Protein AF-A0A966FPV4-F1 (afdb_monomer_lite)

Foldseek 3Di:
DEQAALLPDLQRNLVSLCVPAVVAADPVVNVVCSVRVVLDQWHPDNPFTFDDWAWDDWDDPDPFKIKTKTWRFTWGQDPPRDTDGDDTWIKIFIWGQDPVRDIHTHAMATHNFQVPDLVLVLVLVCVQCVPCPCFQVQHRKGFRYWADQPPDPFTKTWIFRSDDDPFWTKTFIWTDDPNHTHTAWEQDPVRDIGGDIAIAGDDLFKGKDWDWDQDPVSWIKTKIKIFGADPVSATDDIFMWMWTQDPVVRHTYTDPVVRVVVRVVCCVVRHPPPDPPVNDDDDDQDDPFPDWDEWEDEPQKIKTFGFHDAADPPDLPGAARQKIWIARNPPSDTPDMDGDPDRQWHWADWYDYPFKTKIWIAGPDDDHAIWIWMAGPVPRDIDTDPVVDDPPVPDDDPPPQWGFPDWDDDDPDIDTDIDD

Structure (mmCIF, N/CA/C/O backbone):
data_AF-A0A966FPV4-F1
#
_entry.id   AF-A0A966FPV4-F1
#
loop_
_atom_site.group_PDB
_atom_site.id
_atom_site.type_symbol
_atom_site.label_atom_id
_atom_site.label_alt_id
_atom_site.label_comp_id
_atom_site.label_asym_id
_atom_site.label_entity_id
_atom_site.label_seq_id
_atom_site.pdbx_PDB_ins_code
_atom_site.Cartn_x
_atom_site.Cartn_y
_atom_site.Cartn_z
_atom_site.occupancy
_atom_site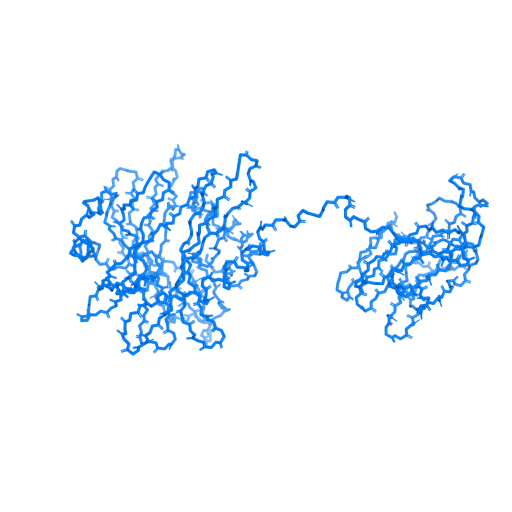.B_iso_or_equiv
_atom_site.auth_seq_id
_atom_site.auth_comp_id
_atom_site.auth_asym_id
_atom_site.auth_atom_id
_atom_site.pdbx_PDB_model_num
ATOM 1 N N . MET A 1 1 ? -4.173 -18.531 -1.109 1.00 90.00 1 MET A N 1
ATOM 2 C CA . MET A 1 1 ? -3.340 -18.076 0.025 1.00 90.00 1 MET A CA 1
ATOM 3 C C . MET A 1 1 ? -1.937 -18.638 -0.040 1.00 90.00 1 MET A C 1
ATOM 5 O O . MET A 1 1 ? -1.022 -17.853 -0.227 1.00 90.00 1 MET A O 1
ATOM 9 N N . LYS A 1 2 ? -1.740 -19.960 0.047 1.00 88.19 2 LYS A N 1
ATOM 10 C CA . LYS A 1 2 ? -0.391 -20.549 0.065 1.00 88.19 2 LYS A CA 1
ATOM 11 C C . LYS A 1 2 ? 0.488 -20.269 -1.167 1.00 88.19 2 LYS A C 1
ATOM 13 O O . LYS A 1 2 ? 1.694 -20.232 -1.007 1.00 88.19 2 LYS A O 1
ATOM 18 N N . GLU A 1 3 ? -0.085 -20.043 -2.347 1.00 90.88 3 GLU A N 1
ATOM 19 C CA . GLU A 1 3 ? 0.691 -19.797 -3.580 1.00 90.88 3 GLU A CA 1
ATOM 20 C C . GLU A 1 3 ? 1.058 -18.315 -3.797 1.00 90.88 3 GLU A C 1
ATOM 22 O O . GLU A 1 3 ? 1.797 -17.978 -4.718 1.00 90.88 3 GLU A O 1
ATOM 27 N N . VAL A 1 4 ? 0.548 -17.408 -2.957 1.00 93.31 4 VAL A N 1
ATOM 28 C CA . VAL A 1 4 ? 0.740 -15.960 -3.116 1.00 93.31 4 VAL A CA 1
ATOM 29 C C . VAL A 1 4 ? 1.746 -15.476 -2.081 1.00 93.31 4 VAL A C 1
ATOM 31 O O . VAL A 1 4 ? 1.403 -15.369 -0.907 1.00 93.31 4 VAL A O 1
ATOM 34 N N . TYR A 1 5 ? 2.974 -15.182 -2.507 1.00 92.50 5 TYR A N 1
ATOM 35 C CA . TYR A 1 5 ? 3.984 -14.532 -1.669 1.00 92.50 5 TYR A CA 1
ATOM 36 C C . TYR A 1 5 ? 3.841 -13.016 -1.783 1.00 92.50 5 TYR A C 1
ATOM 38 O O . TYR A 1 5 ? 4.211 -12.422 -2.791 1.00 92.50 5 TYR A O 1
ATOM 46 N N . VAL A 1 6 ? 3.279 -12.391 -0.751 1.00 91.56 6 VAL A N 1
ATOM 47 C CA . VAL A 1 6 ? 3.026 -10.940 -0.723 1.00 91.56 6 VAL A CA 1
ATOM 48 C C . VAL A 1 6 ? 4.284 -10.127 -0.414 1.00 91.56 6 VAL A C 1
ATOM 50 O O . VAL A 1 6 ? 4.278 -8.912 -0.570 1.00 91.56 6 VAL A O 1
ATOM 53 N N . SER A 1 7 ? 5.359 -10.797 0.010 1.00 88.25 7 SER A N 1
ATOM 54 C CA . SER A 1 7 ? 6.688 -10.220 0.232 1.00 88.25 7 SER A CA 1
ATOM 55 C C . SER A 1 7 ? 7.592 -10.237 -1.007 1.00 88.25 7 SER A C 1
ATOM 57 O O . SER A 1 7 ? 8.691 -9.686 -0.952 1.00 88.25 7 SER A O 1
ATOM 59 N N . ASP A 1 8 ? 7.154 -10.849 -2.114 1.00 89.00 8 ASP A N 1
ATOM 60 C CA . ASP A 1 8 ? 7.870 -10.787 -3.392 1.00 89.00 8 ASP A CA 1
ATOM 61 C C . ASP A 1 8 ? 7.846 -9.361 -3.980 1.00 89.00 8 ASP A C 1
ATOM 63 O O . ASP A 1 8 ? 6.981 -8.556 -3.617 1.00 89.00 8 ASP A O 1
ATOM 67 N N . PRO A 1 9 ? 8.742 -9.041 -4.940 1.00 91.38 9 PRO A N 1
ATOM 68 C CA . PRO A 1 9 ? 8.636 -7.823 -5.738 1.00 91.38 9 PRO A CA 1
ATOM 69 C C . PRO A 1 9 ? 7.212 -7.608 -6.263 1.00 91.38 9 PRO A C 1
ATOM 71 O O . PRO A 1 9 ? 6.557 -8.564 -6.695 1.00 91.38 9 PRO A O 1
ATOM 74 N N . LYS A 1 10 ? 6.741 -6.352 -6.235 1.00 87.50 10 LYS A N 1
ATOM 75 C CA . LYS A 1 10 ? 5.346 -5.978 -6.521 1.00 87.50 10 LYS A CA 1
ATOM 76 C C . LYS A 1 10 ? 4.828 -6.616 -7.807 1.00 87.50 10 LYS A C 1
ATOM 78 O O . LYS A 1 10 ? 3.715 -7.129 -7.816 1.00 87.50 10 LYS A O 1
ATOM 83 N N . GLU A 1 11 ? 5.626 -6.627 -8.868 1.00 88.00 11 GLU A N 1
ATOM 84 C CA . GLU A 1 11 ? 5.252 -7.167 -10.177 1.00 88.00 11 GLU A CA 1
ATOM 85 C C . GLU A 1 11 ? 4.955 -8.674 -10.109 1.00 88.00 11 GLU A C 1
ATOM 87 O O . GLU A 1 11 ? 3.973 -9.146 -10.685 1.00 88.00 11 GLU A O 1
ATOM 92 N N . ILE A 1 12 ? 5.763 -9.423 -9.353 1.00 93.38 12 ILE A N 1
ATOM 93 C CA . ILE A 1 12 ? 5.608 -10.870 -9.161 1.00 93.38 12 ILE A CA 1
ATOM 94 C C . ILE A 1 12 ? 4.401 -11.153 -8.261 1.00 93.38 12 ILE A C 1
ATOM 96 O O . ILE A 1 12 ? 3.543 -11.971 -8.608 1.00 93.38 12 ILE A O 1
ATOM 100 N N . ALA A 1 13 ? 4.303 -10.456 -7.127 1.00 92.62 13 ALA A N 1
ATOM 101 C CA . ALA A 1 13 ? 3.204 -10.625 -6.180 1.00 92.62 13 ALA A CA 1
ATOM 102 C C . ALA A 1 13 ? 1.848 -10.262 -6.814 1.00 92.62 13 ALA A C 1
ATOM 104 O O . ALA A 1 13 ? 0.877 -11.005 -6.671 1.00 92.62 13 ALA A O 1
ATOM 105 N N . SER A 1 14 ? 1.797 -9.173 -7.586 1.00 92.88 14 SER A N 1
ATOM 106 C CA . SER A 1 14 ? 0.619 -8.725 -8.337 1.00 92.88 14 SER A CA 1
ATOM 107 C C . SER A 1 14 ? 0.174 -9.759 -9.378 1.00 92.88 14 SER A C 1
ATOM 109 O O . SER A 1 14 ? -1.013 -10.088 -9.457 1.00 92.88 14 SER A O 1
ATOM 111 N N . GLY A 1 15 ? 1.121 -10.354 -10.116 1.00 94.12 15 GLY A N 1
ATOM 112 C CA . GLY A 1 15 ? 0.844 -11.452 -11.046 1.00 94.12 15 GLY A CA 1
ATOM 113 C C . GLY A 1 15 ? 0.207 -12.664 -10.359 1.00 94.12 15 GLY A C 1
ATOM 114 O O . GLY A 1 15 ? -0.820 -13.164 -10.821 1.00 94.12 15 GLY A O 1
ATOM 115 N N . ARG A 1 16 ? 0.749 -13.077 -9.205 1.00 95.25 16 ARG A N 1
ATOM 116 C CA . ARG A 1 16 ? 0.209 -14.186 -8.396 1.00 95.25 16 ARG A CA 1
ATOM 117 C C . ARG A 1 16 ? -1.170 -13.871 -7.820 1.00 95.25 16 ARG A C 1
ATOM 119 O O . ARG A 1 16 ? -2.059 -14.715 -7.863 1.00 95.25 16 ARG A O 1
ATOM 126 N N . ILE A 1 17 ? -1.384 -12.660 -7.307 1.00 96.31 17 ILE A N 1
ATOM 127 C CA . ILE A 1 17 ? -2.702 -12.211 -6.832 1.00 96.31 17 ILE A CA 1
ATOM 128 C C . ILE A 1 17 ? -3.730 -12.319 -7.958 1.00 96.31 17 ILE A C 1
ATOM 130 O O . ILE A 1 17 ? -4.804 -12.884 -7.758 1.00 96.31 17 ILE A O 1
ATOM 134 N N . LYS A 1 18 ? -3.392 -11.845 -9.160 1.00 96.38 18 LYS A N 1
ATOM 135 C CA . LYS A 1 18 ? -4.278 -11.949 -10.321 1.00 96.38 18 LYS A CA 1
ATOM 136 C C . LYS A 1 18 ? -4.595 -13.398 -10.678 1.00 96.38 18 LYS A C 1
ATOM 138 O O . LYS A 1 18 ? -5.758 -13.721 -10.889 1.00 96.38 18 LYS A O 1
ATOM 143 N N . GLU A 1 19 ? -3.591 -14.263 -10.726 1.00 96.31 19 GLU A N 1
ATOM 144 C CA . GLU A 1 19 ? -3.765 -15.676 -11.071 1.00 96.31 19 GLU A CA 1
ATOM 145 C C . GLU A 1 19 ? -4.637 -16.424 -10.052 1.00 96.31 19 GLU A C 1
ATOM 147 O O . GLU A 1 19 ? -5.589 -17.108 -10.427 1.00 96.31 19 GLU A O 1
ATOM 152 N N . PHE A 1 20 ? -4.345 -16.269 -8.759 1.00 96.12 20 PHE A N 1
ATOM 153 C CA . PHE A 1 20 ? -4.955 -17.088 -7.712 1.00 96.12 20 PHE A CA 1
ATOM 154 C C . PHE A 1 20 ? -6.204 -16.475 -7.077 1.00 96.12 20 PHE A C 1
ATOM 156 O O . PHE A 1 20 ? -7.010 -17.223 -6.521 1.00 96.12 20 PHE A O 1
ATOM 163 N N . TYR A 1 21 ? -6.378 -15.148 -7.113 1.00 95.69 21 TYR A N 1
ATOM 164 C CA . TYR A 1 21 ? -7.492 -14.470 -6.439 1.00 95.69 21 TYR A CA 1
ATOM 165 C C . TYR A 1 21 ? -8.560 -13.909 -7.366 1.00 95.69 21 TYR A C 1
ATOM 167 O O . TYR A 1 21 ? -9.707 -13.835 -6.932 1.00 95.69 21 TYR A O 1
ATOM 175 N N . ALA A 1 22 ? -8.263 -13.594 -8.631 1.00 94.06 22 ALA A N 1
ATOM 176 C CA . ALA A 1 22 ? -9.256 -12.997 -9.534 1.00 94.06 22 ALA A CA 1
ATOM 177 C C . ALA A 1 22 ? -10.616 -13.731 -9.604 1.00 94.06 22 ALA A C 1
ATOM 179 O O . ALA A 1 22 ? -11.630 -13.041 -9.675 1.00 94.06 22 ALA A O 1
ATOM 180 N N . PRO A 1 23 ? -10.702 -15.078 -9.527 1.00 92.94 23 PRO A N 1
ATOM 181 C CA . PRO A 1 23 ? -11.996 -15.769 -9.531 1.00 92.94 23 PRO A CA 1
ATOM 182 C C . PRO A 1 23 ? -12.886 -15.506 -8.306 1.00 92.94 23 PRO A C 1
ATOM 184 O O . PRO A 1 23 ? -14.079 -15.797 -8.356 1.00 92.94 23 PRO A O 1
ATOM 187 N N . PHE A 1 24 ? -12.319 -15.008 -7.204 1.00 93.94 24 PHE A N 1
ATOM 188 C CA . PHE A 1 24 ? -12.999 -14.877 -5.912 1.00 93.94 24 PHE A CA 1
ATOM 189 C C . PHE A 1 24 ? -13.281 -13.431 -5.511 1.00 93.94 24 PHE A C 1
ATOM 191 O O . PHE A 1 24 ? -14.022 -13.217 -4.556 1.00 93.94 24 PHE A O 1
ATOM 198 N N . LEU A 1 25 ? -12.676 -12.451 -6.182 1.00 94.94 25 LEU A N 1
ATOM 199 C CA . LEU A 1 25 ? -12.740 -11.045 -5.792 1.00 94.94 25 LEU A CA 1
ATOM 200 C C . LEU A 1 25 ? -13.586 -10.240 -6.772 1.00 94.94 25 LEU A C 1
ATOM 202 O O . LEU A 1 25 ? -13.627 -10.528 -7.969 1.00 94.94 25 LEU A O 1
ATOM 206 N N . ILE A 1 26 ? -14.193 -9.165 -6.279 1.00 93.06 26 ILE A N 1
ATOM 207 C CA . ILE A 1 26 ? -14.683 -8.111 -7.167 1.00 93.06 26 IL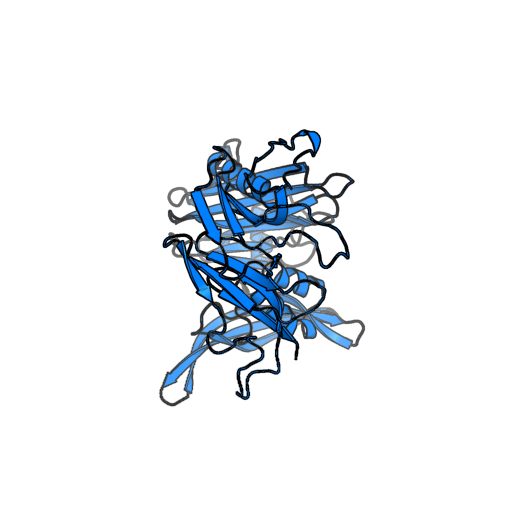E A CA 1
ATOM 208 C C . ILE A 1 26 ? -13.500 -7.384 -7.843 1.00 93.06 26 ILE A C 1
ATOM 210 O O . ILE A 1 26 ? -12.402 -7.332 -7.274 1.00 93.06 26 ILE A O 1
ATOM 214 N N . PRO A 1 27 ? -13.703 -6.756 -9.019 1.00 91.19 27 PRO A N 1
ATOM 215 C CA . PRO A 1 27 ? -12.628 -6.071 -9.740 1.00 91.19 27 PRO A CA 1
ATOM 216 C C . PRO A 1 27 ? -11.895 -5.007 -8.913 1.00 91.19 27 PRO A C 1
ATOM 218 O O . PRO A 1 27 ? -10.672 -4.924 -8.980 1.00 91.19 27 PRO A O 1
ATOM 221 N N . ASN A 1 28 ? -12.619 -4.232 -8.100 1.00 88.06 28 ASN A N 1
ATOM 222 C CA . ASN A 1 28 ? -12.020 -3.157 -7.305 1.00 88.06 28 ASN A CA 1
ATOM 223 C C . ASN A 1 28 ? -11.060 -3.693 -6.235 1.00 88.06 28 ASN A C 1
ATOM 225 O O . ASN A 1 28 ? -9.942 -3.196 -6.116 1.00 88.06 28 ASN A O 1
ATOM 229 N N . LEU A 1 29 ? -11.453 -4.742 -5.505 1.00 92.50 29 LEU A N 1
ATOM 230 C CA . LEU A 1 29 ? -10.593 -5.369 -4.500 1.00 92.50 29 LEU A CA 1
ATOM 231 C C . LEU A 1 29 ? -9.367 -6.024 -5.146 1.00 92.50 29 LEU A C 1
ATOM 233 O O . LEU A 1 29 ? -8.258 -5.898 -4.629 1.00 92.50 29 LEU A O 1
ATOM 237 N N . LEU A 1 30 ? -9.549 -6.669 -6.303 1.00 94.31 30 LEU A N 1
ATOM 238 C CA . LEU A 1 30 ? -8.442 -7.242 -7.065 1.00 94.31 30 LEU A CA 1
ATOM 239 C C . LEU A 1 30 ? -7.415 -6.173 -7.460 1.00 94.31 30 LEU A C 1
ATOM 241 O O . LEU A 1 30 ? -6.221 -6.374 -7.251 1.00 94.31 30 LEU A O 1
ATOM 245 N N . LEU A 1 31 ? -7.869 -5.044 -8.010 1.00 90.00 31 LEU A N 1
ATOM 246 C CA . LEU A 1 31 ? -6.988 -3.941 -8.400 1.00 90.00 31 LEU A CA 1
ATOM 247 C C . LEU A 1 31 ? -6.255 -3.348 -7.193 1.00 90.00 31 LEU A C 1
ATOM 249 O O . LEU A 1 31 ? -5.051 -3.117 -7.281 1.00 90.00 31 LEU A O 1
ATOM 253 N N . ASN A 1 32 ? -6.946 -3.172 -6.063 1.00 86.62 32 ASN A N 1
ATOM 254 C CA . ASN A 1 32 ? -6.334 -2.681 -4.829 1.00 86.62 32 ASN A CA 1
ATOM 255 C C . ASN A 1 32 ? -5.205 -3.613 -4.352 1.00 86.62 32 ASN A C 1
ATOM 257 O O . ASN A 1 32 ? -4.075 -3.184 -4.128 1.00 86.62 32 ASN A O 1
ATOM 261 N N . TRP A 1 33 ? -5.466 -4.920 -4.288 1.00 93.25 33 TRP A N 1
ATOM 262 C CA . TRP A 1 33 ? -4.456 -5.904 -3.890 1.00 93.25 33 TRP A CA 1
ATOM 263 C C . TRP A 1 33 ? -3.317 -6.047 -4.902 1.00 93.25 33 TRP A C 1
ATOM 265 O O . TRP A 1 33 ? -2.184 -6.313 -4.519 1.00 93.25 33 TRP A O 1
ATOM 275 N N . MET A 1 34 ? -3.573 -5.847 -6.191 1.00 91.94 34 MET A N 1
ATOM 276 C CA . MET A 1 34 ? -2.517 -5.809 -7.204 1.00 91.94 34 MET A CA 1
ATOM 277 C C . MET A 1 34 ? -1.628 -4.561 -7.092 1.00 91.94 34 MET A C 1
ATOM 279 O O . MET A 1 34 ? -0.443 -4.644 -7.429 1.00 91.94 34 MET A O 1
ATOM 283 N N . ASP A 1 35 ? -2.175 -3.423 -6.651 1.00 86.19 35 ASP A N 1
ATOM 284 C CA . ASP A 1 35 ? -1.410 -2.191 -6.424 1.00 86.19 35 ASP A CA 1
ATOM 285 C C . ASP A 1 35 ? -0.602 -2.257 -5.122 1.00 86.19 35 ASP A C 1
ATOM 287 O O . ASP A 1 35 ? 0.562 -1.844 -5.094 1.00 86.19 35 ASP A O 1
ATOM 291 N N . ASN A 1 36 ? -1.184 -2.837 -4.070 1.00 85.88 36 ASN A N 1
ATOM 292 C CA . ASN A 1 36 ? -0.523 -3.064 -2.791 1.00 85.88 36 ASN A CA 1
ATOM 293 C C . ASN A 1 36 ? -0.688 -4.523 -2.311 1.00 85.88 36 ASN A C 1
ATOM 295 O O . ASN A 1 36 ? -1.560 -4.815 -1.485 1.00 85.88 36 ASN A O 1
ATOM 299 N N . PRO A 1 37 ? 0.186 -5.442 -2.775 1.00 91.06 37 PRO A N 1
ATOM 300 C CA . PRO A 1 37 ? 0.111 -6.864 -2.434 1.00 91.06 37 PRO A CA 1
ATOM 301 C C . PRO A 1 37 ? 0.119 -7.183 -0.939 1.00 91.06 37 PRO A C 1
ATOM 303 O O . PRO A 1 37 ? -0.448 -8.196 -0.537 1.00 91.06 37 PRO A O 1
ATOM 306 N N . SER A 1 38 ? 0.708 -6.319 -0.106 1.00 86.50 38 SER A N 1
ATOM 307 C CA . SER A 1 38 ? 0.796 -6.523 1.346 1.00 86.50 38 SER A CA 1
ATOM 308 C C . SER A 1 38 ? -0.560 -6.518 2.067 1.00 86.50 38 SER A C 1
ATOM 310 O O . SER A 1 38 ? -0.655 -7.031 3.180 1.00 86.50 38 SER A O 1
ATOM 312 N N . LEU A 1 39 ? -1.609 -5.979 1.433 1.00 86.69 39 LEU A N 1
ATOM 313 C CA . LEU A 1 39 ? -2.973 -5.968 1.973 1.00 86.69 39 LEU A CA 1
ATOM 314 C C . LEU A 1 39 ? -3.701 -7.306 1.774 1.00 86.69 39 LEU A C 1
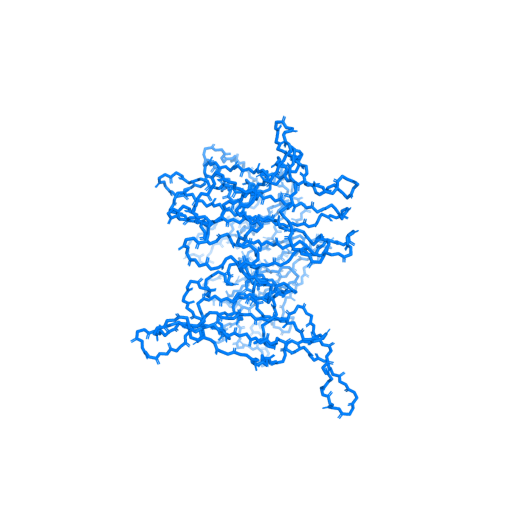ATOM 316 O O . LEU A 1 39 ? -4.689 -7.584 2.456 1.00 86.69 39 LEU A O 1
ATOM 320 N N . ALA A 1 40 ? -3.237 -8.141 0.843 1.00 91.62 40 ALA A N 1
ATOM 321 C CA . ALA A 1 40 ? -3.859 -9.423 0.553 1.00 91.62 40 ALA A CA 1
ATOM 322 C C . ALA A 1 40 ? -3.420 -10.497 1.568 1.00 91.62 40 ALA A C 1
ATOM 324 O O . ALA A 1 40 ? -2.246 -10.561 1.940 1.00 91.62 40 ALA A O 1
ATOM 325 N N . PRO A 1 41 ? -4.302 -11.431 1.971 1.00 92.19 41 PRO A N 1
ATOM 326 C CA . PRO A 1 41 ? -3.875 -12.631 2.679 1.00 92.19 41 PRO A CA 1
ATOM 327 C C . PRO A 1 41 ? -2.871 -13.413 1.824 1.00 92.19 41 PRO A C 1
ATOM 329 O O . PRO A 1 41 ? -3.143 -13.709 0.662 1.00 92.19 41 PRO A O 1
ATOM 332 N N . GLY A 1 42 ? -1.726 -13.800 2.379 1.00 92.50 42 GLY A N 1
ATOM 333 C CA . GLY A 1 42 ? -0.698 -14.519 1.628 1.00 92.50 42 GLY A CA 1
ATOM 334 C C . GLY A 1 42 ? 0.521 -14.884 2.467 1.00 92.50 42 GLY A C 1
ATOM 335 O O . GLY A 1 42 ? 0.572 -14.630 3.671 1.00 92.50 42 GLY A O 1
ATOM 336 N N . ARG A 1 43 ? 1.497 -15.535 1.836 1.00 92.25 43 ARG A N 1
ATOM 337 C CA . ARG A 1 43 ? 2.790 -15.865 2.436 1.00 92.25 43 ARG A CA 1
ATOM 338 C C . ARG A 1 43 ? 3.646 -14.611 2.558 1.00 92.25 43 ARG A C 1
ATOM 340 O O . ARG A 1 43 ? 3.933 -13.953 1.566 1.00 92.25 43 ARG A O 1
ATOM 347 N N . VAL A 1 44 ? 4.099 -14.329 3.772 1.00 87.69 44 VAL A N 1
ATOM 348 C CA . VAL A 1 44 ? 5.155 -13.335 4.029 1.00 87.69 44 VAL A CA 1
ATOM 349 C C . VAL A 1 44 ? 6.524 -14.021 4.099 1.00 87.69 44 VAL A C 1
ATOM 351 O O . VAL A 1 44 ? 7.535 -13.464 3.685 1.00 87.69 44 VAL A O 1
ATOM 354 N N . VAL A 1 45 ? 6.546 -15.266 4.579 1.00 86.38 45 VAL A N 1
ATOM 355 C CA . VAL A 1 45 ? 7.728 -16.124 4.705 1.00 86.38 45 VAL A CA 1
ATOM 356 C C . VAL A 1 45 ? 7.405 -17.531 4.198 1.00 86.38 45 VAL A C 1
ATOM 358 O O . VAL A 1 45 ? 6.241 -17.893 4.021 1.00 86.38 45 VAL A O 1
ATOM 361 N N . SER A 1 46 ? 8.434 -18.348 3.975 1.00 85.69 46 SER A N 1
ATOM 362 C CA . SER A 1 46 ? 8.251 -19.741 3.542 1.00 85.69 46 SER A CA 1
ATOM 363 C C . SER A 1 46 ? 7.618 -20.632 4.613 1.00 85.69 46 SER A C 1
ATOM 365 O O . SER A 1 46 ? 6.955 -21.603 4.263 1.00 85.69 46 SER A O 1
ATOM 367 N N . SER A 1 47 ? 7.831 -20.322 5.895 1.00 86.31 47 SER A N 1
ATOM 368 C CA . SER A 1 47 ? 7.220 -20.987 7.047 1.00 86.31 47 SER A CA 1
ATOM 369 C C . SER A 1 47 ? 7.216 -20.043 8.259 1.00 86.31 47 SER A C 1
ATOM 371 O O . SER A 1 47 ? 8.230 -19.377 8.480 1.00 86.31 47 SER A O 1
ATOM 373 N N . PRO A 1 48 ? 6.131 -19.987 9.052 1.00 90.56 48 PRO A N 1
ATOM 374 C CA . PRO A 1 48 ? 4.841 -20.629 8.791 1.00 90.56 48 PRO A CA 1
ATOM 375 C C . PRO A 1 48 ? 4.097 -19.977 7.612 1.00 90.56 48 PRO A C 1
ATOM 377 O O . PRO A 1 48 ? 4.367 -18.830 7.261 1.00 90.56 48 PRO A O 1
ATOM 380 N N . TRP A 1 49 ? 3.163 -20.702 6.993 1.00 92.94 49 TRP A N 1
ATOM 381 C CA . TRP A 1 49 ? 2.367 -20.207 5.862 1.00 92.94 49 TRP A CA 1
ATOM 382 C C . TRP A 1 49 ? 0.857 -20.342 6.098 1.00 92.94 49 TRP A C 1
ATOM 384 O O . TRP A 1 49 ? 0.434 -21.252 6.816 1.00 92.94 49 TRP A O 1
ATOM 394 N N . PRO A 1 50 ? 0.025 -19.494 5.461 1.00 94.56 50 PRO A N 1
ATOM 395 C CA . PRO A 1 50 ? -1.425 -19.612 5.547 1.00 94.56 50 PRO A CA 1
ATOM 396 C C . PRO A 1 50 ? -1.920 -20.816 4.741 1.00 94.56 50 PRO A C 1
ATOM 398 O O . PRO A 1 50 ? -1.756 -20.872 3.518 1.00 94.56 50 PRO A O 1
ATOM 401 N N . GLU A 1 51 ? -2.561 -21.766 5.418 1.00 94.06 51 GLU A N 1
ATOM 402 C CA . GLU A 1 51 ? -3.061 -22.999 4.802 1.00 94.06 51 GLU A CA 1
ATOM 403 C C . GLU A 1 51 ? -4.529 -22.873 4.384 1.00 94.06 51 GLU A C 1
ATOM 405 O O . GLU A 1 51 ? -4.890 -23.181 3.249 1.00 94.06 51 GLU A O 1
ATOM 410 N N . ARG A 1 52 ? -5.390 -22.389 5.288 1.00 94.06 52 ARG A N 1
ATOM 411 C CA . ARG A 1 52 ? -6.844 -22.308 5.073 1.00 94.06 52 ARG A CA 1
ATOM 412 C C . ARG A 1 52 ? -7.489 -21.188 5.883 1.00 94.06 52 ARG A C 1
ATOM 414 O O . ARG A 1 52 ? -6.898 -20.704 6.846 1.00 94.06 52 ARG A O 1
ATOM 421 N N . ILE A 1 53 ? -8.723 -20.838 5.522 1.00 95.69 53 ILE A N 1
ATOM 422 C CA . ILE A 1 53 ? -9.614 -20.034 6.364 1.00 95.69 53 ILE A CA 1
ATOM 423 C C . ILE A 1 53 ? -10.567 -20.984 7.091 1.00 95.69 53 ILE A C 1
ATOM 425 O O . ILE A 1 53 ? -11.267 -21.772 6.459 1.00 95.69 53 ILE A O 1
ATOM 429 N N . GLU A 1 54 ? -10.588 -20.921 8.416 1.00 97.12 54 GLU A N 1
ATOM 430 C CA . GLU A 1 54 ? -11.549 -21.621 9.265 1.00 97.12 54 GLU A CA 1
ATOM 431 C C . GLU A 1 54 ? -12.688 -20.658 9.609 1.00 97.12 54 GLU A C 1
ATOM 433 O O . GLU A 1 54 ? -12.491 -19.707 10.363 1.00 97.12 54 GLU A O 1
ATOM 438 N N . ILE A 1 55 ? -13.859 -20.861 9.006 1.00 97.56 55 ILE A N 1
ATOM 439 C CA . ILE A 1 55 ? -15.029 -19.998 9.209 1.00 97.56 55 ILE A CA 1
ATOM 440 C C . ILE A 1 55 ? -15.634 -20.284 10.583 1.00 97.56 55 ILE A C 1
ATOM 442 O O . ILE A 1 55 ? -15.897 -21.437 10.918 1.00 97.56 55 ILE A O 1
ATOM 446 N N . ILE A 1 56 ? -15.894 -19.226 11.352 1.00 97.50 56 ILE A N 1
ATOM 447 C CA . ILE A 1 56 ? -16.536 -19.311 12.671 1.00 97.50 56 ILE A CA 1
ATOM 448 C C . ILE A 1 56 ? -17.964 -18.766 12.666 1.00 97.50 56 ILE A C 1
ATOM 450 O O . ILE A 1 56 ? -18.793 -19.222 13.448 1.00 97.50 56 ILE A O 1
ATOM 454 N N . SER A 1 57 ? -18.276 -17.807 11.791 1.00 97.12 57 SER A N 1
ATOM 455 C CA . SER A 1 57 ? -19.638 -17.302 11.640 1.00 97.12 57 SER A CA 1
ATOM 456 C C . SER A 1 57 ? -19.871 -16.712 10.256 1.00 97.12 57 SER A C 1
ATOM 458 O O . SER A 1 57 ? -18.960 -16.171 9.629 1.00 97.12 57 SER A O 1
ATOM 460 N N . MET A 1 58 ? -21.124 -16.763 9.816 1.00 96.81 58 MET A N 1
ATOM 461 C CA . MET A 1 58 ? -21.616 -16.059 8.638 1.00 96.81 58 MET A CA 1
ATOM 462 C C . MET A 1 58 ? -22.887 -15.319 9.036 1.00 96.81 58 MET A C 1
ATOM 464 O O . MET A 1 58 ? -23.814 -15.922 9.574 1.00 96.81 58 MET A O 1
ATOM 468 N N . GLU A 1 59 ? -22.907 -14.016 8.807 1.00 94.69 59 GLU A N 1
ATOM 469 C CA . GLU A 1 59 ? -24.004 -13.124 9.159 1.00 94.69 59 GLU A CA 1
ATOM 470 C C . GLU A 1 59 ? -24.513 -12.458 7.886 1.00 94.69 59 GLU A C 1
ATOM 472 O O . GLU A 1 59 ? -23.748 -11.840 7.147 1.00 94.69 59 GLU A O 1
ATOM 477 N N . LYS A 1 60 ? -25.808 -12.593 7.611 1.00 93.00 60 LYS A N 1
ATOM 478 C CA . LYS A 1 60 ? -26.435 -11.908 6.486 1.00 93.00 60 LYS A CA 1
ATOM 479 C C . LYS A 1 60 ? -26.630 -10.438 6.862 1.00 93.00 60 LYS A C 1
ATOM 481 O O . LYS A 1 60 ? -27.362 -10.163 7.808 1.00 93.00 60 LYS A O 1
ATOM 486 N N . LEU A 1 61 ? -25.977 -9.527 6.141 1.00 89.56 61 LEU A N 1
ATOM 487 C CA . LEU A 1 61 ? -26.148 -8.085 6.342 1.00 89.56 61 LEU A CA 1
ATOM 488 C C . LEU A 1 61 ? -27.382 -7.579 5.584 1.00 89.56 61 LEU A C 1
ATOM 490 O O . LEU A 1 61 ? -28.174 -6.816 6.130 1.00 89.56 61 LEU A O 1
ATOM 494 N N . ASP A 1 62 ? -27.585 -8.070 4.360 1.00 89.69 62 ASP A N 1
ATOM 495 C CA . ASP A 1 62 ? -28.766 -7.813 3.532 1.00 89.69 62 ASP A CA 1
ATOM 496 C C . ASP A 1 62 ? -28.989 -8.965 2.523 1.00 89.69 62 ASP A C 1
ATOM 498 O O . ASP A 1 62 ? -28.369 -10.022 2.633 1.00 89.69 62 ASP A O 1
ATOM 502 N N . VAL A 1 63 ? -29.915 -8.818 1.565 1.00 88.88 63 VAL A N 1
ATOM 503 C CA . VAL A 1 63 ? -30.247 -9.867 0.572 1.00 88.88 63 VAL A CA 1
ATOM 504 C C . VAL A 1 63 ? -29.038 -10.311 -0.259 1.00 88.88 63 VAL A C 1
ATOM 506 O O . VAL A 1 63 ? -28.947 -11.498 -0.574 1.00 88.88 63 VAL A O 1
ATOM 509 N N . HIS A 1 64 ? -28.128 -9.383 -0.526 1.00 91.31 64 HIS A N 1
ATOM 510 C CA . HIS A 1 64 ? -27.009 -9.452 -1.456 1.00 91.31 64 HIS A CA 1
ATOM 511 C C . HIS A 1 64 ? -25.643 -9.451 -0.749 1.00 91.31 64 HIS A C 1
ATOM 513 O O . HIS A 1 64 ? -24.628 -9.667 -1.399 1.00 91.31 64 HIS A O 1
ATOM 519 N N . THR A 1 65 ? -25.595 -9.269 0.578 1.00 93.56 65 THR A N 1
ATOM 520 C CA . THR A 1 65 ? -24.342 -9.123 1.339 1.00 93.56 65 THR A CA 1
ATOM 521 C C . THR A 1 65 ? -24.266 -10.045 2.559 1.00 93.56 65 THR A C 1
ATOM 523 O O . THR A 1 65 ? -25.167 -10.084 3.406 1.00 93.56 65 THR A O 1
ATOM 526 N N . ILE A 1 66 ? -23.136 -10.742 2.709 1.00 95.06 66 ILE A N 1
ATOM 527 C CA . ILE A 1 66 ? -22.810 -11.608 3.849 1.00 95.06 66 ILE A CA 1
ATOM 528 C C . ILE A 1 66 ? -21.476 -11.179 4.467 1.00 95.06 66 ILE A C 1
ATOM 530 O O . ILE A 1 66 ? -20.470 -11.026 3.777 1.00 95.06 66 ILE A O 1
ATOM 534 N N . LYS A 1 67 ? -21.447 -11.058 5.794 1.00 95.19 67 LYS A N 1
ATOM 535 C CA . LYS A 1 67 ? -20.232 -10.900 6.594 1.00 95.19 67 LYS A CA 1
ATOM 536 C C . LYS A 1 67 ? -19.765 -12.261 7.094 1.00 95.19 67 LYS A C 1
ATOM 538 O O . LYS A 1 67 ? -20.461 -12.928 7.858 1.00 95.19 67 LYS A O 1
ATOM 543 N N . VAL A 1 68 ? -18.570 -12.669 6.694 1.00 97.25 68 VAL A N 1
ATOM 544 C CA . VAL A 1 68 ? -17.934 -13.920 7.121 1.00 97.25 68 VAL A CA 1
ATOM 545 C C . VAL A 1 68 ? -16.837 -13.589 8.121 1.00 97.25 68 VAL A C 1
ATOM 547 O O . VAL A 1 68 ? -15.970 -12.766 7.839 1.00 97.25 68 VAL A O 1
ATOM 550 N N . LYS A 1 69 ? -16.849 -14.238 9.285 1.00 97.44 69 LYS A N 1
ATOM 551 C CA . LYS A 1 69 ? -15.752 -14.187 10.259 1.00 97.44 69 LYS A CA 1
ATOM 552 C C . LYS A 1 69 ? -15.060 -15.538 10.297 1.00 97.44 69 LYS A C 1
ATOM 554 O O . LYS A 1 69 ? -15.721 -16.580 10.303 1.00 97.44 69 LYS A O 1
ATOM 559 N N . GLY A 1 70 ? -13.739 -15.527 10.367 1.00 97.62 70 GLY A N 1
ATOM 560 C CA . GLY A 1 70 ? -12.947 -16.744 10.436 1.00 97.62 70 GLY A CA 1
ATOM 561 C C . GLY A 1 70 ? -11.519 -16.497 10.883 1.00 97.62 70 GLY A C 1
ATOM 562 O O . GLY A 1 70 ? -11.141 -15.390 11.256 1.00 97.62 70 GLY A O 1
ATOM 563 N N . TYR A 1 71 ? -10.714 -17.546 10.815 1.00 97.38 71 TYR A N 1
ATOM 564 C CA . TYR A 1 71 ? -9.290 -17.479 11.095 1.00 97.38 71 TYR A CA 1
ATOM 565 C C . TYR A 1 71 ? -8.481 -17.963 9.902 1.00 97.38 71 TYR A C 1
ATOM 567 O O . TYR A 1 71 ? -8.716 -19.062 9.402 1.00 97.38 71 TYR A O 1
ATOM 575 N N . VAL A 1 72 ? -7.475 -17.194 9.498 1.00 95.81 72 VAL A N 1
ATOM 576 C CA . VAL A 1 72 ? -6.387 -17.706 8.666 1.00 95.81 72 VAL A CA 1
ATOM 577 C C . VAL A 1 72 ? -5.528 -18.610 9.543 1.00 95.81 72 VAL A C 1
ATOM 579 O O . VAL A 1 72 ? -4.838 -18.150 10.456 1.00 95.81 72 VAL A O 1
ATOM 582 N N . VAL A 1 73 ? -5.598 -19.912 9.284 1.00 95.62 73 VAL A N 1
ATOM 583 C CA . VAL A 1 73 ? -4.820 -20.922 10.003 1.00 95.62 73 VAL A CA 1
ATOM 584 C C . VAL A 1 73 ? -3.451 -21.028 9.349 1.00 95.62 73 VAL A C 1
ATOM 586 O O . VAL A 1 73 ? -3.338 -21.466 8.201 1.00 95.62 73 VAL A O 1
ATOM 589 N N . ASN A 1 74 ? -2.420 -20.631 10.089 1.00 93.94 74 ASN A N 1
ATOM 590 C CA . ASN A 1 74 ? -1.034 -20.776 9.680 1.00 93.94 74 ASN A CA 1
ATOM 591 C C . ASN A 1 74 ? -0.476 -22.099 10.184 1.00 93.94 74 ASN A C 1
ATOM 593 O O . ASN A 1 74 ? -0.758 -22.519 11.311 1.00 93.94 74 ASN A O 1
ATOM 597 N N . VAL A 1 75 ? 0.323 -22.742 9.342 1.00 94.50 75 VAL A N 1
ATOM 598 C CA . VAL A 1 75 ? 0.963 -24.017 9.652 1.00 94.50 75 VAL A CA 1
ATOM 599 C C . VAL A 1 75 ? 2.456 -23.957 9.369 1.00 94.50 75 VAL A C 1
ATOM 601 O O . VAL A 1 75 ? 2.915 -23.149 8.560 1.00 94.50 75 VAL A O 1
ATOM 604 N N . ALA A 1 76 ? 3.209 -24.820 10.035 1.00 91.56 76 ALA A N 1
ATOM 605 C CA . ALA A 1 76 ? 4.589 -25.134 9.701 1.00 91.56 76 ALA A CA 1
ATOM 606 C C . ALA A 1 76 ? 4.730 -26.641 9.469 1.00 91.56 76 ALA A C 1
ATOM 608 O O . ALA A 1 76 ? 3.902 -27.438 9.923 1.00 91.56 76 ALA A O 1
ATOM 609 N N . SER A 1 77 ? 5.792 -27.031 8.766 1.00 87.50 77 SER A N 1
ATOM 610 C CA . SER A 1 77 ? 6.195 -28.433 8.681 1.00 87.50 77 SER A CA 1
ATOM 611 C C . SER A 1 77 ? 6.567 -28.936 10.077 1.00 87.50 77 SER A C 1
ATOM 613 O O . SER A 1 77 ? 7.557 -28.482 10.647 1.00 87.50 77 SER A O 1
ATOM 615 N N . GLY A 1 78 ? 5.777 -29.860 10.615 1.00 78.31 78 GLY A N 1
ATOM 616 C CA . GLY A 1 78 ? 6.106 -30.630 11.808 1.00 78.31 78 GLY A CA 1
ATOM 617 C C . GLY A 1 78 ? 6.899 -31.892 11.467 1.00 78.31 78 GLY A C 1
ATOM 618 O O . GLY A 1 78 ? 7.134 -32.221 10.298 1.00 78.31 78 GLY A O 1
ATOM 619 N N . GLY A 1 79 ? 7.307 -32.627 12.502 1.00 70.88 79 GLY A N 1
ATOM 620 C CA . GLY A 1 79 ? 7.896 -33.958 12.332 1.00 70.88 79 GLY A CA 1
ATOM 621 C C . GLY A 1 79 ? 6.921 -34.944 11.668 1.00 70.88 79 GLY A C 1
ATOM 622 O O . GLY A 1 79 ? 5.705 -34.770 11.717 1.00 70.88 79 GLY A O 1
ATOM 623 N N . GLU A 1 80 ? 7.453 -36.003 11.046 1.00 77.25 80 GLU A N 1
ATOM 624 C CA . GLU A 1 80 ? 6.664 -37.097 10.443 1.00 77.25 80 GLU A CA 1
ATOM 625 C C . GLU A 1 80 ? 5.620 -36.661 9.387 1.00 77.25 80 GLU A C 1
ATOM 627 O O . GLU A 1 80 ? 4.519 -37.210 9.339 1.00 77.25 80 GLU A O 1
ATOM 632 N N . ASN A 1 81 ? 5.939 -35.684 8.526 1.00 68.06 81 ASN A N 1
ATOM 633 C CA . ASN A 1 81 ? 5.033 -35.168 7.480 1.00 68.06 81 ASN A CA 1
ATOM 634 C C . ASN A 1 81 ? 3.694 -34.613 8.006 1.00 68.06 81 ASN A C 1
ATOM 636 O O . ASN A 1 81 ? 2.707 -34.559 7.268 1.00 68.06 81 ASN A O 1
ATOM 640 N N . LYS A 1 82 ? 3.634 -34.190 9.271 1.00 82.19 82 LYS A N 1
ATOM 641 C CA . LYS A 1 82 ? 2.442 -33.558 9.846 1.00 82.19 82 LYS A CA 1
ATOM 642 C C . LYS A 1 82 ? 2.538 -32.042 9.713 1.00 82.19 82 LYS A C 1
ATOM 644 O O . LYS A 1 82 ? 3.610 -31.462 9.844 1.00 82.19 82 LYS A O 1
ATOM 649 N N . LEU A 1 83 ? 1.404 -31.398 9.454 1.00 86.50 83 LEU A N 1
ATOM 650 C CA . LEU A 1 83 ? 1.289 -29.945 9.550 1.00 86.50 83 LEU A CA 1
ATOM 651 C C . LEU A 1 83 ? 0.938 -29.581 10.988 1.00 86.50 83 LEU A C 1
ATOM 653 O O . LEU A 1 83 ? -0.065 -30.055 11.524 1.00 86.50 83 LEU A O 1
ATOM 657 N N . GLU A 1 84 ? 1.745 -28.722 11.594 1.00 91.62 84 GLU A N 1
ATOM 658 C CA . GLU A 1 84 ? 1.482 -28.184 12.924 1.00 91.62 84 GLU A CA 1
ATOM 659 C C . GLU A 1 84 ? 0.884 -26.789 12.791 1.00 91.62 84 GLU A C 1
ATOM 661 O O . GLU A 1 84 ? 1.429 -25.937 12.090 1.00 91.62 84 GLU A O 1
ATOM 666 N N . ILE A 1 85 ? -0.254 -26.551 13.451 1.00 93.44 85 ILE A N 1
ATOM 667 C CA . ILE A 1 85 ? -0.857 -25.218 13.512 1.00 93.44 85 ILE A CA 1
ATOM 668 C C . ILE A 1 85 ? 0.032 -24.345 14.391 1.00 93.44 85 ILE A C 1
ATOM 670 O O . ILE A 1 85 ? 0.194 -24.623 15.576 1.00 93.44 85 ILE A O 1
ATOM 674 N N . THR A 1 86 ? 0.571 -23.274 13.818 1.00 93.31 86 THR A N 1
ATOM 675 C CA . THR A 1 86 ? 1.451 -22.342 14.530 1.00 93.31 86 THR A CA 1
ATOM 676 C C . THR A 1 86 ? 0.690 -21.143 15.073 1.00 93.31 86 THR A C 1
ATOM 678 O O . THR A 1 86 ? 0.958 -20.698 16.184 1.00 93.31 86 THR A O 1
ATOM 681 N N . ASN A 1 87 ? -0.268 -20.617 14.306 1.00 92.31 87 ASN A N 1
ATOM 682 C CA . ASN A 1 87 ? -1.078 -19.472 14.710 1.00 92.31 87 ASN A CA 1
ATOM 683 C C . ASN A 1 87 ? -2.413 -19.417 13.944 1.00 92.31 87 ASN A C 1
ATOM 685 O O . ASN A 1 87 ? -2.538 -19.948 12.838 1.00 92.31 87 ASN A O 1
ATOM 689 N N . LYS A 1 88 ? -3.402 -18.725 14.510 1.00 94.62 88 LYS A N 1
ATOM 690 C CA . LYS A 1 88 ? -4.682 -18.382 13.886 1.00 94.62 88 LYS A CA 1
ATOM 691 C C . LYS A 1 88 ? -4.846 -16.861 13.873 1.00 94.62 88 LYS A C 1
ATOM 693 O O . LYS A 1 88 ? -5.094 -16.261 14.913 1.00 94.62 88 LYS A O 1
ATOM 698 N N . ASN A 1 89 ? -4.751 -16.249 12.694 1.00 92.69 89 ASN A N 1
ATOM 699 C CA . ASN A 1 89 ? -4.962 -14.807 12.540 1.00 92.69 89 ASN A CA 1
ATOM 700 C C . ASN A 1 89 ? -6.441 -14.525 12.242 1.00 92.69 89 ASN A C 1
ATOM 702 O O . ASN A 1 89 ? -6.999 -15.204 11.378 1.00 92.69 89 ASN A O 1
ATOM 706 N N . PRO A 1 90 ? -7.093 -13.564 12.915 1.00 95.88 90 PRO A N 1
ATOM 707 C CA . PRO A 1 90 ? -8.479 -13.209 12.624 1.00 95.88 90 PRO A CA 1
ATOM 708 C C . PRO A 1 90 ? -8.616 -12.681 11.195 1.00 95.88 90 PRO A C 1
ATOM 710 O O . PRO A 1 90 ? -7.766 -11.920 10.742 1.00 95.88 90 PRO A O 1
ATOM 713 N N . ILE A 1 91 ? -9.699 -13.040 10.511 1.00 95.75 91 ILE A N 1
ATOM 714 C CA . ILE A 1 91 ? -10.060 -12.482 9.206 1.00 95.75 91 ILE A CA 1
ATOM 715 C C . ILE A 1 91 ? -11.564 -12.244 9.121 1.00 95.75 91 ILE A C 1
ATOM 717 O O . ILE A 1 91 ? -12.374 -13.058 9.581 1.00 95.75 91 ILE A O 1
ATOM 721 N N . VAL A 1 92 ? -11.933 -11.127 8.507 1.00 96.38 92 VAL A N 1
ATOM 722 C CA . VAL A 1 92 ? -13.312 -10.817 8.137 1.00 96.38 92 VAL A CA 1
ATOM 723 C C . VAL A 1 92 ? -13.379 -10.597 6.635 1.00 96.38 92 VAL A C 1
ATOM 725 O O . VAL A 1 92 ? -12.511 -9.940 6.064 1.00 96.38 92 VAL A O 1
ATOM 728 N N . LEU A 1 93 ? -14.411 -11.160 6.010 1.00 96.25 93 LEU A N 1
ATOM 729 C CA . LEU A 1 93 ? -14.721 -10.989 4.596 1.00 96.25 93 LEU A CA 1
ATOM 730 C C . LEU A 1 93 ? -16.128 -10.404 4.468 1.00 96.25 93 LEU A C 1
ATOM 732 O O . LEU A 1 93 ? -17.061 -10.894 5.110 1.00 96.25 93 LEU A O 1
ATOM 736 N N . ILE A 1 94 ? -16.289 -9.402 3.613 1.00 95.06 94 ILE A N 1
ATOM 737 C CA . ILE A 1 94 ? -17.588 -8.981 3.091 1.00 95.06 94 ILE A CA 1
ATOM 738 C C . ILE A 1 94 ? -17.737 -9.628 1.727 1.00 95.06 94 ILE A C 1
ATOM 740 O O . ILE A 1 94 ? -16.901 -9.435 0.847 1.00 95.06 94 ILE A O 1
ATOM 744 N N . VAL A 1 95 ? -18.774 -10.439 1.574 1.00 95.69 95 VAL A N 1
ATOM 745 C CA . VAL A 1 95 ? -19.049 -11.193 0.355 1.00 95.69 95 VAL A CA 1
ATOM 746 C C . VAL A 1 95 ? -20.367 -10.698 -0.211 1.00 95.69 95 VAL A C 1
ATOM 748 O O . VAL A 1 95 ? -21.365 -10.662 0.512 1.00 95.69 95 VAL A O 1
ATOM 751 N N . LYS A 1 96 ? -20.368 -10.322 -1.486 1.00 94.00 96 LYS A N 1
ATOM 752 C CA . LYS A 1 96 ? -21.555 -9.867 -2.208 1.00 94.00 96 LYS A CA 1
ATOM 753 C C . LYS A 1 96 ? -21.902 -10.832 -3.326 1.00 94.00 96 LYS A C 1
ATOM 755 O O . LYS A 1 96 ? -21.000 -11.416 -3.930 1.00 94.00 96 LYS A O 1
ATOM 760 N N . ASP A 1 97 ? -23.181 -11.024 -3.607 1.00 90.12 97 ASP A N 1
ATOM 761 C CA . ASP A 1 97 ? -23.565 -11.707 -4.835 1.00 90.12 97 ASP A CA 1
ATOM 762 C C . ASP A 1 97 ? -23.310 -10.801 -6.049 1.00 90.12 97 ASP A C 1
ATOM 764 O O . ASP A 1 97 ? -23.361 -9.573 -6.000 1.00 90.12 97 ASP A O 1
ATOM 768 N N . SER A 1 98 ? -22.929 -11.425 -7.154 1.00 80.12 98 SER A N 1
ATOM 769 C CA . SER A 1 98 ? -22.700 -10.763 -8.427 1.00 80.12 98 SER A CA 1
ATOM 770 C C . SER A 1 98 ? -23.925 -10.910 -9.321 1.00 80.12 98 SER A C 1
ATOM 772 O O . SER A 1 98 ? -24.727 -11.832 -9.164 1.00 80.12 98 SER A O 1
ATOM 774 N N . GLU A 1 99 ? -23.999 -10.084 -10.366 1.00 71.94 99 GLU A N 1
ATOM 775 C CA . GLU A 1 99 ? -25.019 -10.186 -11.421 1.00 71.94 99 GLU A CA 1
ATOM 776 C C . GLU A 1 99 ? -25.078 -11.574 -12.096 1.00 71.94 99 GLU A C 1
ATOM 778 O O . GLU A 1 99 ? -26.060 -11.912 -12.754 1.00 71.94 99 GLU A O 1
ATOM 783 N N . LYS A 1 100 ? -24.034 -12.402 -11.937 1.00 71.94 100 LYS A N 1
ATOM 784 C CA . LYS A 1 100 ? -23.939 -13.765 -12.483 1.00 71.94 100 LYS A CA 1
ATOM 785 C C . LYS A 1 100 ? -24.309 -14.856 -11.469 1.00 71.94 100 LYS A C 1
ATOM 787 O O . LYS A 1 100 ? -23.972 -16.017 -11.698 1.00 71.94 100 LYS A O 1
ATOM 792 N N . ASN A 1 101 ? -24.974 -14.514 -10.361 1.00 76.19 101 ASN A N 1
ATOM 793 C CA . ASN A 1 101 ? -25.295 -15.426 -9.252 1.00 76.19 101 ASN A CA 1
ATOM 794 C C . ASN A 1 101 ? -24.056 -16.101 -8.629 1.00 76.19 101 ASN A C 1
ATOM 796 O O . ASN A 1 101 ? -24.130 -17.230 -8.138 1.00 76.19 101 ASN A O 1
ATOM 800 N N . THR A 1 102 ? -22.904 -15.427 -8.646 1.00 86.12 102 THR A N 1
ATOM 801 C CA . THR A 1 102 ? -21.694 -15.883 -7.947 1.00 86.12 102 THR A CA 1
ATOM 802 C C . THR A 1 102 ? -21.389 -14.962 -6.780 1.00 86.12 102 THR A C 1
ATOM 804 O O . THR A 1 102 ? -21.493 -13.751 -6.911 1.00 86.12 102 THR A O 1
ATOM 807 N N . TRP A 1 103 ? -20.995 -15.521 -5.641 1.00 92.31 103 TRP A N 1
ATOM 808 C CA . TRP A 1 103 ? -20.597 -14.738 -4.473 1.00 92.31 103 TRP A CA 1
ATOM 809 C C . TRP A 1 103 ? -19.118 -14.369 -4.577 1.00 92.31 103 TRP A C 1
ATOM 811 O O . TRP A 1 103 ? -18.271 -15.255 -4.700 1.00 92.31 103 TRP A O 1
ATOM 821 N N . LEU A 1 104 ? -18.816 -13.074 -4.545 1.00 95.81 104 LEU A N 1
ATOM 822 C CA . LEU A 1 104 ? -17.469 -12.521 -4.651 1.00 95.81 104 LEU A CA 1
ATOM 823 C C . LEU A 1 104 ? -17.119 -11.733 -3.392 1.00 95.81 104 LEU A C 1
ATOM 825 O O . LEU A 1 104 ? -17.968 -11.085 -2.784 1.00 95.81 104 LEU A O 1
ATOM 829 N N . ILE A 1 105 ? -15.852 -11.784 -3.001 1.00 95.94 105 ILE A N 1
ATOM 830 C CA . ILE A 1 105 ? -15.318 -11.011 -1.885 1.00 95.94 105 ILE A CA 1
ATOM 831 C C . ILE A 1 105 ? -15.200 -9.554 -2.341 1.00 95.94 105 ILE A C 1
ATOM 833 O O . ILE A 1 105 ? -14.479 -9.242 -3.290 1.00 95.94 105 ILE A O 1
ATOM 837 N N . ASP A 1 106 ? -15.941 -8.691 -1.659 1.00 93.00 106 ASP A N 1
ATOM 838 C CA . ASP A 1 106 ? -15.997 -7.243 -1.848 1.00 93.00 106 ASP A CA 1
ATOM 839 C C . ASP A 1 106 ? -14.905 -6.542 -1.035 1.00 93.00 106 ASP A C 1
ATOM 841 O O . ASP A 1 106 ? -14.168 -5.720 -1.571 1.00 93.00 106 ASP A O 1
ATOM 845 N N . SER A 1 107 ? -14.742 -6.966 0.222 1.00 91.81 107 SER A N 1
ATOM 846 C CA . SER A 1 107 ? -13.732 -6.449 1.150 1.00 91.81 107 SER A CA 1
ATOM 847 C C . SER A 1 107 ? -13.196 -7.564 2.036 1.00 91.81 107 SER A C 1
ATOM 849 O O . SER A 1 107 ? -13.917 -8.505 2.378 1.00 91.81 107 SER A O 1
ATOM 851 N N . ALA A 1 108 ? -11.935 -7.458 2.442 1.00 92.88 108 ALA A N 1
ATOM 852 C CA . ALA A 1 108 ? -11.315 -8.412 3.347 1.00 92.88 108 ALA A CA 1
ATOM 853 C C . ALA A 1 108 ? -10.221 -7.747 4.181 1.00 92.88 108 ALA A C 1
ATOM 855 O O . ALA A 1 108 ? -9.377 -7.037 3.641 1.00 92.88 108 ALA A O 1
ATOM 856 N N . TRP A 1 109 ? -10.217 -8.022 5.484 1.00 91.50 109 TRP A N 1
ATOM 857 C CA . TRP A 1 109 ? -9.184 -7.551 6.404 1.00 91.50 109 TRP A CA 1
ATOM 858 C C . TRP A 1 109 ? -8.800 -8.646 7.393 1.00 91.50 109 TRP A C 1
ATOM 860 O O . TRP A 1 109 ? -9.647 -9.367 7.926 1.00 91.50 109 TRP A O 1
ATOM 870 N N . SER A 1 110 ? -7.495 -8.776 7.627 1.00 91.62 110 SER A N 1
ATOM 871 C CA . SER A 1 110 ? -6.909 -9.793 8.497 1.00 91.62 110 SER A CA 1
ATOM 872 C C . SER A 1 110 ? -5.870 -9.150 9.404 1.00 91.62 110 SER A C 1
ATOM 874 O O . SER A 1 110 ? -4.729 -8.942 9.000 1.00 91.62 110 SER A O 1
ATOM 876 N N . ASN A 1 111 ? -6.266 -8.833 10.632 1.00 90.75 111 ASN A N 1
ATOM 877 C CA . ASN A 1 111 ? -5.419 -8.192 11.634 1.00 90.75 111 ASN A CA 1
ATOM 878 C C . ASN A 1 111 ? -5.880 -8.584 13.050 1.00 90.75 111 ASN A C 1
ATOM 880 O O . ASN A 1 111 ? -6.951 -9.168 13.229 1.00 90.75 111 ASN A O 1
ATOM 884 N N . GLU A 1 112 ? -5.079 -8.273 14.069 1.00 90.44 112 GLU A N 1
ATOM 885 C CA . GLU A 1 112 ? -5.366 -8.644 15.468 1.00 90.44 112 GLU A CA 1
ATOM 886 C C . GLU A 1 112 ? -6.656 -8.018 16.029 1.00 90.44 112 GLU A C 1
ATOM 888 O O . GLU A 1 112 ? -7.253 -8.555 16.962 1.00 90.44 112 GLU A O 1
ATOM 893 N N . TYR A 1 113 ? -7.126 -6.930 15.417 1.00 93.94 113 TYR A N 1
ATOM 894 C CA . TYR A 1 113 ? -8.348 -6.221 15.776 1.00 93.94 113 TYR A CA 1
ATOM 895 C C . TYR A 1 113 ? -9.509 -6.498 14.811 1.00 93.94 113 TYR A C 1
ATOM 897 O O . TYR A 1 113 ? -10.544 -5.843 14.914 1.00 93.94 113 TYR A O 1
ATOM 905 N N . ALA A 1 114 ? -9.407 -7.467 13.891 1.00 93.31 114 ALA A N 1
ATOM 906 C CA . ALA A 1 114 ? -10.444 -7.669 12.869 1.00 93.31 114 ALA A CA 1
ATOM 907 C C . ALA A 1 114 ? -11.822 -8.008 13.471 1.00 93.31 114 ALA A C 1
ATOM 909 O O . ALA A 1 114 ? -12.859 -7.768 12.854 1.00 93.31 114 ALA A O 1
ATOM 910 N N . PHE A 1 115 ? -11.837 -8.561 14.688 1.00 94.62 115 PHE A N 1
ATOM 911 C CA . PHE A 1 115 ? -13.050 -8.874 15.449 1.00 94.62 115 PHE A CA 1
ATOM 912 C C . PHE A 1 115 ? -13.440 -7.807 16.472 1.00 94.62 115 PHE A C 1
ATOM 914 O O . PHE A 1 115 ? -14.372 -8.037 17.246 1.00 94.62 115 PHE A O 1
ATOM 921 N N . TYR A 1 116 ? -12.756 -6.663 16.491 1.00 95.00 116 TYR A N 1
ATOM 922 C CA . TYR A 1 116 ? -13.098 -5.568 17.386 1.00 95.00 116 TYR A CA 1
ATOM 923 C C . TYR A 1 116 ? -14.546 -5.116 17.158 1.00 95.00 116 TYR A C 1
ATOM 925 O O . TYR A 1 116 ? -15.079 -5.172 16.046 1.00 95.00 116 TYR A O 1
ATOM 933 N N . ASN A 1 117 ? -15.212 -4.714 18.237 1.00 94.81 117 ASN A N 1
ATOM 934 C CA . ASN A 1 117 ? -16.626 -4.380 18.204 1.00 94.81 117 ASN A CA 1
ATOM 935 C C . ASN A 1 117 ? -16.843 -3.033 17.497 1.00 94.81 117 ASN A C 1
ATOM 937 O O . ASN A 1 117 ? -16.511 -1.981 18.040 1.00 94.81 117 ASN A O 1
ATOM 941 N N . GLY A 1 118 ? -17.445 -3.064 16.306 1.00 93.88 118 GLY A N 1
ATOM 942 C CA . GLY A 1 118 ? -17.692 -1.867 15.500 1.00 93.88 118 GLY A CA 1
ATOM 943 C C . GLY A 1 118 ? -18.631 -0.853 16.160 1.00 93.88 118 GLY A C 1
ATOM 944 O O . GLY A 1 118 ? -18.455 0.348 15.985 1.00 93.88 118 GLY A O 1
ATOM 945 N N . LYS A 1 119 ? -19.573 -1.292 17.007 1.00 95.81 119 LYS A N 1
ATOM 946 C CA . LYS A 1 119 ? -20.441 -0.383 17.785 1.00 95.81 119 LYS A CA 1
ATOM 947 C C . LYS A 1 119 ? -19.681 0.332 18.892 1.00 95.81 119 LYS A C 1
ATOM 949 O O . LYS A 1 119 ? -19.952 1.496 19.177 1.00 95.81 119 LYS A O 1
ATOM 954 N N . GLU A 1 120 ? -18.748 -0.370 19.528 1.00 97.00 120 GLU A N 1
ATOM 955 C CA . GLU A 1 120 ? -17.851 0.242 20.506 1.00 97.00 120 GLU A CA 1
ATOM 956 C C . GLU A 1 120 ? -16.926 1.247 19.824 1.00 97.00 120 GLU A C 1
ATOM 958 O O . GLU A 1 120 ? -16.812 2.376 20.291 1.00 97.00 120 GLU A O 1
ATOM 963 N N . LEU A 1 121 ? -16.366 0.878 18.670 1.00 97.06 121 LEU A N 1
ATOM 964 C CA . LEU A 1 121 ? -15.533 1.769 17.872 1.00 97.06 121 LEU A CA 1
ATOM 965 C C . LEU A 1 121 ? -16.305 3.013 17.418 1.00 97.06 121 LEU A C 1
ATOM 967 O O . LEU A 1 121 ? -15.820 4.124 17.589 1.00 97.06 121 LEU A O 1
ATOM 971 N N . LEU A 1 122 ? -17.541 2.857 16.937 1.00 98.12 122 LEU A N 1
ATOM 972 C CA . LEU A 1 122 ? -18.421 3.972 16.574 1.00 98.12 122 LEU A CA 1
ATOM 973 C C . LEU A 1 122 ? -18.610 4.965 17.725 1.00 98.12 122 LEU A C 1
ATOM 975 O O . LEU A 1 122 ? -18.605 6.175 17.498 1.00 98.12 122 LEU A O 1
ATOM 979 N N . LYS A 1 123 ? -18.778 4.466 18.955 1.00 97.62 123 LYS A N 1
ATOM 980 C CA . LYS A 1 123 ? -18.895 5.315 20.143 1.00 97.62 123 LYS A CA 1
ATOM 981 C C . LYS A 1 123 ? -17.597 6.089 20.390 1.00 97.62 123 LYS A C 1
ATOM 983 O O . LYS A 1 123 ? -17.659 7.311 20.491 1.00 97.62 123 LYS A O 1
ATOM 988 N N . THR A 1 124 ? -16.453 5.403 20.408 1.00 97.94 124 THR A N 1
ATOM 989 C CA . THR A 1 124 ? -15.127 6.028 20.558 1.00 97.94 124 THR A CA 1
ATOM 990 C C . THR A 1 124 ? -14.903 7.123 19.512 1.00 97.94 124 THR A C 1
ATOM 992 O O . THR A 1 124 ? -14.492 8.233 19.842 1.00 97.94 124 THR A O 1
ATOM 995 N N . LEU A 1 125 ? -15.219 6.847 18.244 1.00 98.25 125 LEU A N 1
ATOM 996 C CA . LEU A 1 125 ? -15.031 7.802 17.153 1.00 98.25 125 LEU A CA 1
ATOM 997 C C . LEU A 1 125 ? -15.937 9.031 17.294 1.00 98.25 125 LEU A C 1
ATOM 999 O O . LEU A 1 125 ? -15.475 10.151 17.104 1.00 98.25 125 LEU A O 1
ATOM 1003 N N . LYS A 1 126 ? -17.211 8.852 17.660 1.00 97.44 126 LYS A N 1
ATOM 1004 C CA . LYS A 1 126 ? -18.137 9.979 17.872 1.00 97.44 126 LYS A CA 1
ATOM 1005 C C . LYS A 1 126 ? -17.750 10.848 19.069 1.00 97.44 126 LYS A C 1
ATOM 1007 O O . LYS A 1 126 ? -17.974 12.053 19.032 1.00 97.44 126 LYS A O 1
ATOM 1012 N N . GLU A 1 127 ? -17.165 10.256 20.107 1.00 97.38 127 GLU A N 1
ATOM 1013 C CA . GLU A 1 127 ? -16.626 10.995 21.254 1.00 97.38 127 GLU A CA 1
ATOM 1014 C C . GLU A 1 127 ? -15.367 11.790 20.876 1.00 97.38 127 GLU A C 1
ATOM 1016 O O . GLU A 1 127 ? -15.233 12.947 21.274 1.00 97.38 127 GLU A O 1
ATOM 1021 N N . ALA A 1 128 ? -14.477 11.210 20.064 1.00 97.69 128 ALA A N 1
ATOM 1022 C CA . ALA A 1 128 ? -13.259 11.874 19.600 1.00 97.69 128 ALA A CA 1
ATOM 1023 C C . ALA A 1 128 ? -13.525 12.973 18.554 1.00 97.69 128 ALA A C 1
ATOM 1025 O O . ALA A 1 128 ? -12.830 13.988 18.527 1.00 97.69 128 ALA A O 1
ATOM 1026 N N . PHE A 1 129 ? -14.543 12.799 17.709 1.00 97.62 129 PHE A N 1
ATOM 1027 C CA . PHE A 1 129 ? -14.875 13.706 16.609 1.00 97.62 129 PHE A CA 1
ATOM 1028 C C . PHE A 1 129 ? -16.327 14.206 16.713 1.00 97.62 129 PHE A C 1
ATOM 1030 O O . PHE A 1 129 ? -17.145 13.928 15.832 1.00 97.62 129 PHE A O 1
ATOM 1037 N N . PRO A 1 130 ? -16.677 14.991 17.750 1.00 96.31 130 PRO A N 1
ATOM 1038 C CA . PRO A 1 130 ? -18.064 15.387 18.019 1.00 96.31 130 PRO A CA 1
ATOM 1039 C C . PRO A 1 130 ? -18.696 16.234 16.903 1.00 96.31 130 PRO A C 1
ATOM 1041 O O . PRO A 1 130 ? -19.918 16.300 16.792 1.00 96.31 130 PRO A O 1
ATOM 1044 N N . ASN A 1 131 ? -17.872 16.870 16.066 1.00 95.56 131 ASN A N 1
ATOM 1045 C CA . ASN A 1 131 ? -18.321 17.718 14.962 1.00 95.56 131 ASN A CA 1
ATOM 1046 C C . ASN A 1 131 ? -18.488 16.963 13.632 1.00 95.56 131 ASN A C 1
ATOM 1048 O O . ASN A 1 131 ? -18.947 17.559 12.660 1.00 95.56 131 ASN A O 1
ATOM 1052 N N . LEU A 1 132 ? -18.126 15.677 13.564 1.00 95.38 132 LEU A N 1
ATOM 1053 C CA . LEU A 1 132 ? -18.269 14.862 12.359 1.00 95.38 132 LEU A CA 1
ATOM 1054 C C . LEU A 1 132 ? -19.492 13.946 12.504 1.00 95.38 132 LEU A C 1
ATOM 1056 O O . LEU A 1 132 ? -19.399 12.800 12.939 1.00 95.38 132 LEU A O 1
ATOM 1060 N N . SER A 1 133 ? -20.671 14.468 12.156 1.00 94.25 133 SER A N 1
ATOM 1061 C CA . SER A 1 133 ? -21.948 13.761 12.352 1.00 94.25 133 SER A CA 1
ATOM 1062 C C . SER A 1 133 ? -22.104 12.505 11.493 1.00 94.25 133 SER A C 1
ATOM 1064 O O . SER A 1 133 ? -22.894 11.629 11.840 1.00 94.25 133 SER A O 1
ATOM 1066 N N . THR A 1 134 ? -21.349 12.416 10.399 1.00 96.12 134 THR A N 1
ATOM 1067 C CA . THR A 1 134 ? -21.481 11.380 9.370 1.00 96.12 134 THR A CA 1
ATOM 1068 C C . THR A 1 134 ? -20.761 10.070 9.706 1.00 96.12 134 THR A C 1
ATOM 1070 O O . THR A 1 134 ? -20.857 9.107 8.950 1.00 96.12 134 THR A O 1
ATOM 1073 N N . ILE A 1 135 ? -20.027 9.995 10.825 1.00 97.62 135 ILE A N 1
ATOM 1074 C CA . ILE A 1 135 ? -19.306 8.775 11.231 1.00 97.62 135 ILE A CA 1
ATOM 1075 C C . ILE A 1 135 ? -20.281 7.601 11.357 1.00 97.62 135 ILE A C 1
ATOM 1077 O O . ILE A 1 135 ? -21.235 7.647 12.146 1.00 97.62 135 ILE A O 1
ATOM 1081 N N . GLY A 1 136 ? -19.984 6.529 10.621 1.00 95.62 136 GLY A N 1
ATOM 1082 C CA . GLY A 1 136 ? -20.789 5.315 10.586 1.00 95.62 136 GLY A CA 1
ATOM 1083 C C . GLY A 1 136 ? -22.059 5.396 9.736 1.00 95.62 136 GLY A C 1
ATOM 1084 O O . GLY A 1 136 ? -22.899 4.506 9.841 1.00 95.62 136 GLY A O 1
ATOM 1085 N N . GLU A 1 137 ? -22.242 6.429 8.905 1.00 94.88 137 GLU A N 1
ATOM 1086 C CA . GLU A 1 137 ? -23.392 6.503 7.985 1.00 94.88 137 GLU A CA 1
ATOM 1087 C C . GLU A 1 137 ? -23.389 5.377 6.943 1.00 94.88 137 GLU A C 1
ATOM 1089 O O . GLU A 1 137 ? -24.455 4.971 6.481 1.00 94.88 137 GLU A O 1
ATOM 1094 N N . ARG A 1 138 ? -22.207 4.853 6.590 1.00 90.81 138 ARG A N 1
ATOM 1095 C CA . ARG A 1 138 ? -22.045 3.777 5.596 1.00 90.81 138 ARG A CA 1
ATOM 1096 C C . ARG A 1 138 ? -22.022 2.370 6.207 1.00 90.81 138 ARG A C 1
ATOM 1098 O O . ARG A 1 138 ? -22.094 1.392 5.470 1.00 90.81 138 ARG A O 1
ATOM 1105 N N . GLY A 1 139 ? -21.964 2.254 7.536 1.00 90.62 139 GLY A N 1
ATOM 1106 C CA . GLY A 1 139 ? -21.842 0.976 8.235 1.00 90.62 139 GLY A CA 1
ATOM 1107 C C . GLY A 1 139 ? -21.168 1.098 9.602 1.00 90.62 139 GLY A C 1
ATOM 1108 O O . GLY A 1 139 ? -20.846 2.188 10.067 1.00 90.62 139 GLY A O 1
ATOM 1109 N N . GLU A 1 140 ? -20.946 -0.037 10.270 1.00 93.31 140 GLU A N 1
ATOM 1110 C CA . GLU A 1 140 ? -20.148 -0.058 11.501 1.00 93.31 140 GLU A CA 1
ATOM 1111 C C . GLU A 1 140 ? -18.658 0.156 11.177 1.00 93.31 140 GLU A C 1
ATOM 1113 O O . GLU A 1 140 ? -18.112 -0.620 10.387 1.00 93.31 140 GLU A O 1
ATOM 1118 N N . PRO A 1 141 ? -17.982 1.140 11.804 1.00 96.62 141 PRO A N 1
ATOM 1119 C CA . PRO A 1 141 ? -16.537 1.311 11.697 1.00 96.62 141 PRO A CA 1
ATOM 1120 C C . PRO A 1 141 ? -15.785 0.028 12.040 1.00 96.62 141 PRO A C 1
ATOM 1122 O O . PRO A 1 141 ? -16.195 -0.735 12.924 1.00 96.62 141 PRO A O 1
ATOM 1125 N N . TYR A 1 142 ? -14.656 -0.197 11.380 1.00 95.06 142 TYR A N 1
ATOM 1126 C CA . TYR A 1 142 ? -13.842 -1.391 11.589 1.00 95.06 142 TYR A CA 1
ATOM 1127 C C . TYR A 1 142 ? -12.354 -1.081 11.458 1.00 95.06 142 TYR A C 1
ATOM 1129 O O . TYR A 1 142 ? -11.946 -0.069 10.892 1.00 95.06 142 TYR A O 1
ATOM 1137 N N . VAL A 1 143 ? -11.528 -1.967 12.016 1.00 95.44 143 VAL A N 1
ATOM 1138 C CA . VAL A 1 143 ? -10.075 -1.875 11.869 1.00 95.44 143 VAL A CA 1
ATOM 1139 C C . VAL A 1 143 ? -9.675 -2.517 10.549 1.00 95.44 143 VAL A C 1
ATOM 1141 O O . VAL A 1 143 ? -9.684 -3.744 10.428 1.00 95.44 143 VAL A O 1
ATOM 1144 N N . GLU A 1 144 ? -9.320 -1.686 9.576 1.00 91.38 144 GLU A N 1
ATOM 1145 C CA . GLU A 1 144 ? -8.895 -2.112 8.243 1.00 91.38 144 GLU A CA 1
ATOM 1146 C C . GLU A 1 144 ? -7.547 -2.845 8.318 1.00 91.38 144 GLU A C 1
ATOM 1148 O O . GLU A 1 144 ? -7.393 -3.973 7.844 1.00 91.38 144 GLU A O 1
ATOM 1153 N N . LYS A 1 145 ? -6.570 -2.245 9.000 1.00 90.06 145 LYS A N 1
ATOM 1154 C CA . LYS A 1 145 ? -5.222 -2.800 9.165 1.00 90.06 145 LYS A CA 1
ATOM 1155 C C . LYS A 1 145 ? -4.655 -2.456 10.535 1.00 90.06 145 LYS A C 1
ATOM 1157 O O . LYS A 1 145 ? -5.051 -1.464 11.146 1.00 90.06 145 LYS A O 1
ATOM 1162 N N . SER A 1 146 ? -3.721 -3.274 11.015 1.00 90.50 146 SER A N 1
ATOM 1163 C CA . SER A 1 146 ? -2.905 -2.927 12.177 1.00 90.50 146 SER A CA 1
ATOM 1164 C C . SER A 1 146 ? -1.473 -2.605 11.762 1.00 90.50 146 SER A C 1
ATOM 1166 O O . SER A 1 146 ? -0.950 -3.158 10.794 1.00 90.50 146 SER A O 1
ATOM 1168 N N . ILE A 1 147 ? -0.849 -1.671 12.474 1.00 87.12 147 ILE A N 1
ATOM 1169 C CA . ILE A 1 147 ? 0.530 -1.242 12.246 1.00 87.12 147 ILE A CA 1
ATOM 1170 C C . ILE A 1 147 ? 1.333 -1.606 13.478 1.00 87.12 147 ILE A C 1
ATOM 1172 O O . ILE A 1 147 ? 1.138 -1.032 14.551 1.00 87.12 147 ILE A O 1
ATOM 1176 N N . TYR A 1 148 ? 2.250 -2.549 13.313 1.00 82.00 148 TYR A N 1
ATOM 1177 C CA . TYR A 1 148 ? 3.158 -2.927 14.379 1.00 82.00 148 TYR A CA 1
ATOM 1178 C C . TYR A 1 148 ? 4.253 -1.870 14.542 1.00 82.00 148 TYR A C 1
ATOM 1180 O O . TYR A 1 148 ? 4.933 -1.505 13.578 1.00 82.00 148 TYR A O 1
ATOM 1188 N N . ILE A 1 149 ? 4.444 -1.396 15.770 1.00 72.69 149 ILE A N 1
ATOM 1189 C CA . ILE A 1 149 ? 5.548 -0.510 16.133 1.00 72.69 149 ILE A CA 1
ATOM 1190 C C . ILE A 1 149 ? 6.533 -1.322 16.976 1.00 72.69 149 ILE A C 1
ATOM 1192 O O . ILE A 1 149 ? 6.189 -1.805 18.046 1.00 72.69 149 ILE A O 1
ATOM 1196 N N . VAL A 1 150 ? 7.768 -1.499 16.492 1.00 65.56 150 VAL A N 1
ATOM 1197 C CA . VAL A 1 150 ? 8.770 -2.385 17.120 1.00 65.56 150 VAL A CA 1
ATOM 1198 C C . VAL A 1 150 ? 9.129 -1.912 18.530 1.00 65.56 150 VAL A C 1
ATOM 1200 O O . VAL A 1 150 ? 9.451 -2.727 19.393 1.00 65.56 150 VAL A O 1
ATOM 1203 N N . SER A 1 151 ? 9.050 -0.601 18.779 1.00 62.44 151 SER A N 1
ATOM 1204 C CA . SER A 1 151 ? 9.288 -0.011 20.098 1.00 62.44 151 SER A CA 1
ATOM 1205 C C . SER A 1 151 ? 8.128 -0.172 21.082 1.00 62.44 151 SER A C 1
ATOM 1207 O O . SER A 1 151 ? 8.332 0.061 22.274 1.00 62.44 151 SER A O 1
ATOM 1209 N N . SER A 1 152 ? 6.932 -0.557 20.628 1.00 62.06 152 SER A N 1
ATOM 1210 C CA . SER A 1 152 ? 5.754 -0.712 21.475 1.00 62.06 152 SER A CA 1
ATOM 1211 C C . SER A 1 152 ? 5.338 -2.172 21.587 1.00 62.06 152 SER A C 1
ATOM 1213 O O . SER A 1 152 ? 5.394 -2.947 20.643 1.00 62.06 152 SER A O 1
ATOM 1215 N N . SER A 1 153 ? 4.838 -2.563 22.757 1.00 71.38 153 SER A N 1
ATOM 1216 C CA . SER A 1 153 ? 4.256 -3.894 22.978 1.00 71.38 153 SER A CA 1
ATOM 1217 C C . SER A 1 153 ? 2.867 -4.057 22.340 1.00 71.38 153 SER A C 1
ATOM 1219 O O . SER A 1 153 ? 2.078 -4.883 22.796 1.00 71.38 153 SER A O 1
ATOM 1221 N N . PHE A 1 154 ? 2.514 -3.202 21.379 1.00 81.06 154 PHE A N 1
ATOM 1222 C CA . PHE A 1 154 ? 1.186 -3.113 20.789 1.00 81.06 154 PHE A CA 1
ATOM 1223 C C . PHE A 1 154 ? 1.247 -2.597 19.351 1.00 81.06 154 PHE A C 1
ATOM 1225 O O . PHE A 1 154 ? 2.204 -1.915 18.975 1.00 81.06 154 PHE A O 1
ATOM 1232 N N . SER A 1 155 ? 0.192 -2.877 18.589 1.00 88.75 155 SER A N 1
ATOM 1233 C CA . SER A 1 155 ? -0.022 -2.330 17.252 1.00 88.75 155 SER A CA 1
ATOM 1234 C C . SER A 1 155 ? -1.042 -1.195 17.273 1.00 88.75 155 SER A C 1
ATOM 1236 O O . SER A 1 155 ? -1.978 -1.185 18.071 1.00 88.75 155 SER A O 1
ATOM 1238 N N . PHE A 1 156 ? -0.899 -0.245 16.360 1.00 92.81 156 PHE A N 1
ATOM 1239 C CA . PHE A 1 156 ? -1.934 0.752 16.098 1.00 92.81 156 PHE A CA 1
ATOM 1240 C C . PHE A 1 156 ? -3.007 0.145 15.205 1.00 92.81 156 PHE A C 1
ATOM 1242 O O . PHE A 1 156 ? -2.706 -0.685 14.352 1.00 92.81 156 PHE A O 1
ATOM 1249 N N . ALA A 1 157 ? -4.248 0.568 15.385 1.00 95.31 157 ALA A N 1
ATOM 1250 C CA . ALA A 1 157 ? -5.368 0.218 14.531 1.00 95.31 157 ALA A CA 1
ATOM 1251 C C . ALA A 1 157 ? -5.627 1.369 13.556 1.00 95.31 157 ALA A C 1
ATOM 1253 O O . ALA A 1 157 ? -5.915 2.482 13.990 1.00 95.31 157 ALA A O 1
ATOM 1254 N N . VAL A 1 158 ? -5.551 1.108 12.253 1.00 95.88 158 VAL A N 1
ATOM 1255 C CA . VAL A 1 158 ? -6.075 2.026 11.237 1.00 95.88 158 VAL A CA 1
ATOM 1256 C C . VAL A 1 158 ? -7.549 1.712 11.067 1.00 95.88 158 VAL A C 1
ATOM 1258 O O . VAL A 1 158 ? -7.924 0.589 10.724 1.00 95.88 158 VAL A O 1
ATOM 1261 N N . VAL A 1 159 ? -8.380 2.692 11.382 1.00 97.38 159 VAL A N 1
ATOM 1262 C CA . VAL A 1 159 ? -9.824 2.538 11.494 1.00 97.38 159 VAL A CA 1
ATOM 1263 C C . VAL A 1 159 ? -10.491 3.227 10.325 1.00 97.38 159 VAL A C 1
ATOM 1265 O O . VAL A 1 159 ? -10.397 4.445 10.224 1.00 97.38 159 VAL A O 1
ATOM 1268 N N . ASP A 1 160 ? -11.199 2.457 9.505 1.00 96.38 160 ASP A N 1
ATOM 1269 C CA . ASP A 1 160 ? -12.167 2.982 8.546 1.00 96.38 160 ASP A CA 1
ATOM 1270 C C . ASP A 1 160 ? -13.368 3.514 9.341 1.00 96.38 160 ASP A C 1
ATOM 1272 O O . ASP A 1 160 ? -14.023 2.780 10.094 1.00 96.38 160 ASP A O 1
ATOM 1276 N N . MET A 1 161 ? -13.625 4.815 9.219 1.00 97.81 161 MET A N 1
ATOM 1277 C CA . MET A 1 161 ? -14.657 5.517 9.984 1.00 97.81 161 MET A CA 1
ATOM 1278 C C . MET A 1 161 ? -16.060 5.371 9.373 1.00 97.81 161 MET A C 1
ATOM 1280 O O . MET A 1 161 ? -17.026 5.915 9.923 1.00 97.81 161 MET A O 1
ATOM 1284 N N . GLN A 1 162 ? -16.185 4.651 8.252 1.00 95.69 162 GLN A N 1
ATOM 1285 C CA . GLN A 1 162 ? -17.417 4.438 7.491 1.00 95.69 162 GLN A CA 1
ATOM 1286 C C . GLN A 1 162 ? -18.113 5.754 7.135 1.00 95.69 162 GLN A C 1
ATOM 1288 O O . GLN A 1 162 ? -19.333 5.912 7.247 1.00 95.69 162 GLN A O 1
ATOM 1293 N N . THR A 1 163 ? -17.288 6.719 6.742 1.00 95.88 163 THR A N 1
ATOM 1294 C CA . THR A 1 163 ? -17.656 8.061 6.308 1.00 95.88 163 THR A CA 1
ATOM 1295 C C . THR A 1 163 ? -16.548 8.622 5.425 1.00 95.88 163 THR A C 1
ATOM 1297 O O . THR A 1 163 ? -15.415 8.149 5.473 1.00 95.88 163 THR A O 1
ATOM 1300 N N . GLY A 1 164 ? -16.862 9.643 4.637 1.00 93.31 164 GLY A N 1
ATOM 1301 C CA . GLY A 1 164 ? -15.882 10.310 3.800 1.00 93.31 164 GLY A CA 1
ATOM 1302 C C . GLY A 1 164 ? -16.510 11.225 2.761 1.00 93.31 164 GLY A C 1
ATOM 1303 O O . GLY A 1 164 ? -17.705 11.539 2.813 1.00 93.31 164 GLY A O 1
ATOM 1304 N N . GLY A 1 165 ? -15.691 11.661 1.809 1.00 88.50 165 GLY A N 1
ATOM 1305 C CA . GLY A 1 165 ? -16.120 12.468 0.676 1.00 88.50 165 GLY A CA 1
ATOM 1306 C C . GLY A 1 165 ? -16.772 11.643 -0.437 1.00 88.50 165 GLY A C 1
ATOM 1307 O O . GLY A 1 165 ? -17.092 10.463 -0.288 1.00 88.50 165 GLY A O 1
ATOM 1308 N N . ALA A 1 166 ? -16.954 12.281 -1.595 1.00 84.06 166 ALA A N 1
ATOM 1309 C CA . ALA A 1 166 ? -17.485 11.622 -2.792 1.00 84.06 166 ALA A CA 1
ATOM 1310 C C . ALA A 1 166 ? -16.527 10.564 -3.374 1.00 84.06 166 ALA A C 1
ATOM 1312 O O . ALA A 1 166 ? -16.979 9.620 -4.012 1.00 84.06 166 ALA A O 1
ATOM 1313 N N . TYR A 1 167 ? -15.218 10.734 -3.158 1.00 85.31 167 TYR A N 1
ATOM 1314 C CA . TYR A 1 167 ? -14.160 9.868 -3.697 1.00 85.31 167 TYR A CA 1
ATOM 1315 C C . TYR A 1 167 ? -13.117 9.475 -2.645 1.00 85.31 167 TYR A C 1
ATOM 1317 O O . TYR A 1 167 ? -12.058 8.962 -3.001 1.00 85.31 167 TYR A O 1
ATOM 1325 N N . THR A 1 168 ? -13.380 9.773 -1.373 1.00 91.19 168 THR A N 1
ATOM 1326 C CA . THR A 1 168 ? -12.460 9.522 -0.264 1.00 91.19 168 THR A CA 1
ATOM 1327 C C . THR A 1 168 ? -13.189 8.824 0.867 1.00 91.19 168 THR A C 1
ATOM 1329 O O . THR A 1 168 ? -14.352 9.123 1.139 1.00 91.19 168 THR A O 1
ATOM 1332 N N . GLU A 1 169 ? -12.483 7.923 1.531 1.00 93.50 169 GLU A N 1
ATOM 1333 C CA . GLU A 1 169 ? -12.862 7.368 2.825 1.00 93.50 169 GLU A CA 1
ATOM 1334 C C . GLU A 1 169 ? -12.012 8.033 3.909 1.00 93.50 169 GLU A C 1
ATOM 1336 O O . GLU A 1 169 ? -10.859 8.407 3.666 1.00 93.50 169 GLU A O 1
ATOM 1341 N N . TYR A 1 170 ? -12.588 8.211 5.095 1.00 97.50 170 TYR A N 1
ATOM 1342 C CA . TYR A 1 170 ? -11.889 8.778 6.241 1.00 97.50 170 TYR A CA 1
ATOM 1343 C C . TYR A 1 170 ? -11.392 7.671 7.161 1.00 97.50 170 TYR A C 1
ATOM 1345 O O . TYR A 1 170 ? -12.151 6.804 7.603 1.00 97.50 170 TYR A O 1
ATOM 1353 N N . TYR A 1 171 ? -10.114 7.764 7.501 1.00 97.69 171 TYR A N 1
ATOM 1354 C CA . TYR A 1 171 ? -9.416 6.860 8.392 1.00 97.69 171 TYR A CA 1
ATOM 1355 C C . TYR A 1 171 ? -8.891 7.604 9.608 1.00 97.69 171 TYR A C 1
ATOM 1357 O O . TYR A 1 171 ? -8.415 8.730 9.507 1.00 97.69 171 TYR A O 1
ATOM 1365 N N . THR A 1 172 ? -8.893 6.966 10.769 1.00 97.88 172 THR A N 1
ATOM 1366 C CA . THR A 1 172 ? -8.165 7.473 11.938 1.00 97.88 172 THR A CA 1
ATOM 1367 C C . THR A 1 172 ? -7.274 6.395 12.526 1.00 97.88 172 THR A C 1
ATOM 1369 O O . THR A 1 172 ? -7.360 5.221 12.164 1.00 97.88 172 THR A O 1
ATOM 1372 N N . ILE A 1 173 ? -6.393 6.801 13.431 1.00 96.75 173 ILE A N 1
ATOM 1373 C CA . ILE A 1 173 ? -5.468 5.908 14.110 1.00 96.75 173 ILE A CA 1
ATOM 1374 C C . ILE A 1 173 ? -5.946 5.739 15.534 1.00 96.75 173 ILE A C 1
ATOM 1376 O O . ILE A 1 173 ? -6.039 6.712 16.276 1.00 96.75 173 ILE A O 1
ATOM 1380 N N . CYS A 1 174 ? -6.205 4.502 15.926 1.00 96.56 174 CYS A N 1
ATOM 1381 C CA . CYS A 1 174 ? -6.477 4.147 17.304 1.00 96.56 174 CYS A CA 1
ATOM 1382 C C . CYS A 1 174 ? -5.302 3.380 17.906 1.00 96.56 174 CYS A C 1
ATOM 1384 O O . CYS A 1 174 ? -4.550 2.692 17.213 1.00 96.56 174 CYS A O 1
ATOM 1386 N N . MET A 1 175 ? -5.161 3.471 19.220 1.00 93.19 175 MET A N 1
ATOM 1387 C CA . MET A 1 175 ? -4.202 2.697 19.996 1.00 93.19 175 MET A CA 1
ATOM 1388 C C . MET A 1 175 ? -4.905 2.000 21.162 1.00 93.19 175 MET A C 1
ATOM 1390 O O . MET A 1 175 ? -5.884 2.527 21.698 1.00 93.19 175 MET A O 1
ATOM 1394 N N . PRO A 1 176 ? -4.436 0.812 21.570 1.00 92.25 176 PRO A N 1
ATOM 1395 C CA . PRO A 1 176 ? -4.996 0.122 22.715 1.00 92.25 176 PRO A CA 1
ATOM 1396 C C . PRO A 1 176 ? -4.693 0.875 24.013 1.00 92.25 176 PRO A C 1
ATOM 1398 O O . PRO A 1 176 ? -3.539 1.129 24.361 1.00 92.25 176 PRO A O 1
ATOM 1401 N N . GLN A 1 177 ? -5.744 1.174 24.766 1.00 90.50 177 GLN A N 1
ATOM 1402 C CA . GLN A 1 177 ? -5.694 1.796 26.078 1.00 90.50 177 GLN A CA 1
ATOM 1403 C C . GLN A 1 177 ? -6.773 1.168 26.969 1.00 90.50 177 GLN A C 1
ATOM 1405 O O . GLN A 1 177 ? -7.946 1.116 26.616 1.00 90.50 177 GLN A O 1
ATOM 1410 N N . ASN A 1 178 ? -6.374 0.644 28.133 1.00 88.06 178 ASN A N 1
ATOM 1411 C CA . ASN A 1 178 ? -7.283 0.026 29.113 1.00 88.06 178 ASN A CA 1
ATOM 1412 C C . ASN A 1 178 ? -8.202 -1.078 28.537 1.00 88.06 178 ASN A C 1
ATOM 1414 O O . ASN A 1 178 ? -9.360 -1.201 28.931 1.00 88.06 178 ASN A O 1
ATOM 1418 N N . GLY A 1 179 ? -7.686 -1.885 27.603 1.00 86.88 179 GLY A N 1
ATOM 1419 C CA . GLY A 1 179 ? -8.436 -2.982 26.976 1.00 86.88 179 GLY A CA 1
ATOM 1420 C C . GLY A 1 179 ? -9.406 -2.551 25.871 1.00 86.88 179 GLY A C 1
ATOM 1421 O O . GLY A 1 179 ? -10.158 -3.388 25.378 1.00 86.88 179 GLY A O 1
ATOM 1422 N N . LYS A 1 180 ? -9.380 -1.276 25.473 1.00 94.38 180 LYS A N 1
ATOM 1423 C CA . LYS A 1 180 ? -10.178 -0.704 24.383 1.00 94.38 180 LYS A CA 1
ATOM 1424 C C . LYS A 1 180 ? -9.281 -0.009 23.372 1.00 94.38 180 LYS A C 1
ATOM 1426 O O . LYS A 1 180 ? -8.126 0.272 23.667 1.00 94.38 180 LYS A O 1
ATOM 1431 N N . LEU A 1 181 ? -9.807 0.262 22.188 1.00 96.69 181 LEU A N 1
ATOM 1432 C CA . LEU A 1 181 ? -9.184 1.162 21.226 1.00 96.69 181 LEU A CA 1
ATOM 1433 C C . LEU A 1 181 ? -9.643 2.595 21.504 1.00 96.69 181 LEU A C 1
ATOM 1435 O O . LEU A 1 181 ? -10.843 2.851 21.555 1.00 96.69 181 LEU A O 1
ATOM 1439 N N . GLU A 1 182 ? -8.683 3.503 21.647 1.00 96.75 182 GLU A N 1
ATOM 1440 C CA . GLU A 1 182 ? -8.888 4.948 21.793 1.00 96.75 182 GLU A CA 1
ATOM 1441 C C . GLU A 1 182 ? -8.204 5.683 20.637 1.00 96.75 182 GLU A C 1
ATOM 1443 O O . GLU A 1 182 ? -7.160 5.231 20.158 1.00 96.75 182 GLU A O 1
ATOM 1448 N N . VAL A 1 183 ? -8.762 6.812 20.185 1.00 97.31 183 VAL A N 1
ATOM 1449 C CA . VAL A 1 183 ? -8.166 7.595 19.087 1.00 97.31 183 VAL A CA 1
ATOM 1450 C C . VAL A 1 183 ? -6.829 8.183 19.539 1.00 97.31 183 VAL A C 1
ATOM 1452 O O . VAL A 1 183 ? -6.740 8.894 20.547 1.00 97.31 183 VAL A O 1
ATOM 1455 N N . ALA A 1 184 ? -5.778 7.882 18.780 1.00 95.19 184 ALA A N 1
ATOM 1456 C CA . ALA A 1 184 ? -4.441 8.392 19.016 1.00 95.19 184 ALA A CA 1
ATOM 1457 C C . ALA A 1 184 ? -4.443 9.922 18.937 1.00 95.19 184 ALA A C 1
ATOM 1459 O O . ALA A 1 184 ? -5.160 10.530 18.143 1.00 95.19 184 ALA A O 1
ATOM 1460 N N . GLN A 1 185 ? -3.618 10.547 19.770 1.00 95.31 185 GLN A N 1
ATOM 1461 C CA . GLN A 1 185 ? -3.431 11.991 19.737 1.00 95.31 185 GLN A CA 1
ATOM 1462 C C . GLN A 1 185 ? -2.327 12.342 18.743 1.00 95.31 185 GLN A C 1
ATOM 1464 O O . GLN A 1 185 ? -1.295 11.664 18.666 1.00 95.31 185 GLN A O 1
ATOM 1469 N N . LEU A 1 186 ? -2.540 13.420 17.999 1.00 97.31 186 LEU A N 1
ATOM 1470 C CA . LEU A 1 186 ? -1.591 13.945 17.035 1.00 97.31 186 LEU A CA 1
ATOM 1471 C C . LEU A 1 186 ? -1.342 15.419 17.318 1.00 97.31 186 LEU A C 1
ATOM 1473 O O . LEU A 1 186 ? -2.253 16.152 17.697 1.00 97.31 186 LEU A O 1
ATOM 1477 N N . LYS A 1 187 ? -0.095 15.847 17.138 1.00 98.19 187 LYS A N 1
ATOM 1478 C CA . LYS A 1 187 ? 0.303 17.249 17.183 1.00 98.19 187 LYS A CA 1
ATOM 1479 C C . LYS A 1 187 ? 0.456 17.772 15.757 1.00 98.19 187 LYS A C 1
ATOM 1481 O O . LYS A 1 187 ? 1.347 17.301 15.050 1.00 98.19 187 LYS A O 1
ATOM 1486 N N . ASP A 1 188 ? -0.387 18.723 15.358 1.00 96.56 188 ASP A N 1
ATOM 1487 C CA . ASP A 1 188 ? -0.370 19.307 14.010 1.00 96.56 188 ASP A CA 1
ATOM 1488 C C . ASP A 1 188 ? 0.849 20.220 13.781 1.00 96.56 188 ASP A C 1
ATOM 1490 O O . ASP A 1 188 ? 1.619 20.532 14.697 1.00 96.56 188 ASP A O 1
ATOM 1494 N N . LYS A 1 189 ? 0.998 20.696 12.540 1.00 95.81 189 LYS A N 1
ATOM 1495 C CA . LYS A 1 189 ? 2.030 21.665 12.136 1.00 95.81 189 LYS A CA 1
ATOM 1496 C C . LYS A 1 189 ? 1.975 23.005 12.880 1.00 95.81 189 LYS A C 1
ATOM 1498 O O . LYS A 1 189 ? 2.983 23.701 12.952 1.00 95.81 189 LYS A O 1
ATOM 1503 N N . ASN A 1 190 ? 0.827 23.355 13.460 1.00 96.44 190 ASN A N 1
ATOM 1504 C CA . ASN A 1 190 ? 0.637 24.560 14.272 1.00 96.44 190 ASN A CA 1
ATOM 1505 C C . ASN A 1 190 ? 0.907 24.303 15.767 1.00 96.44 190 ASN A C 1
ATOM 1507 O O . ASN A 1 190 ? 0.902 25.231 16.575 1.00 96.44 190 ASN A O 1
ATOM 1511 N N . GLY A 1 191 ? 1.161 23.051 16.145 1.00 95.44 191 GLY A N 1
ATOM 1512 C CA . GLY A 1 191 ? 1.419 22.611 17.504 1.00 95.44 191 GLY A CA 1
ATOM 1513 C C . GLY A 1 191 ? 0.182 22.253 18.329 1.00 95.44 191 GLY A C 1
ATOM 1514 O O . GLY A 1 191 ? 0.353 21.939 19.510 1.00 95.44 191 GLY A O 1
ATOM 1515 N N . ASN A 1 192 ? -1.019 22.258 17.746 1.00 97.25 192 ASN A N 1
ATOM 1516 C CA . ASN A 1 192 ? -2.244 21.830 18.421 1.00 97.25 192 ASN A CA 1
ATOM 1517 C C . ASN A 1 192 ? -2.243 20.314 18.592 1.00 97.25 192 ASN A C 1
ATOM 1519 O O . ASN A 1 192 ? -1.885 19.592 17.666 1.00 97.25 192 ASN A O 1
ATOM 1523 N N . ILE A 1 193 ? -2.669 19.839 19.762 1.00 97.81 193 ILE A N 1
ATOM 1524 C CA . ILE A 1 193 ? -2.774 18.409 20.061 1.00 97.81 193 ILE A CA 1
ATOM 1525 C C . ILE A 1 193 ? -4.247 18.016 20.067 1.00 97.81 193 ILE A C 1
ATOM 1527 O O . ILE A 1 193 ? -5.041 18.631 20.779 1.00 97.81 193 ILE A O 1
ATOM 1531 N N . GLY A 1 194 ? -4.597 16.986 19.305 1.00 96.69 194 GLY A N 1
ATOM 1532 C CA . GLY A 1 194 ? -5.951 16.453 19.263 1.00 96.69 194 GLY A CA 1
ATOM 1533 C C . GLY A 1 194 ? -6.075 15.204 18.391 1.00 96.69 194 GLY A C 1
ATOM 1534 O O . GLY A 1 194 ? -5.088 14.765 17.790 1.00 96.69 194 GLY A O 1
ATOM 1535 N N . PRO A 1 195 ? -7.280 14.620 18.315 1.00 96.75 195 PRO A N 1
ATOM 1536 C CA . PRO A 1 195 ? -7.563 13.545 17.377 1.00 96.75 195 PRO A CA 1
ATOM 1537 C C . PRO A 1 195 ? -7.546 14.081 15.939 1.00 96.75 195 PRO A C 1
ATOM 1539 O O . PRO A 1 195 ? -7.982 15.203 15.677 1.00 96.75 195 PRO A O 1
ATOM 1542 N N . MET A 1 196 ? -7.068 13.267 14.997 1.00 97.06 196 MET A N 1
ATOM 1543 C CA . MET A 1 196 ? -7.105 13.577 13.563 1.00 97.06 196 MET A CA 1
ATOM 1544 C C . MET A 1 196 ? -7.620 12.387 12.770 1.00 97.06 196 MET A C 1
ATOM 1546 O O . MET A 1 196 ? -7.464 11.232 13.173 1.00 97.06 196 MET A O 1
ATOM 1550 N N . PHE A 1 197 ? -8.213 12.687 11.625 1.00 96.50 197 PHE A N 1
ATOM 1551 C CA . PHE A 1 197 ? -8.525 11.710 10.598 1.00 96.50 197 PHE A CA 1
ATOM 1552 C C . PHE A 1 197 ? -7.814 12.103 9.303 1.00 96.50 197 PHE A C 1
ATOM 1554 O O . PHE A 1 197 ? -7.378 13.242 9.137 1.00 96.50 197 PHE A O 1
ATOM 1561 N N . PHE A 1 198 ? -7.689 11.133 8.415 1.00 97.00 198 PHE A N 1
ATOM 1562 C CA . PHE A 1 198 ? -6.982 11.209 7.154 1.00 97.00 198 PHE A CA 1
ATOM 1563 C C . PHE A 1 198 ? -7.890 10.696 6.050 1.00 97.00 198 PHE A C 1
ATOM 1565 O O . PHE A 1 198 ? -8.631 9.737 6.239 1.00 97.00 198 PHE A O 1
ATOM 1572 N N . ASP A 1 199 ? -7.783 11.304 4.886 1.00 95.19 199 ASP A N 1
ATOM 1573 C CA . ASP A 1 199 ? -8.419 10.838 3.665 1.00 95.19 199 ASP A CA 1
ATOM 1574 C C . ASP A 1 199 ? -7.563 9.766 2.989 1.00 95.19 199 ASP A C 1
ATOM 1576 O O . ASP A 1 199 ? -6.332 9.872 2.943 1.00 95.19 199 ASP A O 1
ATOM 1580 N N . GLU A 1 200 ? -8.221 8.791 2.378 1.00 93.94 200 GLU A N 1
ATOM 1581 C CA . GLU A 1 200 ? -7.628 7.938 1.355 1.00 93.94 200 GLU A CA 1
ATOM 1582 C C . GLU A 1 200 ? -8.645 7.727 0.232 1.00 93.94 200 GLU A C 1
ATOM 1584 O O . GLU A 1 200 ? -9.834 7.502 0.467 1.00 93.94 200 GLU A O 1
ATOM 1589 N N . GLY A 1 201 ? -8.199 7.892 -1.010 1.00 90.00 201 GLY A N 1
ATOM 1590 C CA . GLY A 1 201 ? -9.087 7.873 -2.161 1.00 90.00 201 GLY A CA 1
ATOM 1591 C C . GLY A 1 201 ? -8.427 8.361 -3.438 1.00 90.00 201 GLY A C 1
ATOM 1592 O O . GLY A 1 201 ? -7.307 8.873 -3.452 1.00 90.00 201 GLY A O 1
ATOM 1593 N N . THR A 1 202 ? -9.105 8.177 -4.563 1.00 87.38 202 THR A N 1
ATOM 1594 C CA . THR A 1 202 ? -8.575 8.569 -5.871 1.00 87.38 202 THR A CA 1
ATOM 1595 C C . THR A 1 202 ? -9.696 9.026 -6.789 1.00 87.38 202 THR A C 1
ATOM 1597 O O . THR A 1 202 ? -10.787 8.463 -6.822 1.00 87.38 202 THR A O 1
ATOM 1600 N N . SER A 1 203 ? -9.398 10.059 -7.561 1.00 88.25 203 SER A N 1
ATOM 1601 C CA . SER A 1 203 ? -10.215 10.620 -8.629 1.00 88.25 203 SER A CA 1
ATOM 1602 C C . SER A 1 203 ? -9.333 10.865 -9.857 1.00 88.25 203 SER A C 1
ATOM 1604 O O . SER A 1 203 ? -8.127 10.630 -9.829 1.00 88.25 203 SER A O 1
ATOM 1606 N N . VAL A 1 204 ? -9.920 11.389 -10.935 1.00 84.44 204 VAL A N 1
ATOM 1607 C CA . VAL A 1 204 ? -9.173 11.733 -12.158 1.00 84.44 204 VAL A CA 1
ATOM 1608 C C . VAL A 1 204 ? -8.060 12.753 -11.886 1.00 84.44 204 VAL A C 1
ATOM 1610 O O . VAL A 1 204 ? -6.985 12.655 -12.471 1.00 84.44 204 VAL A O 1
ATOM 1613 N N . LYS A 1 205 ? -8.311 13.725 -10.999 1.00 89.75 205 LYS A N 1
ATOM 1614 C CA . LYS A 1 205 ? -7.368 14.818 -10.718 1.00 89.75 205 LYS A CA 1
ATOM 1615 C C . LYS A 1 205 ? -6.571 14.624 -9.437 1.00 89.75 205 LYS A C 1
ATOM 1617 O O . LYS A 1 205 ? -5.404 14.981 -9.406 1.00 89.75 205 LYS A O 1
ATOM 1622 N N . ASN A 1 206 ? -7.176 14.031 -8.413 1.00 91.56 206 ASN A N 1
ATOM 1623 C CA . ASN A 1 206 ? -6.593 13.965 -7.076 1.00 91.56 206 ASN A CA 1
ATOM 1624 C C . ASN A 1 206 ? -6.451 12.523 -6.608 1.00 91.56 206 ASN A C 1
ATOM 1626 O O . ASN A 1 206 ? -7.399 11.745 -6.722 1.00 91.56 206 ASN A O 1
ATOM 1630 N N . GLU A 1 207 ? -5.304 12.196 -6.034 1.00 93.56 207 GLU A N 1
ATOM 1631 C CA . GLU A 1 207 ? -5.049 10.951 -5.314 1.00 93.56 207 GLU A CA 1
ATOM 1632 C C . GLU A 1 207 ? -4.569 11.298 -3.909 1.00 93.56 207 GLU A C 1
ATOM 1634 O O . GLU A 1 207 ? -3.646 12.094 -3.754 1.00 93.56 207 GLU A O 1
ATOM 1639 N N . VAL A 1 208 ? -5.194 10.710 -2.893 1.00 95.38 208 VAL A N 1
ATOM 1640 C CA . VAL A 1 208 ? -4.794 10.861 -1.496 1.00 95.38 208 VAL A CA 1
ATOM 1641 C C . VAL A 1 208 ? -4.536 9.479 -0.921 1.00 95.38 208 VAL A C 1
ATOM 1643 O O . VAL A 1 208 ? -5.368 8.585 -1.076 1.00 95.38 208 VAL A O 1
ATOM 1646 N N . LYS A 1 209 ? -3.383 9.286 -0.279 1.00 93.56 209 LYS A N 1
ATOM 1647 C CA . LYS A 1 209 ? -2.994 7.996 0.304 1.00 93.56 209 LYS A CA 1
ATOM 1648 C C . LYS A 1 209 ? -2.472 8.155 1.720 1.00 93.56 209 LYS A C 1
ATOM 1650 O O . LYS A 1 209 ? -1.607 9.001 1.965 1.00 93.56 209 LYS A O 1
ATOM 1655 N N . LEU A 1 210 ? -2.950 7.291 2.613 1.00 94.38 210 LEU A N 1
ATOM 1656 C CA . LEU A 1 210 ? -2.466 7.160 3.977 1.00 94.38 210 LEU A CA 1
ATOM 1657 C C . LEU A 1 210 ? -1.422 6.043 4.059 1.00 94.38 210 LEU A C 1
ATOM 1659 O O . LEU A 1 210 ? -1.701 4.871 3.804 1.00 94.38 210 LEU A O 1
ATOM 1663 N N . ASN A 1 211 ? -0.208 6.402 4.450 1.00 92.31 211 ASN A N 1
ATOM 1664 C CA . ASN A 1 211 ? 0.939 5.509 4.428 1.00 92.31 211 ASN A CA 1
ATOM 1665 C C . ASN A 1 211 ? 1.640 5.449 5.782 1.00 92.31 211 ASN A C 1
ATOM 1667 O O . ASN A 1 211 ? 1.604 6.383 6.586 1.00 92.31 211 ASN A O 1
ATOM 1671 N N . PHE A 1 212 ? 2.329 4.331 5.997 1.00 91.06 212 PHE A N 1
ATOM 1672 C CA . PHE A 1 212 ? 3.108 4.076 7.199 1.00 91.06 212 PHE A CA 1
ATOM 1673 C C . PHE A 1 212 ? 4.405 3.391 6.824 1.00 91.06 212 PHE A C 1
ATOM 1675 O O . PHE A 1 212 ? 4.406 2.458 6.021 1.00 91.06 212 PHE A O 1
ATOM 1682 N N . PHE A 1 213 ? 5.499 3.809 7.444 1.00 87.38 213 PHE A N 1
ATOM 1683 C CA . PHE A 1 213 ? 6.751 3.076 7.353 1.00 87.38 213 PHE A CA 1
ATOM 1684 C C . PHE A 1 213 ? 7.556 3.192 8.642 1.00 87.38 213 PHE A C 1
ATOM 1686 O O . PHE A 1 213 ? 7.308 4.040 9.502 1.00 87.38 213 PHE A O 1
ATOM 1693 N N . MET A 1 214 ? 8.528 2.297 8.761 1.00 87.12 214 MET A N 1
ATOM 1694 C CA . MET A 1 214 ? 9.575 2.365 9.764 1.00 87.12 214 MET A CA 1
ATOM 1695 C C . MET A 1 214 ? 10.886 2.661 9.045 1.00 87.12 214 MET A C 1
ATOM 1697 O O . MET A 1 214 ? 11.242 1.950 8.104 1.00 87.12 214 MET A O 1
ATOM 1701 N N . ASP A 1 215 ? 11.587 3.712 9.460 1.00 85.06 215 ASP A N 1
ATOM 1702 C CA . ASP A 1 215 ? 12.886 4.040 8.880 1.00 85.06 215 ASP A CA 1
ATOM 1703 C C . ASP A 1 215 ? 14.005 3.121 9.411 1.00 85.06 215 ASP A C 1
ATOM 1705 O O . ASP A 1 215 ? 13.814 2.292 10.305 1.00 85.06 215 ASP A O 1
ATOM 1709 N N . SER A 1 216 ? 15.216 3.290 8.880 1.00 83.81 216 SER A N 1
ATOM 1710 C CA . SER A 1 216 ? 16.397 2.508 9.281 1.00 83.81 216 SER A CA 1
ATOM 1711 C C . SER A 1 216 ? 16.839 2.719 10.736 1.00 83.81 216 SER A C 1
ATOM 1713 O O . SER A 1 216 ? 17.650 1.948 11.248 1.00 83.81 216 SER A O 1
ATOM 1715 N N . LYS A 1 217 ? 16.321 3.749 11.410 1.00 86.19 217 LYS A N 1
ATOM 1716 C CA . LYS A 1 217 ? 16.581 4.078 12.818 1.00 86.19 217 LYS A CA 1
ATOM 1717 C C . LYS A 1 217 ? 15.411 3.663 13.720 1.00 86.19 217 LYS A C 1
ATOM 1719 O O . LYS A 1 217 ? 15.361 4.093 14.873 1.00 86.19 217 LYS A O 1
ATOM 1724 N N . SER A 1 218 ? 14.478 2.858 13.207 1.00 85.00 218 SER A N 1
ATOM 1725 C CA . SER A 1 218 ? 13.260 2.429 13.900 1.00 85.00 218 SER A CA 1
ATOM 1726 C C . SER A 1 218 ? 12.338 3.584 14.306 1.00 85.00 218 SER A C 1
ATOM 1728 O O . SER A 1 218 ? 11.588 3.481 15.278 1.00 85.00 218 SER A O 1
ATOM 1730 N N . ASN A 1 219 ? 12.380 4.706 13.584 1.00 89.06 219 ASN A N 1
ATOM 1731 C CA . ASN A 1 219 ? 11.359 5.736 13.714 1.00 89.06 219 ASN A CA 1
ATOM 1732 C C . ASN A 1 219 ? 10.125 5.303 12.931 1.00 89.06 219 ASN A C 1
ATOM 1734 O O . ASN A 1 219 ? 10.220 4.918 11.768 1.00 89.06 219 ASN A O 1
ATOM 1738 N N . HIS A 1 220 ? 8.966 5.413 13.568 1.00 90.50 220 HIS A N 1
ATOM 1739 C CA . HIS A 1 220 ? 7.689 5.077 12.960 1.00 90.50 220 HIS A CA 1
ATOM 1740 C C . HIS A 1 220 ? 7.013 6.337 12.450 1.00 90.50 220 HIS A C 1
ATOM 1742 O O . HIS A 1 220 ? 6.740 7.260 13.229 1.00 90.50 220 HIS A O 1
ATOM 1748 N N . ILE A 1 221 ? 6.776 6.364 11.144 1.00 94.19 221 ILE A N 1
ATOM 1749 C CA . ILE A 1 221 ? 6.273 7.522 10.423 1.00 94.19 221 ILE A CA 1
ATOM 1750 C C . ILE A 1 221 ? 4.918 7.172 9.827 1.00 94.19 221 ILE A C 1
ATOM 1752 O O . ILE A 1 221 ? 4.772 6.187 9.105 1.00 94.19 221 ILE A O 1
ATOM 1756 N N . LEU A 1 222 ? 3.941 8.002 10.153 1.00 95.38 222 LEU A N 1
ATOM 1757 C CA . LEU A 1 222 ? 2.624 8.063 9.544 1.00 95.38 222 LEU A CA 1
ATOM 1758 C C . LEU A 1 222 ? 2.628 9.261 8.599 1.00 95.38 222 LEU A C 1
ATOM 1760 O O . LEU A 1 222 ? 3.020 10.343 9.022 1.00 95.38 222 LEU A O 1
ATOM 1764 N N . TYR A 1 223 ? 2.203 9.113 7.351 1.00 97.06 223 TYR A N 1
ATOM 1765 C CA . TYR A 1 223 ? 2.081 10.265 6.463 1.00 97.06 223 TYR A CA 1
ATOM 1766 C C . TYR A 1 223 ? 0.901 10.141 5.512 1.00 97.06 223 TYR A C 1
ATOM 1768 O O . TYR A 1 223 ? 0.551 9.047 5.070 1.00 97.06 223 TYR A O 1
ATOM 1776 N N . GLN A 1 224 ? 0.317 11.283 5.167 1.00 97.31 224 GLN A N 1
ATOM 1777 C CA . GLN A 1 224 ? -0.632 11.389 4.070 1.00 97.31 224 GLN A CA 1
ATOM 1778 C C . GLN A 1 224 ? 0.053 12.090 2.899 1.00 97.31 224 GLN A C 1
ATOM 1780 O O . GLN A 1 224 ? 0.683 13.132 3.085 1.00 97.31 224 GLN A O 1
ATOM 1785 N N . SER A 1 225 ? -0.060 11.523 1.700 1.00 97.00 225 SER A N 1
ATOM 1786 C CA . SER A 1 225 ? 0.374 12.183 0.466 1.00 97.00 225 SER A CA 1
ATOM 1787 C C . SER A 1 225 ? -0.823 12.525 -0.406 1.00 97.00 225 SER A C 1
ATOM 1789 O O . SER A 1 225 ? -1.677 11.665 -0.625 1.00 97.00 225 SER A O 1
ATOM 1791 N N . ILE A 1 226 ? -0.835 13.738 -0.946 1.00 96.56 226 ILE A N 1
ATOM 1792 C CA . ILE A 1 226 ? -1.824 14.241 -1.898 1.00 96.56 226 ILE A CA 1
ATOM 1793 C C . ILE A 1 226 ? -1.094 14.514 -3.212 1.00 96.56 226 ILE A C 1
ATOM 1795 O O . ILE A 1 226 ? -0.144 15.299 -3.243 1.00 96.56 226 ILE A O 1
ATOM 1799 N N . LEU A 1 227 ? -1.533 13.854 -4.279 1.00 95.25 227 LEU A N 1
ATOM 1800 C CA . LEU A 1 227 ? -1.049 14.048 -5.640 1.00 95.25 227 LEU A CA 1
ATOM 1801 C C . LEU A 1 227 ? -2.149 14.724 -6.450 1.00 95.25 227 LEU A C 1
ATOM 1803 O O . LEU A 1 227 ? -3.251 14.180 -6.570 1.00 95.25 227 LEU A O 1
ATOM 1807 N N . GLU A 1 228 ? -1.832 15.867 -7.039 1.00 94.00 228 GLU A N 1
ATOM 1808 C CA . GLU A 1 228 ? -2.734 16.602 -7.921 1.00 94.00 228 GLU A CA 1
ATOM 1809 C C . GLU A 1 228 ? -2.213 16.525 -9.356 1.00 94.00 228 GLU A C 1
ATOM 1811 O O . GLU A 1 228 ? -1.003 16.538 -9.607 1.00 94.00 228 GLU A O 1
ATOM 1816 N N . ARG A 1 229 ? -3.144 16.369 -10.297 1.00 92.06 229 ARG A N 1
ATOM 1817 C CA . ARG A 1 229 ? -2.874 16.247 -11.726 1.00 92.06 229 ARG A CA 1
ATOM 1818 C C . ARG A 1 229 ? -3.558 17.374 -12.483 1.00 92.06 229 ARG A C 1
ATOM 1820 O O . ARG A 1 229 ? -4.741 17.658 -12.266 1.00 92.06 229 ARG A O 1
ATOM 1827 N N . ASN A 1 230 ? -2.839 17.943 -13.443 1.00 89.69 230 ASN A N 1
ATOM 1828 C CA . ASN A 1 230 ? -3.402 18.907 -14.380 1.00 89.69 230 ASN A CA 1
ATOM 1829 C C . ASN A 1 230 ? -4.349 18.245 -15.399 1.00 89.69 230 ASN A C 1
ATOM 1831 O O . ASN A 1 230 ? -4.529 17.027 -15.432 1.00 89.69 230 ASN A O 1
ATOM 1835 N N . ASP A 1 231 ? -4.936 19.053 -16.286 1.00 89.56 231 ASP A N 1
ATOM 1836 C CA . ASP A 1 231 ? -5.871 18.576 -17.319 1.00 89.56 231 ASP A CA 1
ATOM 1837 C C . ASP A 1 231 ? -5.244 17.597 -18.328 1.00 89.56 231 ASP A C 1
ATOM 1839 O O . ASP A 1 23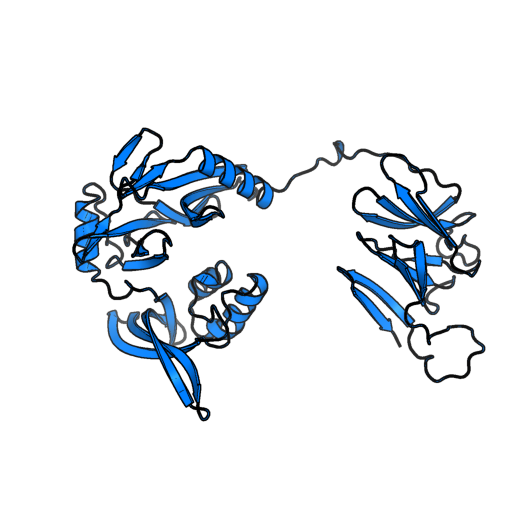1 ? -5.962 16.876 -19.015 1.00 89.56 231 ASP A O 1
ATOM 1843 N N . SER A 1 232 ? -3.911 17.538 -18.408 1.00 85.25 232 SER A N 1
ATOM 1844 C CA . SER A 1 232 ? -3.183 16.561 -19.230 1.00 85.25 232 SER A CA 1
ATOM 1845 C C . SER A 1 232 ? -2.886 15.253 -18.484 1.00 85.25 232 SER A C 1
ATOM 1847 O O . SER A 1 232 ? -2.224 14.375 -19.033 1.00 85.25 232 SER A O 1
ATOM 1849 N N . GLY A 1 233 ? -3.344 15.111 -17.235 1.00 84.75 233 GLY A N 1
ATOM 1850 C CA . GLY A 1 233 ? -3.092 13.945 -16.385 1.00 84.75 233 GLY A CA 1
ATOM 1851 C C . GLY A 1 233 ? -1.683 13.892 -15.788 1.00 84.75 233 GLY A C 1
ATOM 1852 O O . GLY A 1 233 ? -1.317 12.883 -15.185 1.00 84.75 233 GLY A O 1
ATOM 1853 N N . VAL A 1 234 ? -0.888 14.956 -15.942 1.00 86.88 234 VAL A N 1
ATOM 1854 C CA . VAL A 1 234 ? 0.474 15.047 -15.398 1.00 86.88 234 VAL A CA 1
ATOM 1855 C C . VAL A 1 234 ? 0.407 15.527 -13.955 1.00 86.88 234 VAL A C 1
ATOM 1857 O O . VAL A 1 234 ? -0.296 16.494 -13.672 1.00 86.88 234 VAL A O 1
ATOM 1860 N N . ILE A 1 235 ? 1.154 14.866 -13.066 1.00 90.25 235 ILE A N 1
ATOM 1861 C CA . ILE A 1 235 ? 1.304 15.289 -11.669 1.00 90.25 235 ILE A CA 1
ATOM 1862 C C . ILE A 1 235 ? 2.077 16.607 -11.645 1.00 90.25 235 ILE A C 1
ATOM 1864 O O . ILE A 1 235 ? 3.225 16.651 -12.091 1.00 90.25 235 ILE A O 1
ATOM 1868 N N . ASP A 1 236 ? 1.451 17.664 -11.141 1.00 88.75 236 ASP A N 1
ATOM 1869 C CA . ASP A 1 236 ? 2.033 19.007 -11.064 1.00 88.75 236 ASP A CA 1
ATOM 1870 C C . ASP A 1 236 ? 2.144 19.539 -9.631 1.00 88.75 236 ASP A C 1
ATOM 1872 O O . ASP A 1 236 ? 2.938 20.449 -9.388 1.00 88.75 236 ASP A O 1
ATOM 1876 N N . ASN A 1 237 ? 1.437 18.934 -8.672 1.00 93.69 237 ASN A N 1
ATOM 1877 C CA . ASN A 1 237 ? 1.629 19.214 -7.255 1.00 93.69 237 ASN A CA 1
ATOM 1878 C C . ASN A 1 237 ? 1.639 17.941 -6.400 1.00 93.69 237 ASN A C 1
ATOM 1880 O O . ASN A 1 237 ? 0.861 17.005 -6.599 1.00 93.69 237 ASN A O 1
ATOM 1884 N N . ILE A 1 238 ? 2.537 17.939 -5.413 1.00 96.25 238 ILE A N 1
ATOM 1885 C CA . ILE A 1 238 ? 2.665 16.902 -4.392 1.00 96.25 238 ILE A CA 1
ATOM 1886 C C . ILE A 1 238 ? 2.713 17.590 -3.028 1.00 96.25 238 ILE A C 1
ATOM 1888 O O . ILE A 1 238 ? 3.593 18.416 -2.751 1.00 96.25 238 ILE A O 1
ATOM 1892 N N . THR A 1 239 ? 1.773 17.220 -2.163 1.00 97.50 239 THR A N 1
ATOM 1893 C CA . THR A 1 239 ? 1.740 17.631 -0.756 1.00 97.50 239 THR A CA 1
ATOM 1894 C C . THR A 1 239 ? 1.914 16.407 0.127 1.00 97.50 239 THR A C 1
ATOM 1896 O O . THR A 1 239 ? 1.335 15.357 -0.143 1.00 97.50 239 THR A O 1
ATOM 1899 N N . VAL A 1 240 ? 2.716 16.537 1.182 1.00 98.19 240 VAL A N 1
ATOM 1900 C CA . VAL A 1 240 ? 2.928 15.482 2.174 1.00 98.19 240 VAL A CA 1
ATOM 1901 C C . VAL A 1 240 ? 2.834 16.095 3.562 1.00 98.19 240 VAL A C 1
ATOM 1903 O O . VAL A 1 240 ? 3.481 17.106 3.826 1.00 98.19 240 VAL A O 1
ATOM 1906 N N . GLU A 1 241 ? 2.064 15.465 4.445 1.00 98.06 241 GLU A N 1
ATOM 1907 C CA . GLU A 1 241 ? 2.100 15.740 5.881 1.00 98.06 241 GLU A CA 1
ATOM 1908 C C . GLU A 1 241 ? 2.504 14.466 6.623 1.00 98.06 241 GLU A C 1
ATOM 1910 O O . GLU A 1 241 ? 1.768 13.476 6.635 1.00 98.06 241 GLU A O 1
ATOM 1915 N N . ALA A 1 242 ? 3.694 14.490 7.220 1.00 98.12 242 ALA A N 1
ATOM 1916 C CA . ALA A 1 242 ? 4.275 13.370 7.942 1.00 98.12 242 ALA A CA 1
ATOM 1917 C C . ALA A 1 242 ? 4.298 13.624 9.450 1.00 98.12 242 ALA A C 1
ATOM 1919 O O . ALA A 1 242 ? 4.578 14.725 9.926 1.00 98.12 242 ALA A O 1
ATOM 1920 N N . TYR A 1 243 ? 4.061 12.561 10.207 1.00 97.56 243 TYR A N 1
ATOM 1921 C CA . TYR A 1 243 ? 3.973 12.554 11.651 1.00 97.56 243 TYR A CA 1
ATOM 1922 C C . TYR A 1 243 ? 4.830 11.424 12.217 1.00 97.56 243 TYR A C 1
ATOM 1924 O O . TYR A 1 243 ? 4.667 10.249 11.881 1.00 97.56 243 TYR A O 1
ATOM 1932 N N . LYS A 1 244 ? 5.746 11.779 13.113 1.00 95.69 244 LYS A N 1
ATOM 1933 C CA . LYS A 1 244 ? 6.649 10.848 13.783 1.00 95.69 244 LYS A CA 1
ATOM 1934 C C . LYS A 1 244 ? 6.078 10.431 15.130 1.00 95.69 244 LYS A C 1
ATOM 1936 O O . LYS A 1 244 ? 5.739 11.280 15.953 1.00 95.69 244 LYS A O 1
ATOM 1941 N N . TRP A 1 245 ? 6.039 9.130 15.396 1.00 93.81 245 TRP A N 1
ATOM 1942 C CA . TRP A 1 245 ? 5.651 8.621 16.709 1.00 93.81 245 TRP A CA 1
ATOM 1943 C C . TRP A 1 245 ? 6.638 9.058 17.803 1.00 93.81 245 TRP A C 1
ATOM 1945 O O . TRP A 1 245 ? 7.846 8.818 17.704 1.00 93.81 245 TRP A O 1
ATOM 1955 N N . ASN A 1 246 ? 6.127 9.665 18.878 1.00 92.31 246 ASN A N 1
ATOM 1956 C CA . ASN A 1 246 ? 6.894 9.958 20.083 1.00 92.31 246 ASN A CA 1
ATOM 1957 C C . ASN A 1 246 ? 6.514 8.994 21.213 1.00 92.31 246 ASN A C 1
ATOM 1959 O O . ASN A 1 246 ? 5.534 9.203 21.927 1.00 92.31 246 ASN A O 1
ATOM 1963 N N . GLU A 1 247 ? 7.361 7.991 21.443 1.00 87.69 247 GLU A N 1
ATOM 1964 C CA . GLU A 1 247 ? 7.154 6.958 22.466 1.00 87.69 247 GLU A CA 1
ATOM 1965 C C . GLU A 1 247 ? 6.995 7.525 23.890 1.00 87.69 247 GLU A C 1
ATOM 1967 O O . GLU A 1 247 ? 6.215 7.002 24.686 1.00 87.69 247 GLU A O 1
ATOM 1972 N N . LYS A 1 248 ? 7.705 8.614 24.223 1.00 89.75 248 LYS A N 1
ATOM 1973 C CA . LYS A 1 248 ? 7.659 9.222 25.565 1.00 89.75 248 LYS A CA 1
ATOM 1974 C C . LYS A 1 248 ? 6.360 9.981 25.804 1.00 89.75 248 LYS A C 1
ATOM 1976 O O . LYS A 1 248 ? 5.836 9.951 26.912 1.00 89.75 248 LYS A O 1
ATOM 1981 N N . LYS A 1 249 ? 5.871 10.687 24.782 1.00 91.88 249 LYS A N 1
ATOM 1982 C CA . LYS A 1 249 ? 4.638 11.485 24.859 1.00 91.88 249 LYS A CA 1
ATOM 1983 C C . LYS A 1 249 ? 3.386 10.696 24.480 1.00 91.88 249 LYS A C 1
ATOM 1985 O O . LYS A 1 249 ? 2.292 11.190 24.719 1.00 91.88 249 LYS A O 1
ATOM 1990 N N . LYS A 1 250 ? 3.554 9.504 23.897 1.00 89.62 250 LYS A N 1
ATOM 1991 C CA . LYS A 1 250 ? 2.480 8.645 23.384 1.00 89.62 250 LYS A CA 1
ATOM 1992 C C . LYS A 1 250 ? 1.573 9.367 22.379 1.00 89.62 250 LYS A C 1
ATOM 1994 O O . LYS A 1 250 ? 0.355 9.243 22.440 1.00 89.62 250 LYS A O 1
ATOM 1999 N N . LEU A 1 251 ? 2.174 10.138 21.471 1.00 93.69 251 LEU A N 1
ATOM 2000 C CA . LEU A 1 251 ? 1.457 10.865 20.420 1.00 93.69 251 LEU A CA 1
ATOM 2001 C C . LEU A 1 251 ? 2.311 10.981 19.152 1.00 93.69 251 LEU A C 1
ATOM 2003 O O . LEU A 1 251 ? 3.543 10.939 19.226 1.00 93.69 251 LEU A O 1
ATOM 2007 N N . PHE A 1 252 ? 1.666 11.144 17.999 1.00 95.00 252 PHE A N 1
ATOM 2008 C CA . PHE A 1 252 ? 2.351 11.420 16.734 1.00 95.00 252 PHE A CA 1
ATOM 2009 C C . PHE A 1 252 ? 2.594 12.925 16.574 1.00 95.00 252 PHE A C 1
ATOM 2011 O O . PHE A 1 252 ? 1.668 13.721 16.697 1.00 95.00 252 PHE A O 1
ATOM 2018 N N . GLU A 1 253 ? 3.832 13.339 16.314 1.00 97.94 253 GLU A N 1
ATOM 2019 C CA . GLU A 1 253 ? 4.203 14.748 16.141 1.00 97.94 253 GLU A CA 1
ATOM 2020 C C . GLU A 1 253 ? 4.482 15.053 14.674 1.00 97.94 253 GLU A C 1
ATOM 2022 O O . GLU A 1 253 ? 5.301 14.365 14.062 1.00 97.94 253 GLU A O 1
ATOM 2027 N N . TYR A 1 254 ? 3.847 16.097 14.127 1.00 98.38 254 TYR A N 1
ATOM 2028 C CA . TYR A 1 254 ? 4.179 16.610 12.800 1.00 98.38 254 TYR A CA 1
ATOM 2029 C C . TYR A 1 254 ? 5.692 16.807 12.657 1.00 98.38 254 TYR A C 1
ATOM 2031 O O . TYR A 1 254 ? 6.358 17.352 13.546 1.00 98.38 254 TYR A O 1
ATOM 2039 N N . SER A 1 255 ? 6.231 16.367 11.525 1.00 98.19 255 SER A N 1
ATOM 2040 C CA . SER A 1 255 ? 7.640 16.483 11.193 1.00 98.19 255 SER A CA 1
ATOM 2041 C C . SER A 1 255 ? 7.813 17.122 9.824 1.00 98.19 255 SER A C 1
ATOM 2043 O O . SER A 1 255 ? 7.574 16.496 8.793 1.00 98.19 255 SER A O 1
ATOM 2045 N N . GLU A 1 256 ? 8.295 18.365 9.828 1.00 98.19 256 GLU A N 1
ATOM 2046 C CA . GLU A 1 256 ? 8.678 19.074 8.604 1.00 98.19 256 GLU A CA 1
ATOM 2047 C C . GLU A 1 256 ? 9.773 18.312 7.844 1.00 98.19 256 GLU A C 1
ATOM 2049 O O . GLU A 1 256 ? 9.698 18.168 6.631 1.00 98.19 256 GLU A O 1
ATOM 2054 N N . GLU A 1 257 ? 10.756 17.765 8.569 1.00 97.38 257 GLU A N 1
ATOM 2055 C CA . GLU A 1 257 ? 11.872 16.997 8.003 1.00 97.38 257 GLU A CA 1
ATOM 2056 C C . GLU A 1 257 ? 11.375 15.815 7.158 1.00 97.38 257 GLU A C 1
ATOM 2058 O O . GLU A 1 257 ? 11.662 15.766 5.962 1.00 97.38 257 GLU A O 1
ATOM 2063 N N . TYR A 1 258 ? 10.564 14.919 7.738 1.00 98.00 258 TYR A N 1
ATOM 2064 C CA . TYR A 1 258 ? 10.018 13.780 6.991 1.00 98.00 258 TYR A CA 1
ATOM 2065 C C . TYR A 1 258 ? 9.033 14.214 5.904 1.00 98.00 258 TYR A C 1
ATOM 2067 O O . TYR A 1 258 ? 9.001 13.600 4.842 1.00 98.00 258 TYR A O 1
ATOM 2075 N N . SER A 1 259 ? 8.250 15.274 6.133 1.00 98.19 259 SER A N 1
ATOM 2076 C CA . SER A 1 259 ? 7.312 15.778 5.122 1.00 98.19 259 SER A CA 1
ATOM 2077 C C . SER A 1 259 ? 8.055 16.208 3.852 1.00 98.19 259 SER A C 1
ATOM 2079 O O . SER A 1 259 ? 7.660 15.827 2.751 1.00 98.19 259 SER A O 1
ATOM 2081 N N . GLN A 1 260 ? 9.173 16.928 3.995 1.00 98.00 260 GLN A N 1
ATOM 2082 C CA . GLN A 1 260 ? 9.996 17.360 2.861 1.00 98.00 260 GLN A CA 1
ATOM 2083 C C . GLN A 1 260 ? 10.791 16.213 2.228 1.00 98.00 260 GLN A C 1
ATOM 2085 O O . GLN A 1 260 ? 10.893 16.148 1.002 1.00 98.00 260 GLN A O 1
ATOM 2090 N N . GLU A 1 261 ? 11.340 15.299 3.032 1.00 96.75 261 GLU A N 1
ATOM 2091 C CA . GLU A 1 261 ? 12.089 14.142 2.528 1.00 96.75 261 GLU A CA 1
ATOM 2092 C C . GLU A 1 261 ? 11.208 13.239 1.653 1.00 96.75 261 GLU A C 1
ATOM 2094 O O . GLU A 1 261 ? 11.550 12.965 0.502 1.00 96.75 261 GLU A O 1
ATOM 2099 N N . ILE A 1 262 ? 10.035 12.856 2.163 1.00 96.62 262 ILE A N 1
ATOM 2100 C CA . ILE A 1 262 ? 9.083 11.996 1.451 1.00 96.62 262 ILE A CA 1
ATOM 2101 C C . ILE A 1 262 ? 8.534 12.714 0.218 1.00 96.62 262 ILE A C 1
ATOM 2103 O O . ILE A 1 262 ? 8.422 12.109 -0.847 1.00 96.62 262 ILE A O 1
ATOM 2107 N N . LYS A 1 263 ? 8.218 14.014 0.324 1.00 97.06 263 LYS A N 1
ATOM 2108 C CA . LYS A 1 263 ? 7.787 14.809 -0.833 1.00 97.06 263 LYS A CA 1
ATOM 2109 C C . LYS A 1 263 ? 8.822 14.749 -1.954 1.00 97.06 263 LYS A C 1
ATOM 2111 O O . LYS A 1 263 ? 8.459 14.450 -3.089 1.00 97.06 263 LYS A O 1
ATOM 2116 N N . LYS A 1 264 ? 10.096 14.981 -1.636 1.00 95.06 264 LYS A N 1
ATOM 2117 C CA . LYS A 1 264 ? 11.183 14.948 -2.616 1.00 95.06 264 LYS A CA 1
ATOM 2118 C C . LYS A 1 264 ? 11.331 13.568 -3.264 1.00 95.06 264 LYS A C 1
ATOM 2120 O O . LYS A 1 264 ? 11.507 13.484 -4.475 1.00 95.06 264 LYS A O 1
ATOM 2125 N N . GLU A 1 265 ? 11.230 12.491 -2.486 1.00 92.12 265 GLU A N 1
ATOM 2126 C CA . GLU A 1 265 ? 11.262 11.123 -3.021 1.00 92.12 265 GLU A CA 1
ATOM 2127 C C . GLU A 1 265 ? 10.103 10.871 -4.001 1.00 92.12 265 GLU A C 1
ATOM 2129 O O . GLU A 1 265 ? 10.296 10.324 -5.091 1.00 92.12 265 GLU A O 1
ATOM 2134 N N . LEU A 1 266 ? 8.891 11.305 -3.642 1.00 91.88 266 LEU A N 1
ATOM 2135 C CA . LEU A 1 266 ? 7.722 11.196 -4.511 1.00 91.88 266 LEU A CA 1
ATOM 2136 C C . LEU A 1 266 ? 7.884 12.028 -5.787 1.00 91.88 266 LEU A C 1
ATOM 2138 O O . LEU A 1 266 ? 7.558 11.528 -6.861 1.00 91.88 266 LEU A O 1
ATOM 2142 N N . GLU A 1 267 ? 8.425 13.243 -5.703 1.00 92.12 267 GLU A N 1
ATOM 2143 C CA . GLU A 1 267 ? 8.733 14.077 -6.870 1.00 92.12 267 GLU A CA 1
ATOM 2144 C C . GLU A 1 267 ? 9.741 13.392 -7.801 1.00 92.12 267 GLU A C 1
ATOM 2146 O O . GLU A 1 267 ? 9.501 13.294 -9.003 1.00 92.12 267 GLU A O 1
ATOM 2151 N N . GLU A 1 268 ? 10.835 12.849 -7.262 1.00 88.25 268 GLU A N 1
ATOM 2152 C CA . GLU A 1 268 ? 11.858 12.146 -8.046 1.00 88.25 268 GLU A CA 1
ATOM 2153 C C . GLU A 1 268 ? 11.317 10.893 -8.750 1.00 88.25 268 GLU A C 1
ATOM 2155 O O . GLU A 1 268 ? 11.770 10.562 -9.850 1.00 88.25 268 GLU A O 1
ATOM 2160 N N . ARG A 1 269 ? 10.354 10.205 -8.128 1.00 85.31 269 ARG A N 1
ATOM 2161 C CA . ARG A 1 269 ? 9.763 8.961 -8.637 1.00 85.31 269 ARG A CA 1
ATOM 2162 C C . ARG A 1 269 ? 8.600 9.184 -9.602 1.00 85.31 269 ARG A C 1
ATOM 2164 O O . ARG A 1 269 ? 8.439 8.403 -10.538 1.00 85.31 269 ARG A O 1
ATOM 2171 N N . LEU A 1 270 ? 7.751 10.175 -9.336 1.00 85.69 270 LEU A N 1
ATOM 2172 C CA . LEU A 1 270 ? 6.443 10.324 -9.983 1.00 85.69 270 LEU A CA 1
ATOM 2173 C C . LEU A 1 270 ? 6.372 11.484 -10.969 1.00 85.69 270 LEU A C 1
ATOM 2175 O O . LEU A 1 270 ? 5.544 11.438 -11.879 1.00 85.69 270 LEU A O 1
ATOM 2179 N N . VAL A 1 271 ? 7.206 12.512 -10.809 1.00 82.56 271 VAL A N 1
ATOM 2180 C CA . VAL A 1 271 ? 7.215 13.651 -11.727 1.00 82.56 271 VAL A CA 1
ATOM 2181 C C . VAL A 1 271 ? 8.215 13.340 -12.840 1.00 82.56 271 VAL A C 1
ATOM 2183 O O . VAL A 1 271 ? 9.426 13.308 -12.592 1.00 82.56 271 VAL A O 1
ATOM 2186 N N . PRO A 1 272 ? 7.756 13.076 -14.078 1.00 66.50 272 PRO A N 1
ATOM 2187 C CA . PRO A 1 272 ? 8.668 12.809 -15.176 1.00 66.50 272 PRO A CA 1
ATOM 2188 C C . PRO A 1 272 ? 9.582 14.020 -15.363 1.00 66.50 272 PRO A C 1
ATOM 2190 O O . PRO A 1 272 ? 9.113 15.136 -15.587 1.00 66.50 272 PRO A O 1
ATOM 2193 N N . LYS A 1 273 ? 10.902 13.807 -15.296 1.00 63.12 273 LYS A N 1
ATOM 2194 C CA . LYS A 1 273 ? 11.876 14.831 -15.687 1.00 63.12 273 LYS A CA 1
ATOM 2195 C C . LYS A 1 273 ? 11.739 15.062 -17.190 1.00 63.12 273 LYS A C 1
ATOM 2197 O O . LYS A 1 273 ? 12.388 14.391 -17.989 1.00 63.12 273 LYS A O 1
ATOM 2202 N N . SER A 1 274 ? 10.884 15.999 -17.584 1.00 57.97 274 SER A N 1
ATOM 2203 C CA . SER A 1 274 ? 10.842 16.501 -18.950 1.00 57.97 274 SER A CA 1
ATOM 2204 C C . SER A 1 274 ? 12.138 17.263 -19.209 1.00 57.97 274 SER A C 1
ATOM 2206 O O . SER A 1 274 ? 12.325 18.383 -18.738 1.00 57.97 274 SER A O 1
ATOM 2208 N N . VAL A 1 275 ? 13.064 16.629 -19.921 1.00 58.28 275 VAL A N 1
ATOM 2209 C CA . VAL A 1 275 ? 14.256 17.296 -20.443 1.00 58.28 275 VAL A CA 1
ATOM 2210 C C . VAL A 1 275 ? 13.857 17.905 -21.780 1.00 58.28 275 VAL A C 1
ATOM 2212 O O . VAL A 1 275 ? 13.484 17.178 -22.700 1.00 58.28 275 VAL A O 1
ATOM 2215 N N . GLU A 1 276 ? 13.888 19.233 -21.899 1.00 65.44 276 GLU A N 1
ATOM 2216 C CA . GLU A 1 276 ? 13.620 19.863 -23.191 1.00 65.44 276 GLU A CA 1
ATOM 2217 C C . GLU A 1 276 ? 14.663 19.408 -24.217 1.00 65.44 276 GLU A C 1
ATOM 2219 O O . GLU A 1 276 ? 15.861 19.401 -23.927 1.00 65.44 276 GLU A O 1
ATOM 2224 N N . ILE A 1 277 ? 14.239 19.105 -25.447 1.00 61.22 277 ILE A N 1
ATOM 2225 C CA . ILE A 1 277 ? 15.168 18.811 -26.554 1.00 61.22 277 ILE A CA 1
ATOM 2226 C C . ILE A 1 277 ? 16.134 19.990 -26.777 1.00 61.22 277 ILE A C 1
ATOM 2228 O O . ILE A 1 277 ? 17.290 19.776 -27.124 1.00 61.22 277 ILE A O 1
ATOM 2232 N N . SER A 1 278 ? 15.701 21.226 -26.505 1.00 68.50 278 SER A N 1
ATOM 2233 C CA . SER A 1 278 ? 16.540 22.437 -26.532 1.00 68.50 278 SER A CA 1
ATOM 2234 C C . SER A 1 278 ? 17.742 22.360 -25.574 1.00 68.50 278 SER A C 1
ATOM 2236 O O . SER A 1 278 ? 18.791 22.944 -25.840 1.00 68.50 278 SER A O 1
ATOM 2238 N N . SER A 1 279 ? 17.611 21.616 -24.471 1.00 70.31 279 SER A N 1
ATOM 2239 C CA . SER A 1 279 ? 18.662 21.412 -23.473 1.00 70.31 279 SER A CA 1
ATOM 2240 C C . SER A 1 279 ? 19.631 20.284 -23.845 1.00 70.31 279 SER A C 1
ATOM 2242 O O . SER A 1 279 ? 20.630 20.073 -23.146 1.00 70.31 279 SER A O 1
ATOM 2244 N N . LEU A 1 280 ? 19.367 19.572 -24.950 1.00 70.44 280 LEU A N 1
ATOM 2245 C CA . LEU A 1 280 ? 20.233 18.525 -25.469 1.00 70.44 280 LEU A CA 1
ATOM 2246 C C . LEU A 1 280 ? 21.560 19.146 -25.902 1.00 70.44 280 LEU A C 1
ATOM 2248 O O . LEU A 1 280 ? 21.661 19.893 -26.873 1.00 70.44 280 LEU A O 1
ATOM 2252 N N . LYS A 1 281 ? 22.608 18.834 -25.145 1.00 73.12 281 LYS A N 1
ATOM 2253 C CA . LYS A 1 281 ? 23.958 19.290 -25.453 1.00 73.12 281 LYS A CA 1
ATOM 2254 C C . LYS A 1 281 ? 24.534 18.385 -26.530 1.00 73.12 281 LYS A C 1
ATOM 2256 O O . LYS A 1 281 ? 24.792 17.211 -26.280 1.00 73.12 281 LYS A O 1
ATOM 2261 N N . PHE A 1 282 ? 24.747 18.939 -27.717 1.00 73.69 282 PHE A N 1
ATOM 2262 C CA . PHE A 1 282 ? 25.490 18.265 -28.770 1.00 73.69 282 PHE A CA 1
ATOM 2263 C C . PHE A 1 282 ? 26.992 18.440 -28.544 1.00 73.69 282 PHE A C 1
ATOM 2265 O O . PHE A 1 282 ? 27.473 19.547 -28.291 1.00 73.69 282 PHE A O 1
ATOM 2272 N N . LYS A 1 283 ? 27.734 17.341 -28.652 1.00 69.88 283 LYS A N 1
ATOM 2273 C CA . LYS A 1 283 ? 29.193 17.342 -28.651 1.00 69.88 283 LYS A CA 1
ATOM 2274 C C . LYS A 1 283 ? 29.674 16.278 -29.632 1.00 69.88 283 LYS A C 1
ATOM 2276 O O . LYS A 1 283 ? 29.275 15.122 -29.526 1.00 69.88 283 LYS A O 1
ATOM 2281 N N . GLU A 1 284 ? 30.493 16.681 -30.595 1.00 77.56 284 GLU A N 1
ATOM 2282 C CA . GLU A 1 284 ? 31.061 15.781 -31.599 1.00 77.56 284 GLU A CA 1
ATOM 2283 C C . GLU A 1 284 ? 32.210 14.976 -30.975 1.00 77.56 284 GLU A C 1
ATOM 2285 O O . GLU A 1 284 ? 33.127 15.558 -30.399 1.00 77.56 284 GLU A O 1
ATOM 2290 N N . ILE A 1 285 ? 32.167 13.647 -31.088 1.00 70.69 285 ILE A N 1
ATOM 2291 C CA . ILE A 1 285 ? 33.299 12.774 -30.756 1.00 70.69 285 ILE A CA 1
ATOM 2292 C C . ILE A 1 285 ? 33.981 12.420 -32.070 1.00 70.69 285 ILE A C 1
ATOM 2294 O O . ILE A 1 285 ? 33.371 11.800 -32.942 1.00 70.69 285 ILE A O 1
ATOM 2298 N N . ARG A 1 286 ? 35.246 12.811 -32.216 1.00 70.44 286 ARG A N 1
ATOM 2299 C CA . ARG A 1 286 ? 36.035 12.490 -33.406 1.00 70.44 286 ARG A CA 1
ATOM 2300 C C . ARG A 1 286 ? 36.699 11.131 -33.245 1.00 70.44 286 ARG A C 1
ATOM 2302 O O . ARG A 1 286 ? 37.290 10.842 -32.209 1.00 70.44 286 ARG A O 1
ATOM 2309 N N . SER A 1 287 ? 36.609 10.314 -34.285 1.00 70.25 287 SER A N 1
ATOM 2310 C CA . SER A 1 287 ? 37.336 9.055 -34.406 1.00 70.25 287 SER A CA 1
ATOM 2311 C C . SER A 1 287 ? 38.297 9.148 -35.587 1.00 70.25 287 SER A C 1
ATOM 2313 O O . SER A 1 287 ? 38.009 9.829 -36.570 1.00 70.25 287 SER A O 1
ATOM 2315 N N . GLU A 1 288 ? 39.431 8.456 -35.500 1.00 77.12 288 GLU A N 1
ATOM 2316 C CA . GLU A 1 288 ? 40.333 8.258 -36.644 1.00 77.12 288 GLU A CA 1
ATOM 2317 C C . GLU A 1 288 ? 39.688 7.361 -37.719 1.00 77.12 288 GLU A C 1
ATOM 2319 O O . GLU A 1 288 ? 40.096 7.374 -38.879 1.00 77.12 288 GLU A O 1
ATOM 2324 N N . TYR A 1 289 ? 38.638 6.624 -37.342 1.00 80.12 289 TYR A N 1
ATOM 2325 C CA . TYR A 1 289 ? 37.830 5.791 -38.221 1.00 80.12 289 TYR A CA 1
ATOM 2326 C C . TYR A 1 289 ? 36.603 6.558 -38.730 1.00 80.12 289 TYR A C 1
ATOM 2328 O O . TYR A 1 289 ? 35.838 7.137 -37.959 1.00 80.12 289 TYR A O 1
ATOM 2336 N N . SER A 1 290 ? 36.392 6.537 -40.044 1.00 79.00 290 SER A N 1
ATOM 2337 C CA . SER A 1 290 ? 35.333 7.299 -40.719 1.00 79.00 290 SER A CA 1
ATOM 2338 C C . SER A 1 290 ? 33.999 6.559 -40.838 1.00 79.00 290 SER A C 1
ATOM 2340 O O . SER A 1 290 ? 32.976 7.184 -41.114 1.00 79.00 290 SER A O 1
ATOM 2342 N N . ALA A 1 291 ? 33.989 5.238 -40.660 1.00 84.38 291 ALA A N 1
ATOM 2343 C CA . ALA A 1 291 ? 32.789 4.413 -40.733 1.00 84.38 291 ALA A CA 1
ATOM 2344 C C . ALA A 1 291 ? 32.341 4.032 -39.321 1.00 84.38 291 ALA A C 1
ATOM 2346 O O . ALA A 1 291 ? 33.079 3.314 -38.665 1.00 84.38 291 ALA A O 1
ATOM 2347 N N . ILE A 1 292 ? 31.155 4.466 -38.874 1.00 86.44 292 ILE A N 1
ATOM 2348 C CA . ILE A 1 292 ? 30.550 4.087 -37.581 1.00 86.44 292 ILE A CA 1
ATOM 2349 C C . ILE A 1 292 ? 29.196 3.428 -37.840 1.00 86.44 292 ILE A C 1
ATOM 2351 O O . ILE A 1 292 ? 28.407 3.970 -38.615 1.00 86.44 292 ILE A O 1
ATOM 2355 N N . ARG A 1 293 ? 28.910 2.282 -37.206 1.00 85.94 293 ARG A N 1
ATOM 2356 C CA . ARG A 1 293 ? 27.678 1.512 -37.486 1.00 85.94 293 ARG A CA 1
ATOM 2357 C C . ARG A 1 293 ? 26.803 1.216 -36.277 1.00 85.94 293 ARG A C 1
ATOM 2359 O O . ARG A 1 293 ? 25.586 1.232 -36.410 1.00 85.94 293 ARG A O 1
ATOM 2366 N N . SER A 1 294 ? 27.385 0.978 -35.109 1.00 89.62 294 SER A N 1
ATOM 2367 C CA . SER A 1 294 ? 26.631 0.703 -33.885 1.00 89.62 294 SER A CA 1
ATOM 2368 C C . SER A 1 294 ? 27.233 1.465 -32.712 1.00 89.62 294 SER A C 1
ATOM 2370 O O . SER A 1 294 ? 28.451 1.628 -32.649 1.00 89.62 294 SER A O 1
ATOM 2372 N N . VAL A 1 295 ? 26.387 1.963 -31.808 1.00 92.38 295 VAL A N 1
ATOM 2373 C CA . VAL A 1 295 ? 26.781 2.784 -30.659 1.00 92.38 295 VAL A CA 1
ATOM 2374 C C . VAL A 1 295 ? 26.000 2.378 -29.411 1.00 92.38 295 VAL A C 1
ATOM 2376 O O . VAL A 1 295 ? 24.790 2.179 -29.464 1.00 92.38 295 VAL A O 1
ATOM 2379 N N . ALA A 1 296 ? 26.692 2.317 -28.277 1.00 93.75 296 ALA A N 1
ATOM 2380 C CA . ALA A 1 296 ? 26.132 2.143 -26.947 1.00 93.75 296 ALA A CA 1
ATOM 2381 C C . ALA A 1 296 ? 26.657 3.231 -26.013 1.00 93.75 296 ALA A C 1
ATOM 2383 O O . ALA A 1 296 ? 27.845 3.562 -26.023 1.00 93.75 296 ALA A O 1
ATOM 2384 N N . VAL A 1 297 ? 25.782 3.754 -25.157 1.00 90.69 297 VAL A N 1
ATOM 2385 C CA . VAL A 1 297 ? 26.140 4.744 -24.139 1.00 90.69 297 VAL A CA 1
ATOM 2386 C C . VAL A 1 297 ? 25.801 4.186 -22.771 1.00 90.69 297 VAL A C 1
ATOM 2388 O O . VAL A 1 297 ? 24.683 3.734 -22.543 1.00 90.69 297 VAL A O 1
ATOM 2391 N N . TYR A 1 298 ? 26.762 4.233 -21.854 1.00 89.75 298 TYR A N 1
ATOM 2392 C CA . TYR A 1 298 ? 26.553 3.777 -20.486 1.00 89.75 298 TYR A CA 1
ATOM 2393 C C . TYR A 1 298 ? 27.491 4.506 -19.522 1.00 89.75 298 TYR A C 1
ATOM 2395 O O . TYR A 1 298 ? 28.698 4.568 -19.759 1.00 89.75 298 TYR A O 1
ATOM 2403 N N . ASN A 1 299 ? 26.941 5.081 -18.446 1.00 88.44 299 ASN A N 1
ATOM 2404 C CA . ASN A 1 299 ? 27.681 5.798 -17.396 1.00 88.44 299 ASN A CA 1
ATOM 2405 C C . ASN A 1 299 ? 28.748 6.783 -17.928 1.00 88.44 299 ASN A C 1
ATOM 2407 O O . ASN A 1 299 ? 29.891 6.798 -17.478 1.00 88.44 299 ASN A O 1
ATOM 2411 N N . GLY A 1 300 ? 28.381 7.609 -18.916 1.00 86.81 300 GLY A N 1
ATOM 2412 C CA . GLY A 1 300 ? 29.274 8.627 -19.489 1.00 86.81 300 GLY A CA 1
ATOM 2413 C C . GLY A 1 300 ? 30.367 8.084 -20.418 1.00 86.81 300 GLY A C 1
ATOM 2414 O O . GLY A 1 300 ? 31.243 8.842 -20.834 1.00 86.81 300 GLY A O 1
ATOM 2415 N N . LYS A 1 301 ? 30.319 6.796 -20.767 1.00 90.62 301 LYS A N 1
ATOM 2416 C CA . LYS A 1 301 ? 31.172 6.171 -21.782 1.00 90.62 301 LYS A CA 1
ATOM 2417 C C . LYS A 1 301 ? 30.375 5.901 -23.048 1.00 90.62 301 LYS A C 1
ATOM 2419 O O . LYS A 1 301 ? 29.179 5.615 -22.977 1.00 90.62 301 LYS A O 1
ATOM 2424 N N . VAL A 1 302 ? 31.055 5.954 -24.186 1.00 92.12 302 VAL A N 1
ATOM 2425 C CA . VAL A 1 302 ? 30.492 5.647 -25.503 1.00 92.12 302 VAL A CA 1
ATOM 2426 C C . VAL A 1 302 ? 31.301 4.512 -26.110 1.00 92.12 302 VAL A C 1
ATOM 2428 O O . VAL A 1 302 ? 32.489 4.686 -26.367 1.00 92.12 302 VAL A O 1
ATOM 2431 N N . ALA A 1 303 ? 30.670 3.361 -26.318 1.00 93.19 303 ALA A N 1
ATOM 2432 C CA . ALA A 1 303 ? 31.240 2.259 -27.080 1.00 93.19 303 ALA A CA 1
ATOM 2433 C C . ALA A 1 303 ? 30.652 2.280 -28.487 1.00 93.19 303 ALA A C 1
ATOM 2435 O O . ALA A 1 303 ? 29.440 2.415 -28.633 1.00 93.19 303 ALA A O 1
ATOM 2436 N N . PHE A 1 304 ? 31.473 2.158 -29.521 1.00 92.81 304 PHE A N 1
ATOM 2437 C CA . PHE A 1 304 ? 30.972 2.146 -30.891 1.00 92.81 304 PHE A CA 1
ATOM 2438 C C . PHE A 1 304 ? 31.842 1.306 -31.808 1.00 92.81 304 PHE A C 1
ATOM 2440 O O . PHE A 1 304 ? 33.059 1.210 -31.620 1.00 92.81 304 PHE A O 1
ATOM 2447 N N . SER A 1 305 ? 31.200 0.696 -32.804 1.00 91.69 305 SER A N 1
ATOM 2448 C CA . SER A 1 305 ? 31.911 0.013 -33.872 1.00 91.69 305 SER A CA 1
ATOM 2449 C C . SER A 1 305 ? 32.415 1.014 -34.897 1.00 91.69 305 SER A C 1
ATOM 2451 O O . SER A 1 305 ? 31.670 1.911 -35.303 1.00 91.69 305 SER A O 1
ATOM 2453 N N . ALA A 1 306 ? 33.671 0.864 -35.316 1.00 90.00 306 ALA A N 1
ATOM 2454 C CA . ALA A 1 306 ? 34.272 1.730 -36.312 1.00 90.00 306 ALA A CA 1
ATOM 2455 C C . ALA A 1 306 ? 35.194 1.000 -37.303 1.00 90.00 306 ALA A C 1
ATOM 2457 O O . ALA A 1 306 ? 35.673 -0.101 -37.037 1.00 90.00 306 ALA A O 1
ATOM 2458 N N . GLY A 1 307 ? 35.424 1.602 -38.470 1.00 86.19 307 GLY A N 1
ATOM 2459 C CA . GLY A 1 307 ? 36.335 1.094 -39.498 1.00 86.19 307 GLY A CA 1
ATOM 2460 C C . GLY A 1 307 ? 36.787 2.168 -40.488 1.00 86.19 307 GLY A C 1
ATOM 2461 O O . GLY A 1 307 ? 36.318 3.310 -40.470 1.00 86.19 307 GLY A O 1
ATOM 2462 N N . SER A 1 308 ? 37.722 1.803 -41.361 1.00 81.69 308 SER A N 1
ATOM 2463 C CA . SER A 1 308 ? 38.291 2.710 -42.364 1.00 81.69 308 SER A CA 1
ATOM 2464 C C . SER A 1 308 ? 37.459 2.717 -43.649 1.00 81.69 308 SER A C 1
ATOM 2466 O O . SER A 1 308 ? 37.112 1.661 -44.175 1.00 81.69 308 SER A O 1
ATOM 2468 N N . GLY A 1 309 ? 37.175 3.906 -44.192 1.00 78.50 309 GLY A N 1
ATOM 2469 C CA . GLY A 1 309 ? 36.427 4.089 -45.442 1.00 78.50 309 GLY A CA 1
ATOM 2470 C C . GLY A 1 309 ? 34.993 4.593 -45.241 1.00 78.50 309 GLY A C 1
ATOM 2471 O O . GLY A 1 309 ? 34.648 5.130 -44.191 1.00 78.50 309 GLY A O 1
ATOM 2472 N N . HIS A 1 310 ? 34.149 4.460 -46.267 1.00 74.38 310 HIS A N 1
ATOM 2473 C CA . HIS A 1 310 ? 32.772 4.964 -46.245 1.00 74.38 310 HIS A CA 1
ATOM 2474 C C . HIS A 1 310 ? 31.760 3.828 -46.168 1.00 74.38 310 HIS A C 1
ATOM 2476 O O . HIS A 1 310 ? 31.824 2.883 -46.958 1.00 74.38 310 HIS A O 1
ATOM 2482 N N . ILE A 1 311 ? 30.784 3.971 -45.270 1.00 68.06 311 ILE A N 1
ATOM 2483 C CA . ILE A 1 311 ? 29.627 3.082 -45.240 1.00 68.06 311 ILE A CA 1
ATOM 2484 C C . ILE A 1 311 ? 28.728 3.424 -46.425 1.00 68.06 311 ILE A C 1
ATOM 2486 O O . ILE A 1 311 ? 28.316 4.573 -46.593 1.00 68.06 311 ILE A O 1
ATOM 2490 N N . LYS A 1 312 ? 28.432 2.429 -47.260 1.00 67.88 312 LYS A N 1
ATOM 2491 C CA . LYS A 1 312 ? 27.501 2.554 -48.384 1.00 67.88 312 LYS A CA 1
ATOM 2492 C C . LYS A 1 312 ? 26.361 1.565 -48.191 1.00 67.88 312 LYS A C 1
ATOM 2494 O O . LYS A 1 312 ? 26.583 0.359 -48.179 1.00 67.88 312 LYS A O 1
ATOM 2499 N N . ILE A 1 313 ? 25.142 2.087 -48.064 1.00 59.38 313 ILE A N 1
ATOM 2500 C CA . ILE A 1 313 ? 23.936 1.267 -47.911 1.00 59.38 313 ILE A CA 1
ATOM 2501 C C . ILE A 1 313 ? 23.802 0.341 -49.133 1.00 59.38 313 ILE A C 1
ATOM 2503 O O . ILE A 1 313 ? 23.937 0.797 -50.270 1.00 59.38 313 ILE A O 1
ATOM 2507 N N . ASN A 1 314 ? 23.540 -0.948 -48.891 1.00 57.47 314 ASN A N 1
ATOM 2508 C CA . ASN A 1 314 ? 23.356 -1.993 -49.908 1.00 57.47 314 ASN A CA 1
ATOM 2509 C C . ASN A 1 314 ? 24.548 -2.180 -50.868 1.00 57.47 314 ASN A C 1
ATOM 2511 O O . ASN A 1 314 ? 24.355 -2.514 -52.039 1.00 57.47 314 ASN A O 1
ATOM 2515 N N . ASN A 1 315 ? 25.783 -1.948 -50.407 1.00 65.00 315 ASN A N 1
ATOM 2516 C CA . ASN A 1 315 ? 26.981 -2.108 -51.229 1.00 65.00 315 ASN A CA 1
ATOM 2517 C C . ASN A 1 315 ? 28.002 -3.055 -50.567 1.00 65.00 315 ASN A C 1
ATOM 2519 O O . ASN A 1 315 ? 28.619 -2.648 -49.591 1.00 65.00 315 ASN A O 1
ATOM 2523 N N . PRO A 1 316 ? 28.283 -4.233 -51.155 1.00 59.66 316 PRO A N 1
ATOM 2524 C CA . PRO A 1 316 ? 29.268 -5.197 -50.637 1.00 59.66 316 PRO A CA 1
ATOM 2525 C C . PRO A 1 316 ? 30.723 -4.700 -50.593 1.00 59.66 316 PRO A C 1
ATOM 2527 O O . PRO A 1 316 ? 31.608 -5.385 -50.098 1.00 59.66 316 PRO A O 1
ATOM 2530 N N . LYS A 1 317 ? 31.017 -3.542 -51.201 1.00 64.62 317 LYS A N 1
ATOM 2531 C CA . LYS A 1 317 ? 32.327 -2.866 -51.141 1.00 64.62 317 LYS A CA 1
ATOM 2532 C C . LYS A 1 317 ? 32.338 -1.734 -50.106 1.00 64.62 317 LYS A C 1
ATOM 2534 O O . LYS A 1 317 ? 33.153 -0.815 -50.215 1.00 64.62 317 LYS A O 1
ATOM 2539 N N . SER A 1 318 ? 31.368 -1.723 -49.193 1.00 72.44 318 SER A N 1
ATOM 2540 C CA . SER A 1 318 ? 31.279 -0.766 -48.095 1.00 72.44 318 SER A CA 1
ATOM 2541 C C . SER A 1 318 ? 32.445 -0.961 -47.121 1.00 72.44 318 SER A C 1
ATOM 2543 O O . SER A 1 318 ? 33.045 -2.029 -47.047 1.00 72.44 318 SER A O 1
ATOM 2545 N N . ALA A 1 319 ? 32.786 0.086 -46.369 1.00 75.94 319 ALA A N 1
ATOM 2546 C CA . ALA A 1 319 ? 33.674 -0.069 -45.224 1.00 75.94 319 ALA A CA 1
ATOM 2547 C C . ALA A 1 319 ? 33.069 -1.046 -44.207 1.00 75.94 319 ALA A C 1
ATOM 2549 O O . ALA A 1 319 ? 31.859 -1.005 -43.968 1.00 75.94 319 ALA A O 1
ATOM 2550 N N . ASN A 1 320 ? 33.936 -1.852 -43.593 1.00 82.31 320 ASN A N 1
ATOM 2551 C CA . ASN A 1 320 ? 33.605 -2.858 -42.590 1.00 82.31 320 ASN A CA 1
ATOM 2552 C C . ASN A 1 320 ? 34.058 -2.380 -41.203 1.00 82.31 320 ASN A C 1
ATOM 2554 O O . ASN A 1 320 ? 35.263 -2.348 -40.934 1.00 82.31 320 ASN A O 1
ATOM 2558 N N . PRO A 1 321 ? 33.130 -1.949 -40.325 1.00 87.12 321 PRO A N 1
ATOM 2559 C CA . PRO A 1 321 ? 33.458 -1.531 -38.967 1.00 87.12 321 PRO A CA 1
ATOM 2560 C C . PRO A 1 321 ? 33.867 -2.721 -38.096 1.00 87.12 321 PRO A C 1
ATOM 2562 O O . PRO A 1 321 ? 33.045 -3.299 -37.394 1.00 87.12 321 PRO A O 1
ATOM 2565 N N . ASN A 1 322 ? 35.138 -3.105 -38.158 1.00 87.44 322 ASN A N 1
ATOM 2566 C CA . ASN A 1 322 ? 35.704 -4.252 -37.443 1.00 87.44 322 ASN A CA 1
ATOM 2567 C C . ASN A 1 322 ? 36.472 -3.875 -36.165 1.00 87.44 322 ASN A C 1
ATOM 2569 O O . ASN A 1 322 ? 37.052 -4.749 -35.517 1.00 87.44 322 ASN A O 1
ATOM 2573 N N . HIS A 1 323 ? 36.492 -2.595 -35.798 1.00 90.12 323 HIS A N 1
ATOM 2574 C CA . HIS A 1 323 ? 37.036 -2.121 -34.531 1.00 90.12 323 HIS A CA 1
ATOM 2575 C C . HIS A 1 323 ? 35.909 -1.799 -33.565 1.00 90.12 323 HIS A C 1
ATOM 2577 O O . HIS A 1 323 ? 34.873 -1.274 -33.963 1.00 90.12 323 HIS A O 1
ATOM 2583 N N . ILE A 1 324 ? 36.135 -2.052 -32.283 1.00 92.12 324 ILE A N 1
ATOM 2584 C CA . ILE A 1 324 ? 35.320 -1.504 -31.205 1.00 92.12 324 ILE A CA 1
ATOM 2585 C C . ILE A 1 324 ? 36.171 -0.509 -30.426 1.00 92.12 324 ILE A C 1
ATOM 2587 O O . ILE A 1 324 ? 37.271 -0.833 -29.971 1.00 92.12 324 ILE A O 1
ATOM 2591 N N . LEU A 1 325 ? 35.661 0.710 -30.287 1.00 91.69 325 LEU A N 1
ATOM 2592 C CA . LEU A 1 325 ? 36.282 1.765 -29.499 1.00 91.69 325 LEU A CA 1
ATOM 2593 C C . LEU A 1 325 ? 35.405 2.086 -28.300 1.00 91.69 325 LEU A C 1
ATOM 2595 O O . LEU A 1 325 ? 34.180 2.047 -28.395 1.00 91.69 325 LEU A O 1
ATOM 2599 N N . VAL A 1 326 ? 36.040 2.436 -27.186 1.00 91.62 326 VAL A N 1
ATOM 2600 C CA . VAL A 1 326 ? 35.380 2.984 -26.001 1.00 91.62 326 VAL A CA 1
ATOM 2601 C C . VAL A 1 326 ? 36.000 4.331 -25.697 1.00 91.62 326 VAL A C 1
ATOM 2603 O O . VAL A 1 326 ? 37.201 4.425 -25.435 1.00 91.62 326 VAL A O 1
ATOM 2606 N N . CYS A 1 327 ? 35.169 5.364 -25.705 1.00 90.25 327 CYS A N 1
ATOM 2607 C CA . CYS A 1 327 ? 35.572 6.725 -25.406 1.00 90.25 327 CYS A CA 1
ATOM 2608 C C . CYS A 1 327 ? 34.910 7.222 -24.125 1.00 90.25 327 CYS A C 1
ATOM 2610 O O . CYS A 1 327 ? 33.746 6.924 -23.837 1.00 90.25 327 CYS A O 1
ATOM 2612 N N . ASP A 1 328 ? 35.632 8.054 -23.385 1.00 87.81 328 ASP A N 1
ATOM 2613 C CA . ASP A 1 328 ? 35.045 8.873 -22.334 1.00 87.81 328 ASP A CA 1
ATOM 2614 C C . ASP A 1 328 ? 34.322 10.076 -22.956 1.00 87.81 328 ASP A C 1
ATOM 2616 O O . ASP A 1 328 ? 34.943 10.912 -23.613 1.00 87.81 328 ASP A O 1
ATOM 2620 N N . ALA A 1 329 ? 33.006 10.192 -22.753 1.00 84.56 329 ALA A N 1
ATOM 2621 C CA . ALA A 1 329 ? 32.197 11.223 -23.413 1.00 84.56 329 ALA A CA 1
ATOM 2622 C C . ALA A 1 329 ? 32.591 12.653 -23.000 1.00 84.56 329 ALA A C 1
ATOM 2624 O O . ALA A 1 329 ? 32.347 13.616 -23.730 1.00 84.56 329 ALA A O 1
ATOM 2625 N N . LYS A 1 330 ? 33.191 12.816 -21.813 1.00 84.12 330 LYS A N 1
ATOM 2626 C CA . LYS A 1 330 ? 33.575 14.125 -21.281 1.00 84.12 330 LYS A CA 1
ATOM 2627 C C . LYS A 1 330 ? 34.922 14.583 -21.834 1.00 84.12 330 LYS A C 1
ATOM 2629 O O . LYS A 1 330 ? 35.026 15.728 -22.277 1.00 84.12 330 LYS A O 1
ATOM 2634 N N . SER A 1 331 ? 35.927 13.714 -21.784 1.00 84.94 331 SER A N 1
ATOM 2635 C CA . SER A 1 331 ? 37.316 14.000 -22.162 1.00 84.94 331 SER A CA 1
ATOM 2636 C C . SER A 1 331 ? 37.668 13.652 -23.606 1.00 84.94 331 SER A C 1
ATOM 2638 O O . SER A 1 331 ? 38.745 14.041 -24.045 1.00 84.94 331 SER A O 1
ATOM 2640 N N . GLU A 1 332 ? 36.793 12.943 -24.327 1.00 81.50 332 GLU A N 1
ATOM 2641 C CA . GLU A 1 332 ? 36.962 12.515 -25.729 1.00 81.50 332 GLU A CA 1
ATOM 2642 C C . GLU A 1 332 ? 38.120 11.537 -25.958 1.00 81.50 332 GLU A C 1
ATOM 2644 O O . GLU A 1 332 ? 38.458 11.206 -27.093 1.00 81.50 332 GLU A O 1
ATOM 2649 N N . LYS A 1 333 ? 38.737 11.042 -24.885 1.00 84.88 333 LYS A N 1
ATOM 2650 C CA . LYS A 1 333 ? 39.846 10.104 -24.996 1.00 84.88 333 LYS A CA 1
ATOM 2651 C C . LYS A 1 333 ? 39.323 8.703 -25.270 1.00 84.88 333 LYS A C 1
ATOM 2653 O O . LYS A 1 333 ? 38.437 8.221 -24.563 1.00 84.88 333 LYS A O 1
ATOM 2658 N N . VAL A 1 334 ? 39.925 8.051 -26.262 1.00 86.81 334 VAL A N 1
ATOM 2659 C CA . VAL A 1 334 ? 39.814 6.605 -26.455 1.00 86.81 334 VAL A CA 1
ATOM 2660 C C . VAL A 1 334 ? 40.495 5.936 -25.264 1.00 86.81 334 VAL A C 1
ATOM 2662 O O . VAL A 1 334 ? 41.699 6.084 -25.060 1.00 86.81 334 VAL A O 1
ATOM 2665 N N . GLU A 1 335 ? 39.716 5.236 -24.451 1.00 86.81 335 GLU A N 1
ATOM 2666 C CA . GLU A 1 335 ? 40.212 4.481 -23.296 1.00 86.81 335 GLU A CA 1
ATOM 2667 C C . GLU A 1 335 ? 40.579 3.054 -23.685 1.00 86.81 335 GLU A C 1
ATOM 2669 O O . GLU A 1 335 ? 41.451 2.435 -23.079 1.00 86.81 335 GLU A O 1
ATOM 2674 N N . TYR A 1 336 ? 39.895 2.531 -24.699 1.00 85.81 336 TYR A N 1
ATOM 2675 C CA . TYR A 1 336 ? 40.071 1.177 -25.178 1.00 85.81 336 TYR A CA 1
ATOM 2676 C C . TYR A 1 336 ? 39.756 1.103 -26.670 1.00 85.81 336 TYR A C 1
ATOM 2678 O O . TYR A 1 336 ? 38.799 1.716 -27.144 1.00 85.81 336 TYR A O 1
ATOM 2686 N N . SER A 1 337 ? 40.552 0.325 -27.396 1.00 87.38 337 SER A N 1
ATOM 2687 C CA . SER A 1 337 ? 40.312 -0.023 -28.792 1.00 87.38 337 SER A CA 1
ATOM 2688 C C . SER A 1 337 ? 40.759 -1.460 -29.019 1.00 87.38 337 SER A C 1
ATOM 2690 O O . SER A 1 337 ? 41.844 -1.850 -28.576 1.00 87.38 337 SER A O 1
ATOM 2692 N N . THR A 1 338 ? 39.936 -2.258 -29.693 1.00 88.25 338 THR A N 1
ATOM 2693 C CA . THR A 1 338 ? 40.355 -3.574 -30.180 1.00 88.25 338 THR A CA 1
ATOM 2694 C C . THR A 1 338 ? 39.757 -3.857 -31.547 1.00 88.25 338 THR A C 1
ATOM 2696 O O . THR A 1 338 ? 38.626 -3.468 -31.841 1.00 88.25 338 THR A O 1
ATOM 2699 N N . GLN A 1 339 ? 40.533 -4.538 -32.381 1.00 86.75 339 GLN A N 1
ATOM 2700 C CA . GLN A 1 339 ? 40.091 -5.029 -33.674 1.00 86.75 339 GLN A CA 1
ATOM 2701 C C . GLN A 1 339 ? 39.641 -6.482 -33.527 1.00 86.75 339 GLN A C 1
ATOM 2703 O O . GLN A 1 339 ? 40.337 -7.307 -32.931 1.00 86.75 339 GLN A O 1
ATOM 2708 N N . VAL A 1 340 ? 38.494 -6.818 -34.105 1.00 79.75 340 VAL A N 1
ATOM 2709 C CA . VAL A 1 340 ? 38.075 -8.212 -34.252 1.00 79.75 340 VAL A CA 1
ATOM 2710 C C . VAL A 1 340 ? 38.819 -8.799 -35.454 1.00 79.75 340 VAL A C 1
ATOM 2712 O O . VAL A 1 340 ? 38.859 -8.187 -36.512 1.00 79.75 340 VAL A O 1
ATOM 2715 N N . SER A 1 341 ? 39.421 -9.978 -35.277 1.00 65.75 341 SER A N 1
ATOM 2716 C CA . SER A 1 341 ? 40.490 -10.606 -36.092 1.00 65.75 341 SER A CA 1
ATOM 2717 C C . SER A 1 341 ? 40.369 -10.693 -37.631 1.00 65.75 341 SER A C 1
ATOM 2719 O O . SER A 1 341 ? 41.269 -11.255 -38.254 1.00 65.75 341 SER A O 1
ATOM 2721 N N . LYS A 1 342 ? 39.306 -10.195 -38.274 1.00 70.81 342 LYS A N 1
ATOM 2722 C CA . LYS A 1 342 ? 39.120 -10.275 -39.731 1.00 70.81 342 LYS A CA 1
ATOM 2723 C C . LYS A 1 342 ? 38.799 -8.895 -40.323 1.00 70.81 342 LYS A C 1
ATOM 2725 O O . LYS A 1 342 ? 38.002 -8.138 -39.779 1.00 70.81 342 LYS A O 1
ATOM 2730 N N . ASP A 1 343 ? 39.401 -8.561 -41.463 1.00 69.44 343 ASP A N 1
ATOM 2731 C CA . ASP A 1 343 ? 39.245 -7.233 -42.093 1.00 69.44 343 ASP A CA 1
ATOM 2732 C C . ASP A 1 343 ? 37.921 -7.041 -42.849 1.00 69.44 343 ASP A C 1
ATOM 2734 O O . ASP A 1 343 ? 37.554 -5.928 -43.220 1.00 69.44 343 ASP A O 1
ATOM 2738 N N . TRP A 1 344 ? 37.189 -8.130 -43.068 1.00 70.62 344 TRP A N 1
ATOM 2739 C CA . TRP A 1 344 ? 35.964 -8.165 -43.862 1.00 70.62 344 TRP A CA 1
ATOM 2740 C C . TRP A 1 344 ? 34.678 -8.278 -43.025 1.00 70.62 344 TRP A C 1
ATOM 2742 O O . TRP A 1 344 ? 33.593 -8.323 -43.594 1.00 70.62 344 TRP A O 1
ATOM 2752 N N . VAL A 1 345 ? 34.776 -8.320 -41.689 1.00 78.62 345 VAL A N 1
ATOM 2753 C CA . VAL A 1 345 ? 33.600 -8.408 -40.806 1.00 78.62 345 VAL A CA 1
ATOM 2754 C C . VAL A 1 345 ? 33.113 -7.039 -40.346 1.00 78.62 345 VAL A C 1
ATOM 2756 O O . VAL A 1 345 ? 33.896 -6.110 -40.165 1.00 78.62 345 VAL A O 1
ATOM 2759 N N . SER A 1 346 ? 31.820 -6.931 -40.073 1.00 84.88 346 SER A N 1
ATOM 2760 C CA . SER A 1 346 ? 31.195 -5.745 -39.495 1.00 84.88 346 SER A CA 1
ATOM 2761 C C . SER A 1 346 ? 30.691 -6.041 -38.083 1.00 84.88 346 SER A C 1
ATOM 2763 O O . SER A 1 346 ? 30.081 -7.078 -37.839 1.00 84.88 346 SER A O 1
ATOM 2765 N N . ILE A 1 347 ? 30.931 -5.124 -37.147 1.00 88.94 347 ILE A N 1
ATOM 2766 C CA . ILE A 1 347 ? 30.432 -5.199 -35.772 1.00 88.94 347 ILE A CA 1
ATOM 2767 C C . ILE A 1 347 ? 29.095 -4.459 -35.666 1.00 88.94 347 ILE A C 1
ATOM 2769 O O . ILE A 1 347 ? 28.988 -3.276 -36.017 1.00 88.94 347 ILE A O 1
ATOM 2773 N N . GLU A 1 348 ? 28.098 -5.151 -35.124 1.00 88.19 348 GLU A N 1
ATOM 2774 C CA . GLU A 1 348 ? 26.724 -4.683 -34.930 1.00 88.19 348 GLU A CA 1
ATOM 2775 C C . GLU A 1 348 ? 26.233 -4.942 -33.497 1.00 88.19 348 GLU A C 1
ATOM 2777 O O . GLU A 1 348 ? 26.878 -5.650 -32.722 1.00 88.19 348 GLU A O 1
ATOM 2782 N N . ASP A 1 349 ? 25.089 -4.347 -33.147 1.00 89.62 349 ASP A N 1
ATOM 2783 C CA . ASP A 1 349 ? 24.398 -4.513 -31.858 1.00 89.62 349 ASP A CA 1
ATOM 2784 C C . ASP A 1 349 ? 25.296 -4.381 -30.629 1.00 89.62 349 ASP A C 1
ATOM 2786 O O . ASP A 1 349 ? 25.229 -5.172 -29.686 1.00 89.62 349 ASP A O 1
ATOM 2790 N N . VAL A 1 350 ? 26.147 -3.356 -30.641 1.00 93.62 350 VAL A N 1
ATOM 2791 C CA . VAL A 1 350 ? 26.982 -3.016 -29.496 1.00 93.62 350 VAL A CA 1
ATOM 2792 C C . VAL A 1 350 ? 26.075 -2.665 -28.320 1.00 93.62 350 VAL A C 1
ATOM 2794 O O . VAL A 1 350 ? 25.225 -1.781 -28.410 1.00 93.62 350 VAL A O 1
ATOM 2797 N N . GLN A 1 351 ? 26.285 -3.342 -27.199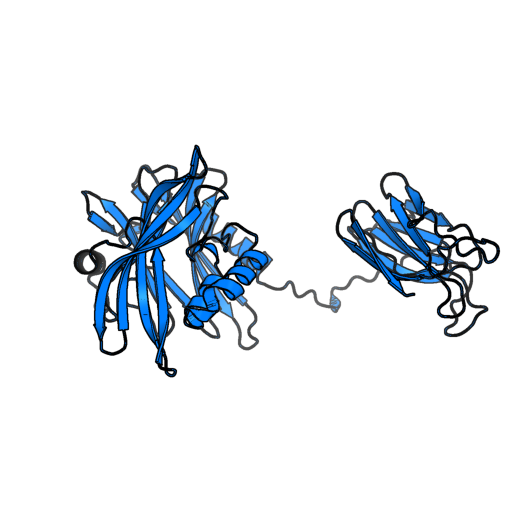 1.00 95.50 351 GLN A N 1
ATOM 2798 C CA . GLN A 1 351 ? 25.655 -3.074 -25.910 1.00 95.50 351 GLN A CA 1
ATOM 2799 C C . GLN A 1 351 ? 26.729 -2.960 -24.837 1.00 95.50 351 GLN A C 1
ATOM 2801 O O . GLN A 1 351 ? 27.787 -3.584 -24.931 1.00 95.50 351 GLN A O 1
ATOM 2806 N N . MET A 1 352 ? 26.471 -2.155 -23.810 1.00 95.12 352 MET A N 1
ATOM 2807 C CA . MET A 1 352 ? 27.447 -1.872 -22.762 1.00 95.12 352 MET A CA 1
ATOM 2808 C C . MET A 1 352 ? 26.771 -1.698 -21.405 1.00 95.12 352 MET A C 1
ATOM 2810 O O . MET A 1 352 ? 25.748 -1.027 -21.296 1.00 95.12 352 MET A O 1
ATOM 2814 N N . ASN A 1 353 ? 27.392 -2.254 -20.367 1.00 92.25 353 ASN A N 1
ATOM 2815 C CA . ASN A 1 353 ? 27.102 -1.953 -18.966 1.00 92.25 353 ASN A CA 1
ATOM 2816 C C . ASN A 1 353 ? 28.411 -1.769 -18.179 1.00 92.25 353 ASN A C 1
ATOM 2818 O O . ASN A 1 353 ? 29.473 -1.635 -18.787 1.00 92.25 353 ASN A O 1
ATOM 2822 N N . ASP A 1 354 ? 28.375 -1.753 -16.843 1.00 87.75 354 ASP A N 1
ATOM 2823 C CA . ASP A 1 354 ? 29.566 -1.552 -16.001 1.00 87.75 354 ASP A CA 1
ATOM 2824 C C . ASP A 1 354 ? 30.694 -2.568 -16.257 1.00 87.75 354 ASP A C 1
ATOM 2826 O O . ASP A 1 354 ? 31.871 -2.202 -16.231 1.00 87.75 354 ASP A O 1
ATOM 2830 N N . ASN A 1 355 ? 30.359 -3.829 -16.538 1.00 90.25 355 ASN A N 1
ATOM 2831 C CA . ASN A 1 355 ? 31.322 -4.930 -16.598 1.00 90.25 355 ASN A CA 1
ATOM 2832 C C . ASN A 1 355 ? 31.640 -5.392 -18.024 1.00 90.25 355 ASN A C 1
ATOM 2834 O O . ASN A 1 355 ? 32.763 -5.839 -18.280 1.00 90.25 355 ASN A O 1
ATOM 2838 N N . TRP A 1 356 ? 30.680 -5.291 -18.943 1.00 94.38 356 TRP A N 1
ATOM 2839 C CA . TRP A 1 356 ? 30.725 -5.973 -20.234 1.00 94.38 356 TRP A CA 1
ATOM 2840 C C . TRP A 1 356 ? 30.402 -5.041 -21.396 1.00 94.38 356 TRP A C 1
ATOM 2842 O O . TRP A 1 356 ? 29.583 -4.127 -21.283 1.00 94.38 356 TRP A O 1
ATOM 2852 N N . ILE A 1 357 ? 31.045 -5.312 -22.529 1.00 94.56 357 ILE A N 1
ATOM 2853 C CA . ILE A 1 357 ? 30.600 -4.871 -23.851 1.00 94.56 357 ILE A CA 1
ATOM 2854 C C . ILE A 1 357 ? 30.267 -6.133 -24.626 1.00 94.56 357 ILE A C 1
ATOM 2856 O O . ILE A 1 357 ? 31.095 -7.040 -24.674 1.00 94.56 357 ILE A O 1
ATOM 2860 N N . VAL A 1 358 ? 29.077 -6.202 -25.204 1.00 94.31 358 VAL A N 1
ATOM 2861 C CA . VAL A 1 358 ? 28.620 -7.343 -26.003 1.00 94.31 358 VAL A CA 1
ATOM 2862 C C . VAL A 1 358 ? 28.279 -6.847 -27.394 1.00 94.31 358 VAL A C 1
ATOM 2864 O O . VAL A 1 358 ? 27.745 -5.750 -27.531 1.00 94.31 358 VAL A O 1
ATOM 2867 N N . PHE A 1 359 ? 28.626 -7.617 -28.418 1.00 92.31 359 PHE A N 1
ATOM 2868 C CA . PHE A 1 359 ? 28.343 -7.255 -29.802 1.00 92.31 359 PHE A CA 1
ATOM 2869 C C . PHE A 1 359 ? 28.288 -8.484 -30.705 1.00 92.31 359 PHE A C 1
ATOM 2871 O O . PHE A 1 359 ? 28.810 -9.558 -30.375 1.00 92.31 359 PHE A O 1
ATOM 2878 N N . ARG A 1 360 ? 27.660 -8.307 -31.866 1.00 89.12 360 ARG A N 1
ATOM 2879 C CA . ARG A 1 360 ? 27.648 -9.289 -32.949 1.00 89.12 360 ARG A CA 1
ATOM 2880 C C . ARG A 1 360 ? 28.666 -8.920 -34.015 1.00 89.12 360 ARG A C 1
ATOM 2882 O O . ARG A 1 360 ? 28.989 -7.750 -34.209 1.00 89.12 360 ARG A O 1
ATOM 2889 N N . VAL A 1 361 ? 29.167 -9.936 -34.697 1.00 86.12 361 VAL A N 1
ATOM 2890 C CA . VAL A 1 361 ? 30.114 -9.827 -35.803 1.00 86.12 361 VAL A CA 1
ATOM 2891 C C . VAL A 1 361 ? 29.501 -10.541 -36.997 1.00 86.12 361 VAL A C 1
ATOM 2893 O O . VAL A 1 361 ? 29.248 -11.740 -36.914 1.00 86.12 361 VAL A O 1
ATOM 2896 N N . VAL A 1 362 ? 29.261 -9.805 -38.079 1.00 79.75 362 VAL A N 1
ATOM 2897 C CA . VAL A 1 362 ? 28.567 -10.273 -39.289 1.00 79.75 362 VAL A CA 1
ATOM 2898 C C . VAL A 1 362 ? 29.465 -10.155 -40.523 1.00 79.75 362 VAL A C 1
ATOM 2900 O O . VAL A 1 362 ? 30.323 -9.272 -40.586 1.00 79.75 362 VAL A O 1
ATOM 2903 N N . GLU A 1 363 ? 29.276 -11.026 -41.514 1.00 72.12 363 GLU A N 1
ATOM 2904 C CA . GLU A 1 363 ? 29.863 -10.860 -42.853 1.00 72.12 363 GLU A CA 1
ATOM 2905 C C . GLU A 1 363 ? 29.016 -9.899 -43.702 1.00 72.12 363 GLU A C 1
ATOM 2907 O O . GLU A 1 363 ? 27.785 -9.947 -43.682 1.00 72.12 363 GLU A O 1
ATOM 2912 N N . ASP A 1 364 ? 29.682 -9.031 -44.466 1.00 63.19 364 ASP A N 1
ATOM 2913 C CA . ASP A 1 364 ? 29.064 -8.211 -45.514 1.00 63.19 364 ASP A CA 1
ATOM 2914 C C . ASP A 1 364 ? 29.197 -8.942 -46.873 1.00 63.19 364 ASP A C 1
ATOM 2916 O O . ASP A 1 364 ? 30.322 -9.317 -47.215 1.00 63.19 364 ASP A O 1
ATOM 2920 N N . PRO A 1 365 ? 28.129 -9.159 -47.682 1.00 53.19 365 PRO A N 1
ATOM 2921 C CA . PRO A 1 365 ? 26.807 -8.537 -47.625 1.00 53.19 365 PRO A CA 1
ATOM 2922 C C . PRO A 1 365 ? 25.648 -9.472 -47.228 1.00 53.19 365 PRO A C 1
ATOM 2924 O O . PRO A 1 365 ? 25.422 -10.509 -47.839 1.00 53.19 365 PRO A O 1
ATOM 2927 N N . ALA A 1 366 ? 24.819 -8.980 -46.303 1.00 49.12 366 ALA A N 1
ATOM 2928 C CA . ALA A 1 366 ? 23.444 -9.410 -46.024 1.00 49.12 366 ALA A CA 1
ATOM 2929 C C . ALA A 1 366 ? 23.237 -10.852 -45.507 1.00 49.12 366 ALA A C 1
ATOM 2931 O O . ALA A 1 366 ? 23.139 -11.810 -46.267 1.00 49.12 366 ALA A O 1
ATOM 2932 N N . GLY A 1 367 ? 23.001 -10.963 -44.194 1.00 52.56 367 GLY A N 1
ATOM 2933 C CA . GLY A 1 367 ? 22.346 -12.130 -43.583 1.00 52.56 367 GLY A CA 1
ATOM 2934 C C . GLY A 1 367 ? 23.232 -13.359 -43.390 1.00 52.56 367 GLY A C 1
ATOM 2935 O O . GLY A 1 367 ? 22.725 -14.438 -43.097 1.00 52.56 367 GLY A O 1
ATOM 2936 N N . ALA A 1 368 ? 24.542 -13.202 -43.556 1.00 59.84 368 ALA A N 1
ATOM 2937 C CA . ALA A 1 368 ? 25.512 -14.252 -43.315 1.00 59.84 368 ALA A CA 1
ATOM 2938 C C . ALA A 1 368 ? 25.746 -14.485 -41.804 1.00 59.84 368 ALA A C 1
ATOM 2940 O O . ALA A 1 368 ? 25.519 -13.588 -40.985 1.00 59.84 368 ALA A O 1
ATOM 2941 N N . PRO A 1 369 ? 26.166 -15.703 -41.426 1.00 60.12 369 PRO A N 1
ATOM 2942 C CA . PRO A 1 369 ? 26.292 -16.159 -40.043 1.00 60.12 369 PRO A CA 1
ATOM 2943 C C . PRO A 1 369 ? 27.015 -15.176 -39.120 1.00 60.12 369 PRO A C 1
ATOM 2945 O O . PRO A 1 369 ? 28.159 -14.783 -39.344 1.00 60.12 369 PRO A O 1
ATOM 2948 N N . ALA A 1 370 ? 26.322 -14.827 -38.037 1.00 72.69 370 ALA A N 1
ATOM 2949 C CA . ALA A 1 370 ? 26.809 -13.925 -37.012 1.00 72.69 370 ALA A CA 1
ATOM 2950 C C . ALA A 1 370 ? 27.488 -14.693 -35.869 1.00 72.69 370 ALA A C 1
ATOM 2952 O O . ALA A 1 370 ? 26.922 -15.644 -35.321 1.00 72.69 370 ALA A O 1
ATOM 2953 N N . GLU A 1 371 ? 28.676 -14.245 -35.472 1.00 82.31 371 GLU A N 1
ATOM 2954 C CA . GLU A 1 371 ? 29.325 -14.646 -34.221 1.00 82.31 371 GLU A CA 1
ATOM 2955 C C . GLU A 1 371 ? 29.056 -13.595 -33.136 1.00 82.31 371 GLU A C 1
ATOM 2957 O O . GLU A 1 371 ? 28.825 -12.422 -33.433 1.00 82.31 371 GLU A O 1
ATOM 2962 N N . CYS A 1 372 ? 29.108 -13.989 -31.863 1.00 88.19 372 CYS A N 1
ATOM 2963 C CA . CYS A 1 372 ? 28.935 -13.060 -30.749 1.00 88.19 372 CYS A CA 1
ATOM 2964 C C . CYS A 1 372 ? 30.180 -13.022 -29.867 1.00 88.19 372 CYS A C 1
ATOM 2966 O O . CYS A 1 372 ? 30.799 -14.049 -29.578 1.00 88.19 372 CYS A O 1
ATOM 2968 N N . PHE A 1 373 ? 30.543 -11.823 -29.431 1.00 90.94 373 PHE A N 1
ATOM 2969 C CA . PHE A 1 373 ? 31.721 -11.583 -28.617 1.00 90.94 373 PHE A CA 1
ATOM 2970 C C . PHE A 1 373 ? 31.371 -10.717 -27.418 1.00 90.94 373 PHE A C 1
ATOM 2972 O O . PHE A 1 373 ? 30.472 -9.875 -27.466 1.00 90.94 373 PHE A O 1
ATOM 2979 N N . VAL A 1 374 ? 32.139 -10.909 -26.350 1.00 92.94 374 VAL A N 1
ATOM 2980 C CA . VAL A 1 374 ? 32.112 -10.051 -25.172 1.00 92.94 374 VAL A CA 1
ATOM 2981 C C . VAL A 1 374 ? 33.499 -9.524 -24.861 1.00 92.94 374 VAL A C 1
ATOM 2983 O O . VAL A 1 374 ? 34.504 -10.211 -25.043 1.00 92.94 374 VAL A O 1
ATOM 2986 N N . ILE A 1 375 ? 33.553 -8.307 -24.340 1.00 92.38 375 ILE A N 1
ATOM 2987 C CA . ILE A 1 375 ? 34.756 -7.712 -23.776 1.00 92.38 375 ILE A CA 1
ATOM 2988 C C . ILE A 1 375 ? 34.498 -7.449 -22.308 1.00 92.38 375 ILE A C 1
ATOM 2990 O O . ILE A 1 375 ? 33.550 -6.755 -21.939 1.00 92.38 375 ILE A O 1
ATOM 2994 N N . ASN A 1 376 ? 35.372 -7.981 -21.464 1.00 91.19 376 ASN A N 1
ATOM 2995 C CA . ASN A 1 376 ? 35.383 -7.624 -20.058 1.00 91.19 376 ASN A CA 1
ATOM 2996 C C . ASN A 1 376 ? 36.022 -6.237 -19.902 1.00 91.19 376 ASN A C 1
ATOM 2998 O O . ASN A 1 376 ? 37.219 -6.077 -20.136 1.00 91.19 376 ASN A O 1
ATOM 3002 N N . ARG A 1 377 ? 35.254 -5.235 -19.472 1.00 89.38 377 ARG A N 1
ATOM 3003 C CA . ARG A 1 377 ? 35.703 -3.833 -19.395 1.00 89.38 377 ARG A CA 1
ATOM 3004 C C . ARG A 1 377 ? 36.805 -3.590 -18.364 1.00 89.38 377 ARG A C 1
ATOM 3006 O O . ARG A 1 377 ? 37.540 -2.618 -18.488 1.00 89.38 377 ARG A O 1
ATOM 3013 N N . LYS A 1 378 ? 36.944 -4.471 -17.368 1.00 85.69 378 LYS A N 1
ATOM 3014 C CA . LYS A 1 378 ? 38.001 -4.378 -16.346 1.00 85.69 378 LYS A CA 1
ATOM 3015 C C . LYS A 1 378 ? 39.343 -4.893 -16.859 1.00 85.69 378 LYS A C 1
ATOM 3017 O O . LYS A 1 378 ? 40.382 -4.376 -16.473 1.00 85.69 378 LYS A O 1
ATOM 3022 N N . THR A 1 379 ? 39.321 -5.927 -17.697 1.00 87.44 379 THR A N 1
ATOM 3023 C CA . THR A 1 379 ? 40.536 -6.615 -18.170 1.00 87.44 379 THR A CA 1
ATOM 3024 C C . THR A 1 379 ? 40.871 -6.327 -19.631 1.00 87.44 379 THR A C 1
ATOM 3026 O O . THR A 1 379 ? 41.963 -6.658 -20.078 1.00 87.44 379 THR A O 1
ATOM 3029 N N . GLY A 1 380 ? 39.937 -5.761 -20.397 1.00 84.88 380 GLY A N 1
ATOM 3030 C CA . GLY A 1 380 ? 40.056 -5.570 -21.843 1.00 84.88 380 GLY A CA 1
ATOM 3031 C C . GLY A 1 380 ? 40.039 -6.872 -22.650 1.00 84.88 380 GLY A C 1
ATOM 3032 O O . GLY A 1 380 ? 40.259 -6.838 -23.861 1.00 84.88 380 GLY A O 1
ATOM 3033 N N . LYS A 1 381 ? 39.801 -8.023 -22.006 1.00 89.06 381 LYS A N 1
ATOM 3034 C CA . LYS A 1 381 ? 39.855 -9.334 -22.654 1.00 89.06 381 LYS A CA 1
ATOM 3035 C C . LYS A 1 381 ? 38.648 -9.529 -23.568 1.00 89.06 381 LYS A C 1
ATOM 3037 O O . LYS A 1 381 ? 37.516 -9.557 -23.084 1.00 89.06 381 LYS A O 1
ATOM 3042 N N . LEU A 1 382 ? 38.922 -9.730 -24.856 1.00 89.81 382 LEU A N 1
ATOM 3043 C CA . LEU A 1 382 ? 37.958 -10.177 -25.857 1.00 89.81 382 LEU A CA 1
ATOM 3044 C C . LEU A 1 382 ? 37.729 -11.688 -25.725 1.00 89.81 382 LEU A C 1
ATOM 3046 O O . LEU A 1 382 ? 38.679 -12.472 -25.665 1.00 89.81 382 LEU A O 1
ATOM 3050 N N . ILE A 1 383 ? 36.467 -12.095 -25.665 1.00 90.25 383 ILE A N 1
ATOM 3051 C CA . ILE A 1 383 ? 36.044 -13.484 -25.512 1.00 90.25 383 ILE A CA 1
ATOM 3052 C C . ILE A 1 383 ? 34.973 -13.764 -26.560 1.00 90.25 383 ILE A C 1
ATOM 3054 O O . ILE A 1 383 ? 33.951 -13.084 -26.611 1.00 90.25 383 ILE A O 1
ATOM 3058 N N . LYS A 1 384 ? 35.196 -14.792 -27.375 1.00 87.88 384 LYS A N 1
ATOM 3059 C CA . LYS A 1 384 ? 34.172 -15.333 -28.264 1.00 87.88 384 LYS A CA 1
ATOM 3060 C C . LYS A 1 384 ? 33.149 -16.121 -27.443 1.00 87.88 384 LYS A C 1
ATOM 3062 O O . LYS A 1 384 ? 33.532 -17.008 -26.674 1.00 87.88 384 LYS A O 1
ATOM 3067 N N . LEU A 1 385 ? 31.870 -15.791 -27.591 1.00 84.50 385 LEU A N 1
ATOM 3068 C CA . LEU A 1 385 ? 30.775 -16.615 -27.085 1.00 84.50 385 LEU A CA 1
ATOM 3069 C C . LEU A 1 385 ? 30.539 -17.779 -28.047 1.00 84.50 385 LEU A C 1
ATOM 3071 O O . LEU A 1 385 ? 30.808 -17.654 -29.237 1.00 84.50 385 LEU A O 1
ATOM 3075 N N . LEU A 1 386 ? 30.052 -18.908 -27.524 1.00 79.38 386 LEU A N 1
ATOM 3076 C CA . LEU A 1 386 ? 29.905 -20.151 -28.293 1.00 79.38 386 LEU A CA 1
ATOM 3077 C C . LEU A 1 386 ? 31.249 -20.578 -28.919 1.00 79.38 386 LEU A C 1
ATOM 3079 O O . LEU A 1 386 ? 31.388 -20.669 -30.129 1.00 79.38 386 LEU A O 1
ATOM 3083 N N . GLN A 1 387 ? 32.273 -20.818 -28.089 1.00 72.81 387 GLN A N 1
ATOM 3084 C CA . GLN A 1 387 ? 33.660 -21.054 -28.541 1.00 72.81 387 GLN A CA 1
ATOM 3085 C C . GLN A 1 387 ? 33.825 -22.209 -29.540 1.00 72.81 387 GLN A C 1
ATOM 3087 O O . GLN A 1 387 ? 34.748 -22.181 -30.349 1.00 72.81 387 GLN A O 1
ATOM 3092 N N . ASN A 1 388 ? 32.932 -23.199 -29.483 1.00 66.00 388 ASN A N 1
ATOM 3093 C CA . ASN A 1 388 ? 32.939 -24.354 -30.381 1.00 66.00 388 ASN A CA 1
ATOM 3094 C C . ASN A 1 388 ? 32.309 -24.047 -31.750 1.00 66.00 388 ASN A C 1
ATOM 3096 O O . ASN A 1 388 ? 32.494 -24.812 -32.690 1.00 66.00 388 ASN A O 1
ATOM 3100 N N . TYR A 1 389 ? 31.593 -22.928 -31.872 1.00 66.31 389 TYR A N 1
ATOM 3101 C CA . TYR A 1 389 ? 31.028 -22.468 -33.129 1.00 66.31 389 TYR A CA 1
ATOM 3102 C C . TYR A 1 389 ? 32.072 -21.654 -33.889 1.00 66.31 389 TYR A C 1
ATOM 3104 O O . TYR A 1 389 ? 32.571 -20.641 -33.400 1.00 66.31 389 TYR A O 1
ATOM 3112 N N . SER A 1 390 ? 32.404 -22.081 -35.099 1.00 60.03 390 SER A N 1
ATOM 3113 C CA . SER A 1 390 ? 33.248 -21.338 -36.027 1.00 60.03 390 SER A CA 1
ATOM 3114 C C . SER A 1 390 ? 32.626 -21.436 -37.403 1.00 60.03 390 SER A C 1
ATOM 3116 O O . SER A 1 390 ? 32.387 -22.529 -37.910 1.00 60.03 390 SER A O 1
ATOM 3118 N N . TRP A 1 391 ? 32.375 -20.282 -38.006 1.00 59.19 391 TRP A N 1
ATOM 3119 C CA . TRP A 1 391 ? 31.845 -20.205 -39.361 1.00 59.19 391 TRP A CA 1
ATOM 3120 C C . TRP A 1 391 ? 32.960 -20.270 -40.434 1.00 59.19 391 TRP A C 1
ATOM 3122 O O . TRP A 1 391 ? 32.762 -19.966 -41.607 1.00 59.19 391 TRP A O 1
ATOM 3132 N N . ASP A 1 392 ? 34.177 -20.706 -40.097 1.00 55.19 392 ASP A N 1
ATOM 3133 C CA . ASP A 1 392 ? 35.142 -21.025 -41.148 1.00 55.19 392 ASP A CA 1
ATOM 3134 C C . ASP A 1 392 ? 34.576 -22.152 -42.028 1.00 55.19 392 ASP A C 1
ATOM 3136 O O . ASP A 1 392 ? 34.369 -23.279 -41.585 1.00 55.19 392 ASP A O 1
ATOM 3140 N N . GLY A 1 393 ? 34.298 -21.842 -43.298 1.00 50.22 393 GLY A N 1
ATOM 3141 C CA . GLY A 1 393 ? 33.653 -22.741 -44.266 1.00 50.22 393 GLY A CA 1
ATOM 3142 C C . GLY A 1 393 ? 34.385 -24.063 -44.559 1.00 50.22 393 GLY A C 1
ATOM 3143 O O . GLY A 1 393 ? 34.007 -24.762 -45.492 1.00 50.22 393 GLY A O 1
ATOM 3144 N N . ASN A 1 394 ? 35.409 -24.415 -43.775 1.00 48.47 394 ASN A N 1
ATOM 3145 C CA . ASN A 1 394 ? 36.207 -25.635 -43.845 1.00 48.47 394 ASN A CA 1
ATOM 3146 C C . ASN A 1 394 ? 36.028 -26.588 -42.644 1.00 48.47 394 ASN A C 1
ATOM 3148 O O . ASN A 1 394 ? 36.637 -27.658 -42.651 1.00 48.47 394 ASN A O 1
ATOM 3152 N N . SER A 1 395 ? 35.221 -26.269 -41.625 1.00 46.56 395 SER A N 1
ATOM 3153 C CA . SER A 1 395 ? 34.999 -27.196 -40.503 1.00 46.56 395 SER A CA 1
ATOM 3154 C C . SER A 1 395 ? 33.939 -28.257 -40.848 1.00 46.56 395 SER A C 1
ATOM 3156 O O . SER A 1 395 ? 32.936 -27.979 -41.504 1.00 46.56 395 SER A O 1
ATOM 3158 N N . SER A 1 396 ? 34.167 -29.516 -40.471 1.00 44.16 396 SER A N 1
ATOM 3159 C CA . SER A 1 396 ? 33.319 -30.674 -40.808 1.00 44.16 396 SER A CA 1
ATOM 3160 C C . SER A 1 396 ? 32.518 -31.214 -39.613 1.00 44.16 396 SER A C 1
ATOM 3162 O O . SER A 1 396 ? 32.243 -32.411 -39.557 1.00 44.16 396 SER A O 1
ATOM 3164 N N . SER A 1 397 ? 32.179 -30.373 -38.632 1.00 45.16 397 SER A N 1
ATOM 3165 C CA . SER A 1 397 ? 31.437 -30.774 -37.426 1.00 45.16 397 SER A CA 1
ATOM 3166 C C . SER A 1 397 ? 29.960 -30.356 -37.460 1.00 45.16 397 SER A C 1
ATOM 3168 O O . SER A 1 397 ? 29.560 -29.467 -38.202 1.00 45.16 397 SER A O 1
ATOM 3170 N N . ILE A 1 398 ? 29.168 -31.057 -36.646 1.00 47.53 398 ILE A N 1
ATOM 3171 C CA . ILE A 1 398 ? 27.696 -31.081 -36.533 1.00 47.53 398 ILE A CA 1
ATOM 3172 C C . ILE A 1 398 ? 27.055 -29.762 -36.028 1.00 47.53 398 ILE A C 1
ATOM 3174 O O . ILE A 1 398 ? 25.838 -29.644 -36.021 1.00 47.53 398 ILE A O 1
ATOM 3178 N N . ASP A 1 399 ? 27.836 -28.734 -35.682 1.00 49.53 399 ASP A N 1
ATOM 3179 C CA . ASP A 1 399 ? 27.350 -27.489 -35.051 1.00 49.53 399 ASP A CA 1
ATOM 3180 C C . ASP A 1 399 ? 27.038 -26.348 -36.053 1.00 49.53 399 ASP A C 1
ATOM 3182 O O . ASP A 1 399 ? 27.171 -25.169 -35.724 1.00 49.53 399 ASP A O 1
ATOM 3186 N N . LYS A 1 400 ? 26.668 -26.674 -37.301 1.00 53.34 400 LYS A N 1
ATOM 3187 C CA . LYS A 1 400 ? 26.498 -25.701 -38.407 1.00 53.34 400 LYS A CA 1
ATOM 3188 C C . LYS A 1 400 ? 25.132 -25.024 -38.491 1.00 53.34 400 LYS A C 1
ATOM 3190 O O . LYS A 1 400 ? 24.974 -24.109 -39.295 1.00 53.34 400 LYS A O 1
ATOM 3195 N N . ASP A 1 401 ? 24.169 -25.454 -37.689 1.00 56.28 401 ASP A N 1
ATOM 3196 C CA . ASP A 1 401 ? 22.764 -25.196 -38.002 1.00 56.28 401 ASP A CA 1
ATOM 3197 C C . ASP A 1 401 ? 22.195 -23.949 -37.323 1.00 56.28 401 ASP A C 1
ATOM 3199 O O . ASP A 1 401 ? 20.990 -23.780 -37.344 1.00 56.28 401 ASP A O 1
ATOM 3203 N N . PHE A 1 402 ? 23.001 -23.074 -36.702 1.00 62.47 402 PHE A N 1
ATOM 3204 C CA . PHE A 1 402 ? 22.459 -21.875 -36.048 1.00 62.47 402 PHE A CA 1
ATOM 3205 C C . PHE A 1 402 ? 23.344 -20.635 -36.199 1.00 62.47 402 PHE A C 1
ATOM 3207 O O . PHE A 1 402 ? 24.568 -20.694 -36.105 1.00 62.47 402 PHE A O 1
ATOM 3214 N N . THR A 1 403 ? 22.702 -19.481 -36.353 1.00 70.06 403 THR A N 1
ATOM 3215 C CA . THR A 1 403 ? 23.299 -18.141 -36.424 1.00 70.06 403 THR A CA 1
ATOM 3216 C C . THR A 1 403 ? 22.795 -17.276 -35.269 1.00 70.06 403 THR A C 1
ATOM 3218 O O . THR A 1 403 ? 21.678 -17.474 -34.792 1.00 70.06 403 THR A O 1
ATOM 3221 N N . VAL A 1 404 ? 23.597 -16.319 -34.785 1.00 75.75 404 VAL A N 1
ATOM 3222 C CA . VAL A 1 404 ? 23.141 -15.389 -33.733 1.00 75.75 404 VAL A CA 1
ATOM 3223 C C . VAL A 1 404 ? 22.323 -14.253 -34.354 1.00 75.75 404 VAL A C 1
ATOM 3225 O O . VAL A 1 404 ? 22.875 -13.284 -34.876 1.00 75.75 404 VAL A O 1
ATOM 3228 N N . ASP A 1 405 ? 21.003 -14.335 -34.260 1.00 77.75 405 ASP A N 1
ATOM 3229 C CA . ASP A 1 405 ? 20.095 -13.327 -34.820 1.00 77.75 405 ASP A CA 1
ATOM 3230 C C . ASP A 1 405 ? 20.045 -12.057 -33.963 1.00 77.75 405 ASP A C 1
ATOM 3232 O O . ASP A 1 405 ? 20.076 -10.939 -34.471 1.00 77.75 405 ASP A O 1
ATOM 3236 N N . TYR A 1 406 ? 20.053 -12.221 -32.640 1.00 80.00 406 TYR A N 1
ATOM 3237 C CA . TYR A 1 406 ? 19.979 -11.104 -31.707 1.00 80.00 406 TYR A CA 1
ATOM 3238 C C . TYR A 1 406 ? 20.754 -11.390 -30.424 1.00 80.00 406 TYR A C 1
ATOM 3240 O O . TYR A 1 406 ? 20.885 -12.540 -29.994 1.00 80.00 406 TYR A O 1
ATOM 3248 N N . VAL A 1 407 ? 21.243 -10.325 -29.791 1.00 86.19 407 VAL A N 1
ATOM 3249 C CA . VAL A 1 407 ? 21.882 -10.384 -28.477 1.00 86.19 407 VAL A CA 1
ATOM 3250 C C . VAL A 1 407 ? 21.267 -9.360 -27.536 1.00 86.19 407 VAL A C 1
ATOM 3252 O O . VAL A 1 407 ? 20.946 -8.250 -27.949 1.00 86.19 407 VAL A O 1
ATOM 3255 N N . LEU A 1 408 ? 21.125 -9.718 -26.262 1.00 88.69 408 LEU A N 1
ATOM 3256 C CA . LEU A 1 408 ? 20.711 -8.814 -25.194 1.00 88.69 408 LEU A CA 1
ATOM 3257 C C . LEU A 1 408 ? 21.639 -8.955 -23.990 1.00 88.69 408 LEU A C 1
ATOM 3259 O O . LEU A 1 408 ? 21.882 -10.062 -23.512 1.00 88.69 408 LEU A O 1
ATOM 3263 N N . LEU A 1 409 ? 22.121 -7.831 -23.474 1.00 88.88 409 LEU A N 1
ATOM 3264 C CA . LEU A 1 409 ? 22.920 -7.750 -22.259 1.00 88.88 409 LEU A CA 1
ATOM 3265 C C . LEU A 1 409 ? 22.050 -7.275 -21.088 1.00 88.88 409 LEU A C 1
ATOM 3267 O O . LEU A 1 409 ? 21.544 -6.153 -21.102 1.00 88.88 409 LEU A O 1
ATOM 3271 N N . GLN A 1 410 ? 21.936 -8.090 -20.038 1.00 86.50 410 GLN A N 1
ATOM 3272 C CA . GLN A 1 410 ? 21.252 -7.712 -18.799 1.00 86.50 410 GLN A CA 1
ATOM 3273 C C . GLN A 1 410 ? 22.031 -8.213 -17.578 1.00 86.50 410 GLN A C 1
ATOM 3275 O O . GLN A 1 410 ? 22.173 -9.415 -17.349 1.00 86.50 410 GLN A O 1
ATOM 3280 N N . GLY A 1 411 ? 22.539 -7.276 -16.771 1.00 85.31 411 GLY A N 1
ATOM 3281 C CA . GLY A 1 411 ? 23.440 -7.601 -15.662 1.00 85.31 411 GLY A CA 1
ATOM 3282 C C . GLY A 1 411 ? 24.705 -8.307 -16.162 1.00 85.31 411 GLY A C 1
ATOM 3283 O O . GLY A 1 411 ? 25.356 -7.836 -17.091 1.00 85.31 411 GLY A O 1
ATOM 3284 N N . ASP A 1 412 ? 25.041 -9.452 -15.574 1.00 85.62 412 ASP A N 1
ATOM 3285 C CA . ASP A 1 412 ? 26.184 -10.271 -16.001 1.00 85.62 412 ASP A CA 1
ATOM 3286 C C . ASP A 1 412 ? 25.809 -11.362 -17.027 1.00 85.62 412 ASP A C 1
ATOM 3288 O O . ASP A 1 412 ? 26.623 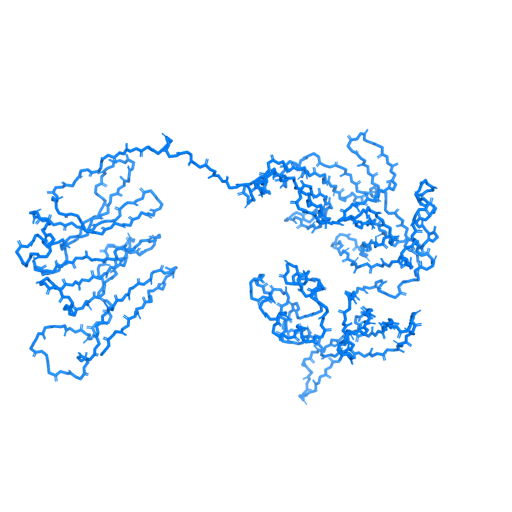-12.234 -17.328 1.00 85.62 412 ASP A O 1
ATOM 3292 N N . TYR A 1 413 ? 24.591 -11.317 -17.580 1.00 85.62 413 TYR A N 1
ATOM 3293 C CA . TYR A 1 413 ? 24.081 -12.316 -18.519 1.00 85.62 413 TYR A CA 1
ATOM 3294 C C . TYR A 1 413 ? 23.958 -11.748 -19.938 1.00 85.62 413 TYR A C 1
ATOM 3296 O O . TYR A 1 413 ? 23.405 -10.665 -20.144 1.00 85.62 413 TYR A O 1
ATOM 3304 N N . ALA A 1 414 ? 24.444 -12.515 -20.917 1.00 86.94 414 ALA A N 1
ATOM 3305 C CA . ALA A 1 414 ? 24.195 -12.293 -22.338 1.00 86.94 414 ALA A CA 1
ATOM 3306 C C . ALA A 1 414 ? 23.186 -13.337 -22.839 1.00 86.94 414 ALA A C 1
ATOM 3308 O O . ALA A 1 414 ? 23.445 -14.539 -22.764 1.00 86.94 414 ALA A O 1
ATOM 3309 N N . TYR A 1 415 ? 22.046 -12.876 -23.344 1.00 87.62 415 TYR A N 1
ATOM 3310 C CA . TYR A 1 415 ? 21.011 -13.710 -23.947 1.00 87.62 415 TYR A CA 1
ATOM 3311 C C . TYR A 1 415 ? 21.188 -13.693 -25.461 1.00 87.62 415 TYR A C 1
ATOM 3313 O O . TYR A 1 415 ? 21.271 -12.622 -26.060 1.00 87.62 415 TYR A O 1
ATOM 3321 N N . LEU A 1 416 ? 21.257 -14.876 -26.068 1.00 86.06 416 LEU A N 1
ATOM 3322 C CA . LEU A 1 416 ? 21.452 -15.052 -27.504 1.00 86.06 416 LEU A CA 1
ATOM 3323 C C . LEU A 1 416 ? 20.191 -15.667 -28.102 1.00 86.06 416 LEU A C 1
ATOM 3325 O O . LEU A 1 416 ? 19.738 -16.714 -27.639 1.00 86.06 416 LEU A O 1
ATOM 3329 N N . VAL A 1 417 ? 19.646 -15.030 -29.134 1.00 82.00 417 VAL A N 1
ATOM 3330 C CA . VAL A 1 417 ? 18.613 -15.633 -29.978 1.00 82.00 417 VAL A CA 1
ATOM 3331 C C . VAL A 1 417 ? 19.323 -16.315 -31.134 1.00 82.00 417 VAL A C 1
ATOM 3333 O O . VAL A 1 417 ? 20.028 -15.665 -31.907 1.00 82.00 417 VAL A O 1
ATOM 3336 N N . LEU A 1 418 ? 19.169 -17.632 -31.209 1.00 81.38 418 LEU A N 1
ATOM 3337 C CA . LEU A 1 418 ? 19.740 -18.453 -32.265 1.00 81.38 418 LEU A CA 1
ATOM 3338 C C . LEU A 1 418 ? 18.670 -18.713 -33.327 1.00 81.38 418 LEU A C 1
ATOM 3340 O O . LEU A 1 418 ? 17.548 -19.083 -32.984 1.00 81.38 418 LEU A O 1
ATOM 3344 N N . ASN A 1 419 ? 19.021 -18.524 -34.594 1.00 69.31 419 ASN A N 1
ATOM 3345 C CA . ASN A 1 419 ? 18.173 -18.829 -35.742 1.00 69.31 419 ASN A CA 1
ATOM 3346 C C . ASN A 1 419 ? 18.813 -19.960 -36.547 1.00 69.31 419 ASN A C 1
ATOM 3348 O O . ASN A 1 419 ? 20.006 -19.858 -36.843 1.00 69.31 419 ASN A O 1
ATOM 3352 N N . GLY A 1 420 ? 18.055 -21.013 -36.856 1.00 63.38 420 GLY A N 1
ATOM 3353 C CA . GLY A 1 420 ? 18.560 -22.207 -37.540 1.00 63.38 420 GLY A CA 1
ATOM 3354 C C . GLY A 1 420 ? 17.833 -22.587 -38.810 1.00 63.38 420 GLY A C 1
ATOM 3355 O O . GLY A 1 420 ? 16.772 -21.982 -39.083 1.00 63.38 420 GLY A O 1
#

Secondary structure (DSSP, 8-state):
-TT-BTTS-HHHHHHHHHHHHTTTB-HHHHHHHHH-GGGSS-BSSSSSEEEEEEEEEEEE-SSSEEEEEEEEEEEEE-GGGPEEEEEEEEEEEEEEE-TTS-EEEEEEE-STTTTS-HHHHHHHHHHH-TT-TTTTTTS--EEEEEEE-TTSSSEEEEEE-S---SSEEEEEEEEEETTEEEEPEEE-TT--EEE-EEEEEE-SSEEEEEEEEE-TT--EEEEEEEEEE-TTS-EEEEEEEEEEEETTTTEEEE-HHHHHHHHHHHHHHHS-----GGG----PPP-S-SEEEEEEEETTEEEEEEESS---TT-TTS----EEEEEETTT--EEEEEE-S-TTEEEEEEEE-SSEEEEEEEETTTTPPPEEEEEETTT--EEESSTT----TT--SS--S-EEEEEEEETTEEEEEEE-

Radius of gyration: 30.82 Å; chains: 1; bounding box: 71×62×80 Å

pLDDT: mean 87.06, std 11.52, range [44.16, 98.38]

Sequence (420 aa):
MKEVYVSDPKEIASGRIKEFYAPFLIPNLLLNWMDNPSLAPGRVVSSPWPERIEIISMEKLDVHTIKVKGYVVNVASGGENKLEITNKNPIVLIVKDSEKNTWLIDSAWSNEYAFYNGKELLKTLKEAFPNLSTIGERGEPYVEKSIYIVSSSFSFAVVDMQTGGAYTEYYTICMPQNGKLEVAQLKDKNGNIGPMFFDEGTSVKNEVKLNFFMDSKSNHILYQSILERNDSGVIDNITVEAYKWNEKKKLFEYSEEYSQEIKKELEERLVPKSVEISSLKFKEIRSEYSAIRSVAVYNGKVAFSAGSGHIKINNPKSANPNHILVCDAKSEKVEYSTQVSKDWVSIEDVQMNDNWIVFRVVEDPAGAPAECFVINRKTGKLIKLLQNYSWDGNSSSIDKDFTVDYVLLQGDYAYLVLNG